Protein 3ROT (pdb70)

Nearest PDB structures (foldseek):
  3ksm-assembly3_B  TM=8.772E-01  e=1.677E-15  Hahella chejuensis KCTC 2396
  4wut-assembly1_A  TM=8.981E-01  e=6.082E-14  Allorhizobium ampelinum S4
  2vk2-assembly1_A  TM=8.485E-01  e=8.487E-15  Escherichia coli K-12
  4ry0-assembly1_A  TM=8.605E-01  e=7.668E-14  Rhizobium etli CFN 42
  5hsg-assembly1_A  TM=7.135E-01  e=2.408E-14  Klebsiella pneumoniae subsp. pneumoniae MGH 78578

Structure (mmCIF, N/CA/C/O backbone):
data_3ROT
#
_entry.id   3ROT
#
_cell.length_a   48.693
_cell.length_b   117.860
_cell.length_c   54.607
_cell.angle_alpha   90.00
_cell.angle_beta   107.39
_cell.angle_gamma   90.00
#
_symmetry.space_group_name_H-M   'P 1 21 1'
#
loop_
_entity.id
_entity.type
_entity.pdbx_description
1 polymer 'ABC sugar transporter, periplasmic sugar binding protein'
2 non-polymer GLYCEROL
3 water water
#
loop_
_atom_site.group_PDB
_atom_site.id
_atom_site.type_symbol
_atom_site.label_atom_id
_atom_site.label_alt_id
_atom_site.label_comp_id
_atom_site.label_asym_id
_atom_site.label_entity_id
_atom_site.label_seq_id
_atom_site.pdbx_PDB_ins_code
_atom_site.Cartn_x
_atom_site.Cartn_y
_atom_site.Cartn_z
_atom_site.occupancy
_atom_site.B_iso_or_equiv
_atom_site.auth_seq_id
_atom_site.auth_comp_id
_atom_site.auth_asym_id
_atom_site.auth_atom_id
_atom_site.pdbx_PDB_model_num
ATOM 1 N N . ARG A 1 3 ? -21.503 26.904 1.727 1.00 44.55 22 ARG A N 1
ATOM 2 C CA . ARG A 1 3 ? -20.016 26.835 1.739 1.00 45.13 22 ARG A CA 1
ATOM 3 C C . ARG A 1 3 ? -19.483 26.936 3.176 1.00 44.82 22 ARG A C 1
ATOM 4 O O . ARG A 1 3 ? -20.178 27.406 4.074 1.00 45.78 22 ARG A O 1
ATOM 6 N N . ASP A 1 4 ? -18.257 26.470 3.389 1.00 45.10 23 ASP A N 1
ATOM 7 C CA . ASP A 1 4 ? -17.633 26.541 4.698 1.00 43.90 23 ASP A CA 1
ATOM 8 C C . ASP A 1 4 ? -17.238 27.993 4.993 1.00 40.91 23 ASP A C 1
ATOM 9 O O . ASP A 1 4 ? -16.845 28.742 4.093 1.00 39.10 23 ASP A O 1
ATOM 14 N N . LYS A 1 5 ? -17.351 28.395 6.256 1.00 38.72 24 LYS A N 1
ATOM 15 C CA . LYS A 1 5 ? -17.015 29.761 6.661 1.00 38.43 24 LYS A CA 1
ATOM 16 C C . LYS A 1 5 ? -15.627 29.905 7.280 1.00 36.38 24 LYS A C 1
ATOM 17 O O . LYS A 1 5 ? -15.249 29.162 8.186 1.00 35.50 24 LYS A O 1
ATOM 23 N N . TYR A 1 6 ? -14.879 30.884 6.786 1.00 33.32 25 TYR A N 1
ATOM 24 C CA . TYR A 1 6 ? -13.537 31.149 7.287 1.00 32.23 25 TYR A CA 1
ATOM 25 C C . TYR A 1 6 ? -13.377 32.622 7.643 1.00 30.94 25 TYR A C 1
ATOM 26 O O . TYR A 1 6 ? -14.064 33.484 7.092 1.00 28.52 25 TYR A O 1
ATOM 35 N N . TYR A 1 7 ? -12.458 32.901 8.563 1.00 27.75 26 TYR A N 1
ATOM 36 C CA . TYR A 1 7 ? -12.195 34.269 9.005 1.00 28.38 26 TYR A CA 1
ATOM 37 C C . TYR A 1 7 ? -10.716 34.627 8.908 1.00 27.02 26 TYR A C 1
ATOM 38 O O . TYR A 1 7 ? -9.847 33.794 9.172 1.00 24.84 26 TYR A O 1
ATOM 47 N N . LEU A 1 8 ? -10.447 35.867 8.519 1.00 25.10 27 LEU A N 1
ATOM 48 C CA . LEU A 1 8 ? -9.086 36.385 8.456 1.00 25.59 27 LEU A CA 1
ATOM 49 C C . LEU A 1 8 ? -9.156 37.618 9.347 1.00 26.05 27 LEU A C 1
ATOM 50 O O . LEU A 1 8 ? -9.814 38.601 9.016 1.00 27.51 27 LEU A O 1
ATOM 55 N N . ILE A 1 9 ? -8.497 37.555 10.494 1.00 25.86 28 ILE A N 1
ATOM 56 C CA . ILE A 1 9 ? -8.538 38.656 11.436 1.00 25.33 28 ILE A CA 1
ATOM 57 C C . ILE A 1 9 ? -7.165 39.289 11.627 1.00 26.99 28 ILE A C 1
ATOM 58 O O . ILE A 1 9 ? -6.172 38.589 11.818 1.00 27.25 28 ILE A O 1
ATOM 63 N N . THR A 1 10 ? -7.106 40.619 11.553 1.00 25.89 29 THR A N 1
ATOM 64 C CA . THR A 1 10 ? -5.848 41.334 11.727 1.00 26.46 29 THR A CA 1
ATOM 65 C C . THR A 1 10 ? -6.004 42.512 12.678 1.00 25.37 29 THR A C 1
ATOM 66 O O . THR A 1 10 ? -7.104 42.828 13.118 1.00 27.28 29 THR A O 1
ATOM 70 N N . HIS A 1 11 ? -4.886 43.147 12.999 1.00 25.96 30 HIS A N 1
ATOM 71 C CA . HIS A 1 11 ? -4.886 44.284 13.910 1.00 27.94 30 HIS A CA 1
ATOM 72 C C . HIS A 1 11 ? -4.862 45.621 13.173 1.00 27.40 30 HIS A C 1
ATOM 73 O O . HIS A 1 11 ? -4.826 46.675 13.796 1.00 28.95 30 HIS A O 1
ATOM 80 N N . GLY A 1 12 ? -4.873 45.575 11.846 1.00 28.83 31 GLY A N 1
ATOM 81 C CA . GLY A 1 12 ? -4.853 46.799 11.065 1.00 29.36 31 GLY A CA 1
ATOM 82 C C . GLY A 1 12 ? -5.396 46.569 9.668 1.00 31.57 31 GLY A C 1
ATOM 83 O O . GLY A 1 12 ? -5.487 45.427 9.212 1.00 30.40 31 GLY A O 1
ATOM 84 N N . SER A 1 13 ? -5.736 47.651 8.974 1.00 31.76 32 SER A N 1
ATOM 85 C CA . SER A 1 13 ? -6.291 47.522 7.639 1.00 34.14 32 SER A CA 1
ATOM 86 C C . SER A 1 13 ? -5.995 48.693 6.709 1.00 35.04 32 SER A C 1
ATOM 87 O O . SER A 1 13 ? -6.411 48.679 5.555 1.00 34.96 32 SER A O 1
ATOM 90 N N . GLN A 1 14 ? -5.276 49.698 7.195 1.00 37.30 33 GLN A N 1
ATOM 91 C CA . GLN A 1 14 ? -4.975 50.862 6.361 1.00 40.95 33 GLN A CA 1
ATOM 92 C C . GLN A 1 14 ? -3.700 50.707 5.531 1.00 40.80 33 GLN A C 1
ATOM 93 O O . GLN A 1 14 ? -3.645 51.130 4.376 1.00 42.69 33 GLN A O 1
ATOM 99 N N . ASP A 1 15 ? -2.674 50.115 6.128 1.00 39.25 34 ASP A N 1
ATOM 100 C CA . ASP A 1 15 ? -1.407 49.894 5.440 1.00 37.06 34 ASP A CA 1
ATOM 101 C C . ASP A 1 15 ? -1.692 49.124 4.141 1.00 35.35 34 ASP A C 1
ATOM 102 O O . ASP A 1 15 ? -2.384 48.109 4.167 1.00 35.07 34 ASP A O 1
ATOM 107 N N . PRO A 1 16 ? -1.180 49.606 2.992 1.00 33.03 35 PRO A N 1
ATOM 108 C CA . PRO A 1 16 ? -1.385 48.939 1.697 1.00 32.70 35 PRO A CA 1
ATOM 109 C C . PRO A 1 16 ? -0.962 47.468 1.772 1.00 32.40 35 PRO A C 1
ATOM 110 O O . PRO A 1 16 ? -1.362 46.644 0.944 1.00 31.68 35 PRO A O 1
ATOM 114 N N . TYR A 1 17 ? -0.134 47.165 2.770 1.00 29.48 36 TYR A N 1
ATOM 115 C CA . TYR A 1 17 ? 0.361 45.820 3.031 1.00 26.83 36 TYR A CA 1
ATOM 116 C C . TYR A 1 17 ? -0.788 44.854 3.271 1.00 25.86 36 TYR A C 1
ATOM 117 O O . TYR A 1 17 ? -0.770 43.714 2.800 1.00 25.17 36 TYR A O 1
ATOM 126 N N . TRP A 1 18 ? -1.770 45.313 4.040 1.00 24.40 37 TRP A N 1
ATOM 127 C CA . TRP A 1 18 ? -2.930 44.504 4.370 1.00 25.14 37 TRP A CA 1
ATOM 128 C C . TRP A 1 18 ? -3.794 44.177 3.159 1.00 25.74 37 TRP A C 1
ATOM 129 O O . TRP A 1 18 ? -4.200 43.036 2.986 1.00 24.41 37 TRP A O 1
ATOM 140 N N . THR A 1 19 ? -4.076 45.169 2.321 1.00 25.56 38 THR A N 1
ATOM 141 C CA . THR A 1 19 ? -4.911 44.914 1.155 1.00 28.21 38 THR A CA 1
ATOM 142 C C . THR A 1 19 ? -4.287 43.836 0.267 1.00 27.17 38 THR A C 1
ATOM 143 O O . THR A 1 19 ? -4.989 43.106 -0.429 1.00 25.44 38 THR A O 1
ATOM 147 N N . SER A 1 20 ? -2.963 43.734 0.307 1.00 25.50 39 SER A N 1
ATOM 148 C CA . SER A 1 20 ? -2.266 42.736 -0.481 1.00 26.62 39 SER A CA 1
ATOM 149 C C . SER A 1 20 ? -2.494 41.367 0.175 1.00 25.97 39 SER A C 1
ATOM 150 O O . SER A 1 20 ? -2.738 40.367 -0.494 1.00 24.41 39 SER A O 1
ATOM 153 N N . LEU A 1 21 ? -2.426 41.336 1.500 1.00 25.13 40 LEU A N 1
ATOM 154 C CA . LEU A 1 21 ? -2.661 40.107 2.243 1.00 24.54 40 LEU A CA 1
ATOM 155 C C . LEU A 1 21 ? -4.121 39.676 2.045 1.00 22.83 40 LEU A C 1
ATOM 156 O O . LEU A 1 21 ? -4.415 38.504 1.804 1.00 25.32 40 LEU A O 1
ATOM 161 N N . PHE A 1 22 ? -5.031 40.632 2.161 1.00 23.55 41 PHE A N 1
ATOM 162 C CA . PHE A 1 22 ? -6.457 40.359 2.006 1.00 23.51 41 PHE A CA 1
ATOM 163 C C . PHE A 1 22 ? -6.810 39.797 0.628 1.00 23.91 41 PHE A C 1
ATOM 164 O O . PHE A 1 22 ? -7.619 38.871 0.517 1.00 27.12 41 PHE A O 1
ATOM 172 N N . GLN A 1 23 ? -6.224 40.368 -0.421 1.00 23.22 42 GLN A N 1
ATOM 173 C CA . GLN A 1 23 ? -6.500 39.914 -1.777 1.00 25.17 42 GLN A CA 1
ATOM 174 C C . GLN A 1 23 ? -6.034 38.474 -1.983 1.00 24.98 42 GLN A C 1
ATOM 175 O O . GLN A 1 23 ? -6.721 37.689 -2.631 1.00 22.87 42 GLN A O 1
ATOM 181 N N . GLY A 1 24 ? -4.874 38.126 -1.427 1.00 23.20 43 GLY A N 1
ATOM 182 C CA . GLY A 1 24 ? -4.384 36.764 -1.553 1.00 21.82 43 GLY A CA 1
ATOM 183 C C . GLY A 1 24 ? -5.337 35.784 -0.877 1.00 20.48 43 GLY A C 1
ATOM 184 O O . GLY A 1 24 ? -5.605 34.693 -1.387 1.00 21.26 43 GLY A O 1
ATOM 185 N N . ALA A 1 25 ? -5.855 36.177 0.279 1.00 18.68 44 ALA A N 1
ATOM 186 C CA . ALA A 1 25 ? -6.779 35.340 1.023 1.00 22.33 44 ALA A CA 1
ATOM 187 C C . ALA A 1 25 ? -8.099 35.190 0.252 1.00 25.10 44 ALA A C 1
ATOM 188 O O . ALA A 1 25 ? -8.636 34.086 0.130 1.00 24.00 44 ALA A O 1
ATOM 190 N N . LYS A 1 26 ? -8.608 36.308 -0.266 1.00 24.67 45 LYS A N 1
ATOM 191 C CA . LYS A 1 26 ? -9.852 36.325 -1.038 1.00 26.06 45 LYS A CA 1
ATOM 192 C C . LYS A 1 26 ? -9.742 35.511 -2.329 1.00 27.79 45 LYS A C 1
ATOM 193 O O . LYS A 1 26 ? -10.692 34.821 -2.721 1.00 28.80 45 LYS A O 1
ATOM 199 N N . LYS A 1 27 ? -8.589 35.606 -2.992 1.00 27.67 46 LYS A N 1
ATOM 200 C CA . LYS A 1 27 ? -8.354 34.875 -4.227 1.00 30.03 46 LYS A CA 1
ATOM 201 C C . LYS A 1 27 ? -8.376 33.371 -3.935 1.00 28.97 46 LYS A C 1
ATOM 202 O O . LYS A 1 27 ? -8.942 32.585 -4.695 1.00 28.97 46 LYS A O 1
ATOM 208 N N . ALA A 1 28 ? -7.753 32.979 -2.828 1.00 27.85 47 ALA A N 1
ATOM 209 C CA . ALA A 1 28 ? -7.721 31.579 -2.427 1.00 28.24 47 ALA A CA 1
ATOM 210 C C . ALA A 1 28 ? -9.143 31.133 -2.095 1.00 28.42 47 ALA A C 1
ATOM 211 O O . ALA A 1 28 ? -9.569 30.049 -2.491 1.00 27.44 47 ALA A O 1
ATOM 213 N N . ALA A 1 29 ? -9.876 31.977 -1.374 1.00 28.20 48 ALA A N 1
ATOM 214 C CA . ALA A 1 29 ? -11.255 31.662 -1.014 1.00 30.74 48 ALA A CA 1
ATOM 215 C C . ALA A 1 29 ? -12.076 31.417 -2.284 1.00 33.64 48 ALA A C 1
ATOM 216 O O . ALA A 1 29 ? -12.844 30.453 -2.367 1.00 34.53 48 ALA A O 1
ATOM 218 N N . GLU A 1 30 ? -11.900 32.293 -3.270 1.00 34.97 49 GLU A N 1
ATOM 219 C CA . GLU A 1 30 ? -12.615 32.191 -4.535 1.00 37.79 49 GLU A CA 1
ATOM 220 C C . GLU A 1 30 ? -12.332 30.912 -5.297 1.00 37.87 49 GLU A C 1
ATOM 221 O O . GLU A 1 30 ? -13.261 30.254 -5.749 1.00 36.90 49 GLU A O 1
ATOM 227 N N . GLU A 1 31 ? -11.055 30.557 -5.438 1.00 38.25 50 GLU A N 1
ATOM 228 C CA . GLU A 1 31 ? -10.682 29.350 -6.174 1.00 39.56 50 GLU A CA 1
ATOM 229 C C . GLU A 1 31 ? -11.076 28.067 -5.458 1.00 38.71 50 GLU A C 1
ATOM 230 O O . GLU A 1 31 ? -11.362 27.059 -6.097 1.00 38.23 50 GLU A O 1
ATOM 236 N N . LEU A 1 32 ? -11.085 28.104 -4.132 1.00 37.33 51 LEU A N 1
ATOM 237 C CA . LEU A 1 32 ? -11.446 26.932 -3.349 1.00 37.63 51 LEU A CA 1
ATOM 238 C C . LEU A 1 32 ? -12.938 26.895 -3.056 1.00 37.99 51 LEU A C 1
ATOM 239 O O . LEU A 1 32 ? -13.428 25.942 -2.467 1.00 39.48 51 LEU A O 1
ATOM 244 N N . LYS A 1 33 ? -13.650 27.945 -3.455 1.00 38.20 52 LYS A N 1
ATOM 245 C CA . LYS A 1 33 ? -15.098 28.023 -3.260 1.00 39.13 52 LYS A CA 1
ATOM 246 C C . LYS A 1 33 ? -15.583 27.987 -1.807 1.00 37.65 52 LYS A C 1
ATOM 247 O O . LYS A 1 33 ? -16.527 27.270 -1.476 1.00 37.91 52 LYS A O 1
ATOM 253 N N . VAL A 1 34 ? -14.936 28.754 -0.937 1.00 34.80 53 VAL A N 1
ATOM 254 C CA . VAL A 1 34 ? -15.355 28.817 0.457 1.00 32.68 53 VAL A CA 1
ATOM 255 C C . VAL A 1 34 ? -15.662 30.276 0.758 1.00 32.81 53 VAL A C 1
ATOM 256 O O . VAL A 1 34 ? -15.275 31.165 -0.003 1.00 31.17 53 VAL A O 1
ATOM 260 N N . ASP A 1 35 ? -16.376 30.524 1.849 1.00 34.27 54 ASP A N 1
ATOM 261 C CA . ASP A 1 35 ? -16.703 31.888 2.222 1.00 36.85 54 ASP A CA 1
ATOM 262 C C . ASP A 1 35 ? -15.637 32.422 3.168 1.00 36.09 54 ASP A C 1
ATOM 263 O O . ASP A 1 35 ? -15.120 31.695 4.015 1.00 34.16 54 ASP A O 1
ATOM 268 N N . LEU A 1 36 ? -15.310 33.700 3.010 1.00 34.90 55 LEU A N 1
ATOM 269 C CA . LEU A 1 36 ? -14.301 34.331 3.832 1.00 35.24 55 LEU A CA 1
ATOM 270 C C . LEU A 1 36 ? -14.696 35.726 4.265 1.00 34.01 55 LEU A C 1
ATOM 271 O O . LEU A 1 36 ? -14.998 36.585 3.436 1.00 33.61 55 LEU A O 1
ATOM 276 N N . GLN A 1 37 ? -14.695 35.943 5.573 1.00 31.84 56 GLN A N 1
ATOM 277 C CA . GLN A 1 37 ? -15.002 37.254 6.114 1.00 33.25 56 GLN A CA 1
ATOM 278 C C . GLN A 1 37 ? -13.694 37.809 6.687 1.00 32.93 56 GLN A C 1
ATOM 279 O O . GLN A 1 37 ? -12.939 37.087 7.338 1.00 30.44 56 GLN A O 1
ATOM 285 N N . ILE A 1 38 ? -13.424 39.084 6.428 1.00 31.69 57 ILE A N 1
ATOM 286 C CA . ILE A 1 38 ? -12.211 39.724 6.919 1.00 31.57 57 ILE A CA 1
ATOM 287 C C . ILE A 1 38 ? -12.585 40.747 7.983 1.00 31.52 57 ILE A C 1
ATOM 288 O O . ILE A 1 38 ? -13.412 41.629 7.747 1.00 31.57 57 ILE A O 1
ATOM 293 N N . LEU A 1 39 ? -11.976 40.613 9.158 1.00 31.85 58 LEU A N 1
ATOM 294 C CA . LEU A 1 39 ? -12.228 41.508 10.283 1.00 32.20 58 LEU A CA 1
ATOM 295 C C . LEU A 1 39 ? -10.944 42.225 10.680 1.00 33.08 58 LEU A C 1
ATOM 296 O O . LEU A 1 39 ? -9.931 41.587 10.977 1.00 31.79 58 LEU A O 1
ATOM 301 N N . ALA A 1 40 ? -10.992 43.552 10.683 1.00 34.07 59 ALA A N 1
ATOM 302 C CA . ALA A 1 40 ? -9.833 44.361 11.039 1.00 36.64 59 ALA A CA 1
ATOM 303 C C . ALA A 1 40 ? -10.288 45.747 11.499 1.00 38.42 59 ALA A C 1
ATOM 304 O O . ALA A 1 40 ? -11.152 46.362 10.868 1.00 39.66 59 ALA A O 1
ATOM 306 N N . PRO A 1 41 ? -9.712 46.254 12.606 1.00 40.01 60 PRO A N 1
ATOM 307 C CA . PRO A 1 41 ? -10.065 47.573 13.147 1.00 40.91 60 PRO A CA 1
ATOM 308 C C . PRO A 1 41 ? -9.908 48.665 12.094 1.00 42.79 60 PRO A C 1
ATOM 309 O O . PRO A 1 41 ? -8.997 48.615 11.273 1.00 41.60 60 PRO A O 1
ATOM 313 N N . PRO A 1 42 ? -10.793 49.671 12.117 1.00 45.48 61 PRO A N 1
ATOM 314 C CA . PRO A 1 42 ? -10.766 50.786 11.163 1.00 47.76 61 PRO A CA 1
ATOM 315 C C . PRO A 1 42 ? -9.454 51.570 11.153 1.00 50.39 61 PRO A C 1
ATOM 316 O O . PRO A 1 42 ? -9.122 52.217 10.158 1.00 50.56 61 PRO A O 1
ATOM 320 N N . GLY A 1 43 ? -8.717 51.516 12.258 1.00 52.28 62 GLY A N 1
ATOM 321 C CA . GLY A 1 43 ? -7.458 52.238 12.342 1.00 55.58 62 GLY A CA 1
ATOM 322 C C . GLY A 1 43 ? -6.264 51.470 11.806 1.00 57.50 62 GLY A C 1
ATOM 323 O O . GLY A 1 43 ? -6.361 50.752 10.803 1.00 58.24 62 GLY A O 1
ATOM 324 N N . ALA A 1 44 ? -5.124 51.619 12.474 1.00 58.51 63 ALA A N 1
ATOM 325 C CA . ALA A 1 44 ? -3.906 50.930 12.056 1.00 58.84 63 ALA A CA 1
ATOM 326 C C . ALA A 1 44 ? -3.423 50.021 13.181 1.00 58.91 63 ALA A C 1
ATOM 327 O O . ALA A 1 44 ? -2.441 49.285 13.029 1.00 58.22 63 ALA A O 1
ATOM 329 N N . ASN A 1 45 ? -4.132 50.077 14.306 1.00 59.04 64 ASN A N 1
ATOM 330 C CA . ASN A 1 45 ? -3.804 49.265 15.472 1.00 59.47 64 ASN A CA 1
ATOM 331 C C . ASN A 1 45 ? -4.824 49.404 16.600 1.00 58.75 64 ASN A C 1
ATOM 332 O O . ASN A 1 45 ? -4.975 50.479 17.183 1.00 59.12 64 ASN A O 1
ATOM 337 N N . ASP A 1 46 ? -5.514 48.304 16.900 1.00 57.52 65 ASP A N 1
ATOM 338 C CA . ASP A 1 46 ? -6.523 48.266 17.960 1.00 55.24 65 ASP A CA 1
ATOM 339 C C . ASP A 1 46 ? -6.663 46.821 18.445 1.00 53.68 65 ASP A C 1
ATOM 340 O O . ASP A 1 46 ? -7.466 46.058 17.908 1.00 53.86 65 ASP A O 1
ATOM 345 N N . VAL A 1 47 ? -5.886 46.456 19.463 1.00 51.97 66 VAL A N 1
ATOM 346 C CA . VAL A 1 47 ? -5.892 45.098 20.013 1.00 49.75 66 VAL A CA 1
ATOM 347 C C . VAL A 1 47 ? -7.214 44.644 20.634 1.00 48.23 66 VAL A C 1
ATOM 348 O O . VAL A 1 47 ? -7.785 43.634 20.223 1.00 46.63 66 VAL A O 1
ATOM 352 N N . PRO A 1 48 ? -7.712 45.372 21.645 1.00 45.86 67 PRO A N 1
ATOM 353 C CA . PRO A 1 48 ? -8.978 44.966 22.263 1.00 44.48 67 PRO A CA 1
ATOM 354 C C . PRO A 1 48 ? -10.092 44.748 21.226 1.00 42.13 67 PRO A C 1
ATOM 355 O O . PRO A 1 48 ? -10.895 43.822 21.347 1.00 41.02 67 PRO A O 1
ATOM 359 N N . LYS A 1 49 ? -10.127 45.598 20.206 1.00 40.71 68 LYS A N 1
ATOM 360 C CA . LYS A 1 49 ? -11.121 45.467 19.147 1.00 40.20 68 LYS A CA 1
ATOM 361 C C . LYS A 1 49 ? -10.905 44.138 18.418 1.00 38.49 68 LYS A C 1
ATOM 362 O O . LYS A 1 49 ? -11.859 43.400 18.146 1.00 38.82 68 LYS A O 1
ATOM 368 N N . GLN A 1 50 ? -9.647 43.837 18.106 1.00 35.52 69 GLN A N 1
ATOM 369 C CA . GLN A 1 50 ? -9.320 42.588 17.428 1.00 33.43 69 GLN A CA 1
ATOM 370 C C . GLN A 1 50 ? -9.705 41.397 18.299 1.00 33.51 69 GLN A C 1
ATOM 371 O O . GLN A 1 50 ? -10.194 40.389 17.795 1.00 32.59 69 GLN A O 1
ATOM 377 N N . VAL A 1 51 ? -9.479 41.512 19.606 1.00 33.88 70 VAL A N 1
ATOM 378 C CA . VAL A 1 51 ? -9.824 40.437 20.527 1.00 34.55 70 VAL A CA 1
ATOM 379 C C . VAL A 1 51 ? -11.331 40.189 20.459 1.00 35.42 70 VAL A C 1
ATOM 380 O O . VAL A 1 51 ? -11.781 39.044 20.444 1.00 35.46 70 VAL A O 1
ATOM 384 N N . GLN A 1 52 ? -12.108 41.263 20.406 1.00 37.75 71 GLN A N 1
ATOM 385 C CA . GLN A 1 52 ? -13.554 41.125 20.319 1.00 39.75 71 GLN A CA 1
ATOM 386 C C . GLN A 1 52 ? -13.928 40.461 18.990 1.00 38.14 71 GLN A C 1
ATOM 387 O O . GLN A 1 52 ? -14.817 39.611 18.941 1.00 36.38 71 GLN A O 1
ATOM 393 N N . PHE A 1 53 ? -13.246 40.848 17.913 1.00 38.03 72 PHE A N 1
ATOM 394 C CA . PHE A 1 53 ? -13.502 40.245 16.603 1.00 36.38 72 PHE A CA 1
ATOM 395 C C . PHE A 1 53 ? -13.328 38.722 16.666 1.00 36.61 72 PHE A C 1
ATOM 396 O O . PHE A 1 53 ? -14.186 37.962 16.208 1.00 37.20 72 PHE A O 1
ATOM 404 N N . ILE A 1 54 ? -12.203 38.283 17.226 1.00 35.57 73 ILE A N 1
ATOM 405 C CA . ILE A 1 54 ? -11.899 36.865 17.364 1.00 34.76 73 ILE A CA 1
ATOM 406 C C . ILE A 1 54 ? -12.963 36.171 18.202 1.00 36.23 73 ILE A C 1
ATOM 407 O O . ILE A 1 54 ? -13.392 35.062 17.895 1.00 33.97 73 ILE A O 1
ATOM 412 N N . GLU A 1 55 ? -13.371 36.842 19.272 1.00 39.11 74 GLU A N 1
ATOM 413 C CA . GLU A 1 55 ? -14.373 36.321 20.188 1.00 41.99 74 GLU A CA 1
ATOM 414 C C . GLU A 1 55 ? -15.721 36.135 19.481 1.00 42.24 74 GLU A C 1
ATOM 415 O O . GLU A 1 55 ? -16.343 35.079 19.582 1.00 41.29 74 GLU A O 1
ATOM 421 N N . SER A 1 56 ? -16.174 37.154 18.760 1.00 42.59 75 SER A N 1
ATOM 422 C CA . SER A 1 56 ? -17.445 37.038 18.060 1.00 44.81 75 SER A CA 1
ATOM 423 C C . SER A 1 56 ? -17.346 36.021 16.929 1.00 44.85 75 SER A C 1
ATOM 424 O O . SER A 1 56 ? -18.328 35.372 16.590 1.00 45.16 75 SER A O 1
ATOM 427 N N . ALA A 1 57 ? -16.160 35.873 16.349 1.00 44.00 76 ALA A N 1
ATOM 428 C CA . ALA A 1 57 ? -15.977 34.905 15.277 1.00 42.98 76 ALA A CA 1
ATOM 429 C C . ALA A 1 57 ? -16.156 33.497 15.840 1.00 43.27 76 ALA A C 1
ATOM 430 O O . ALA A 1 57 ? -16.828 32.661 15.234 1.00 42.68 76 ALA A O 1
ATOM 432 N N . LEU A 1 58 ? -15.558 33.245 17.005 1.00 42.09 77 LEU A N 1
ATOM 433 C CA . LEU A 1 58 ? -15.640 31.939 17.664 1.00 41.81 77 LEU A CA 1
ATOM 434 C C . LEU A 1 58 ? -17.075 31.497 17.916 1.00 42.42 77 LEU A C 1
ATOM 435 O O . LEU A 1 58 ? -17.398 30.324 17.766 1.00 41.60 77 LEU A O 1
ATOM 440 N N . ALA A 1 59 ? -17.927 32.441 18.304 1.00 43.15 78 ALA A N 1
ATOM 441 C CA . ALA A 1 59 ? -19.330 32.147 18.588 1.00 43.77 78 ALA A CA 1
ATOM 442 C C . ALA A 1 59 ? -20.058 31.526 17.401 1.00 44.26 78 ALA A C 1
ATOM 443 O O . ALA A 1 59 ? -21.011 30.766 17.576 1.00 44.90 78 ALA A O 1
ATOM 445 N N . THR A 1 60 ? -19.610 31.850 16.191 1.00 43.82 79 THR A N 1
ATOM 446 C CA . THR A 1 60 ? -20.243 31.329 14.983 1.00 42.87 79 THR A CA 1
ATOM 447 C C . THR A 1 60 ? -19.745 29.945 14.593 1.00 42.33 79 THR A C 1
ATOM 448 O O . THR A 1 60 ? -20.215 29.374 13.615 1.00 42.71 79 THR A O 1
ATOM 452 N N . TYR A 1 61 ? -18.795 29.410 15.356 1.00 42.80 80 TYR A N 1
ATOM 453 C CA . TYR A 1 61 ? -18.229 28.091 15.068 1.00 43.14 80 TYR A CA 1
ATOM 454 C C . TYR A 1 61 ? -17.813 27.958 13.599 1.00 40.79 80 TYR A C 1
ATOM 455 O O . TYR A 1 61 ? -18.346 27.123 12.865 1.00 40.28 80 TYR A O 1
ATOM 464 N N . PRO A 1 62 ? -16.852 28.786 13.153 1.00 38.87 81 PRO A N 1
ATOM 465 C CA . PRO A 1 62 ? -16.374 28.747 11.767 1.00 37.26 81 PRO A CA 1
ATOM 466 C C . PRO A 1 62 ? -15.493 27.529 11.480 1.00 35.08 81 PRO A C 1
ATOM 467 O O . PRO A 1 62 ? -15.061 26.832 12.396 1.00 36.03 81 PRO A O 1
ATOM 471 N N . SER A 1 63 ? -15.234 27.278 10.204 1.00 34.17 82 SER A N 1
ATOM 472 C CA . SER A 1 63 ? -14.397 26.157 9.795 1.00 33.88 82 SER A CA 1
ATOM 473 C C . SER A 1 63 ? -12.928 26.416 10.140 1.00 32.60 82 SER A C 1
ATOM 474 O O . SER A 1 63 ? -12.142 25.478 10.309 1.00 32.97 82 SER A O 1
ATOM 477 N N . GLY A 1 64 ? -12.562 27.689 10.247 1.00 30.54 83 GLY A N 1
ATOM 478 C CA . GLY A 1 64 ? -11.194 28.031 10.573 1.00 27.43 83 GLY A CA 1
ATOM 479 C C . GLY A 1 64 ? -10.995 29.528 10.667 1.00 28.10 83 GLY A C 1
ATOM 480 O O . GLY A 1 64 ? -11.811 30.307 10.172 1.00 26.88 83 GLY A O 1
ATOM 481 N N . ILE A 1 65 ? -9.902 29.928 11.310 1.00 26.42 84 ILE A N 1
ATOM 482 C CA . ILE A 1 65 ? -9.572 31.331 11.479 1.00 24.85 84 ILE A CA 1
ATOM 483 C C . ILE A 1 65 ? -8.085 31.549 11.289 1.00 25.08 84 ILE A C 1
ATOM 484 O O . ILE A 1 65 ? -7.263 30.760 11.763 1.00 24.61 84 ILE A O 1
ATOM 489 N N . ALA A 1 66 ? -7.745 32.607 10.562 1.00 23.23 85 ALA A N 1
ATOM 490 C CA . ALA A 1 66 ? -6.357 32.979 10.369 1.00 22.82 85 ALA A CA 1
ATOM 491 C C . ALA A 1 66 ? -6.322 34.321 11.091 1.00 23.34 85 ALA A C 1
ATOM 492 O O . ALA A 1 66 ? -7.233 35.138 10.930 1.00 23.67 85 ALA A O 1
ATOM 494 N N . THR A 1 67 ? -5.306 34.538 11.918 1.00 22.15 86 THR A N 1
ATOM 495 C CA . THR A 1 67 ? -5.233 35.791 12.650 1.00 19.92 86 THR A CA 1
ATOM 496 C C . THR A 1 67 ? -3.801 36.185 13.004 1.00 21.95 86 THR A C 1
ATOM 497 O O . THR A 1 67 ? -2.918 35.339 13.094 1.00 18.29 86 THR A O 1
ATOM 501 N N . THR A 1 68 ? -3.577 37.482 13.163 1.00 20.42 87 THR A N 1
ATOM 502 C CA . THR A 1 68 ? -2.275 37.977 13.563 1.00 20.21 87 THR A CA 1
ATOM 503 C C . THR A 1 68 ? -2.327 37.909 15.093 1.00 22.39 87 THR A C 1
ATOM 504 O O . THR A 1 68 ? -3.406 37.901 15.678 1.00 21.03 87 THR A O 1
ATOM 508 N N . ILE A 1 69 ? -1.171 37.831 15.741 1.00 23.60 88 ILE A N 1
ATOM 509 C CA . ILE A 1 69 ? -1.131 37.768 17.191 1.00 24.69 88 ILE A CA 1
ATOM 510 C C . ILE A 1 69 ? 0.027 38.669 17.615 1.00 26.59 88 ILE A C 1
ATOM 511 O O . ILE A 1 69 ? 1.109 38.186 17.959 1.00 28.25 88 ILE A O 1
ATOM 516 N N . PRO A 1 70 ? -0.190 40.002 17.576 1.00 26.10 89 PRO A N 1
ATOM 517 C CA . PRO A 1 70 ? 0.795 41.033 17.931 1.00 27.25 89 PRO A CA 1
ATOM 518 C C . PRO A 1 70 ? 1.024 41.274 19.420 1.00 28.91 89 PRO A C 1
ATOM 519 O O . PRO A 1 70 ? 1.681 42.243 19.787 1.00 30.75 89 PRO A O 1
ATOM 523 N N . SER A 1 71 ? 0.481 40.407 20.269 1.00 29.49 90 SER A N 1
ATOM 524 C CA . SER A 1 71 ? 0.641 40.544 21.715 1.00 30.07 90 SER A CA 1
ATOM 525 C C . SER A 1 71 ? 0.828 39.177 22.367 1.00 30.60 90 SER A C 1
ATOM 526 O O . SER A 1 71 ? 0.201 38.196 21.960 1.00 27.31 90 SER A O 1
ATOM 529 N N . ASP A 1 72 ? 1.689 39.116 23.379 1.00 31.41 91 ASP A N 1
ATOM 530 C CA . ASP A 1 72 ? 1.935 37.862 24.079 1.00 32.99 91 ASP A CA 1
ATOM 531 C C . ASP A 1 72 ? 0.871 37.577 25.140 1.00 32.54 91 ASP A C 1
ATOM 532 O O . ASP A 1 72 ? 0.789 36.458 25.645 1.00 33.94 91 ASP A O 1
ATOM 537 N N . THR A 1 73 ? 0.047 38.572 25.462 1.00 31.98 92 THR A N 1
ATOM 538 C CA . THR A 1 73 ? -0.980 38.403 26.493 1.00 32.78 92 THR A CA 1
ATOM 539 C C . THR A 1 73 ? -2.444 38.637 26.082 1.00 32.15 92 THR A C 1
ATOM 540 O O . THR A 1 73 ? -3.344 37.911 26.512 1.00 29.98 92 THR A O 1
ATOM 544 N N . ALA A 1 74 ? -2.674 39.655 25.262 1.00 30.59 93 ALA A N 1
ATOM 545 C CA . ALA A 1 74 ? -4.017 40.017 24.823 1.00 31.30 93 ALA A CA 1
ATOM 546 C C . ALA A 1 74 ? -4.883 38.906 24.234 1.00 31.45 93 ALA A C 1
ATOM 547 O O . ALA A 1 74 ? -6.093 38.874 24.469 1.00 32.88 93 ALA A O 1
ATOM 549 N N . PHE A 1 75 ? -4.277 37.994 23.485 1.00 29.94 94 PHE A N 1
ATOM 550 C CA . PHE A 1 75 ? -5.033 36.932 22.822 1.00 31.58 94 PHE A CA 1
ATOM 551 C C . PHE A 1 75 ? -5.105 35.550 23.480 1.00 32.91 94 PHE A C 1
ATOM 552 O O . PHE A 1 75 ? -5.880 34.694 23.041 1.00 31.51 94 PHE A O 1
ATOM 560 N N . SER A 1 76 ? -4.322 35.341 24.533 1.00 32.56 95 SER A N 1
ATOM 561 C CA . SER A 1 76 ? -4.279 34.051 25.225 1.00 32.95 95 SER A CA 1
ATOM 562 C C . SER A 1 76 ? -5.620 33.371 25.465 1.00 33.68 95 SER A C 1
ATOM 563 O O . SER A 1 76 ? -5.848 32.250 25.016 1.00 33.84 95 SER A O 1
ATOM 566 N N . LYS A 1 77 ? -6.503 34.050 26.183 1.00 36.60 96 LYS A N 1
ATOM 567 C CA . LYS A 1 77 ? -7.807 33.489 26.506 1.00 38.58 96 LYS A CA 1
ATOM 568 C C . LYS A 1 77 ? -8.608 33.121 25.265 1.00 37.50 96 LYS A C 1
ATOM 569 O O . LYS A 1 77 ? -9.212 32.054 25.205 1.00 38.10 96 LYS A O 1
ATOM 575 N N . SER A 1 78 ? -8.617 34.012 24.282 1.00 35.40 97 SER A N 1
ATOM 576 C CA . SER A 1 78 ? -9.348 33.777 23.042 1.00 35.63 97 SER A CA 1
ATOM 577 C C . SER A 1 78 ? -8.786 32.564 22.308 1.00 33.40 97 SER A C 1
ATOM 578 O O . SER A 1 78 ? -9.538 31.728 21.805 1.00 32.01 97 SER A O 1
ATOM 581 N N . LEU A 1 79 ? -7.458 32.479 22.253 1.00 30.96 98 LEU A N 1
ATOM 582 C CA . LEU A 1 79 ? -6.781 31.373 21.591 1.00 30.65 98 LEU A CA 1
ATOM 583 C C . LEU A 1 79 ? -7.096 30.061 22.291 1.00 30.82 98 LEU A C 1
ATOM 584 O O . LEU A 1 79 ? -7.382 29.055 21.645 1.00 28.55 98 LEU A O 1
ATOM 589 N N . GLN A 1 80 ? -7.030 30.080 23.616 1.00 30.58 99 GLN A N 1
ATOM 590 C CA . GLN A 1 80 ? -7.322 28.893 24.401 1.00 31.32 99 GLN A CA 1
ATOM 591 C C . GLN A 1 80 ? -8.778 28.487 24.204 1.00 31.31 99 GLN A C 1
ATOM 592 O O . GLN A 1 80 ? -9.094 27.301 24.071 1.00 32.19 99 GLN A O 1
ATOM 598 N N . ARG A 1 81 ? -9.663 29.475 24.175 1.00 33.28 100 ARG A N 1
ATOM 599 C CA . ARG A 1 81 ? -11.081 29.200 23.968 1.00 36.70 100 ARG A CA 1
ATOM 600 C C . ARG A 1 81 ? -11.238 28.499 22.623 1.00 37.60 100 ARG A C 1
ATOM 601 O O . ARG A 1 81 ? -11.852 27.434 22.533 1.00 38.87 100 ARG A O 1
ATOM 609 N N . ALA A 1 82 ? -10.673 29.102 21.578 1.00 37.48 101 ALA A N 1
ATOM 610 C CA . ALA A 1 82 ? -10.746 28.531 20.240 1.00 36.78 101 ALA A CA 1
ATOM 611 C C . ALA A 1 82 ? -10.246 27.096 20.256 1.00 37.84 101 ALA A C 1
ATOM 612 O O . ALA A 1 82 ? -10.831 26.207 19.630 1.00 35.93 101 ALA A O 1
ATOM 614 N N . ASN A 1 83 ? -9.158 26.872 20.982 1.00 39.50 102 ASN A N 1
ATOM 615 C CA . ASN A 1 83 ? -8.574 25.545 21.072 1.00 41.83 102 ASN A CA 1
ATOM 616 C C . ASN A 1 83 ? -9.554 24.539 21.681 1.00 43.44 102 ASN A C 1
ATOM 617 O O . ASN A 1 83 ? -9.654 23.398 21.221 1.00 42.88 102 ASN A O 1
ATOM 622 N N . LYS A 1 84 ? -10.279 24.964 22.711 1.00 44.35 103 LYS A N 1
ATOM 623 C CA . LYS A 1 84 ? -11.249 24.091 23.360 1.00 45.40 103 LYS A CA 1
ATOM 624 C C . LYS A 1 84 ? -12.436 23.762 22.449 1.00 44.97 103 LYS A C 1
ATOM 625 O O . LYS A 1 84 ? -12.941 22.641 22.462 1.00 44.82 103 LYS A O 1
ATOM 631 N N . LEU A 1 85 ? -12.873 24.734 21.654 1.00 44.46 104 LEU A N 1
ATOM 632 C CA . LEU A 1 85 ? -14.000 24.523 20.751 1.00 44.55 104 LEU A CA 1
ATOM 633 C C . LEU A 1 85 ? -13.585 23.724 19.520 1.00 44.56 104 LEU A C 1
ATOM 634 O O . LEU A 1 85 ? -14.418 23.370 18.685 1.00 44.63 104 LEU A O 1
ATOM 639 N N . ASN A 1 86 ? -12.290 23.446 19.417 1.00 43.87 105 ASN A N 1
ATOM 640 C CA . ASN A 1 86 ? -11.744 22.683 18.303 1.00 43.73 105 ASN A CA 1
ATOM 641 C C . ASN A 1 86 ? -11.803 23.432 16.967 1.00 42.20 105 ASN A C 1
ATOM 642 O O . ASN A 1 86 ? -11.854 22.819 15.899 1.00 41.47 105 ASN A O 1
ATOM 647 N N . ILE A 1 87 ? -11.808 24.762 17.038 1.00 39.65 106 ILE A N 1
ATOM 648 C CA . ILE A 1 87 ? -11.810 25.596 15.840 1.00 37.60 106 ILE A CA 1
ATOM 649 C C . ILE A 1 87 ? -10.340 25.822 15.489 1.00 36.15 106 ILE A C 1
ATOM 650 O O . ILE A 1 87 ? -9.585 26.375 16.291 1.00 35.51 106 ILE A O 1
ATOM 655 N N . PRO A 1 88 ? -9.912 25.387 14.293 1.00 34.25 107 PRO A N 1
ATOM 656 C CA . PRO A 1 88 ? -8.520 25.556 13.873 1.00 31.71 107 PRO A CA 1
ATOM 657 C C . PRO A 1 88 ? -8.131 27.025 13.776 1.00 29.87 107 PRO A C 1
ATOM 658 O O . PRO A 1 88 ? -8.877 27.833 13.229 1.00 27.94 107 PRO A O 1
ATOM 662 N N . VAL A 1 89 ? -6.966 27.366 14.310 1.00 28.29 108 VAL A N 1
ATOM 663 C CA . VAL A 1 89 ? -6.489 28.736 14.244 1.00 28.18 108 VAL A CA 1
ATOM 664 C C . VAL A 1 89 ? -5.066 28.756 13.710 1.00 27.87 108 VAL A C 1
ATOM 665 O O . VAL A 1 89 ? -4.198 28.042 14.202 1.00 28.87 108 VAL A O 1
ATOM 669 N N . ILE A 1 90 ? -4.849 29.560 12.676 1.00 26.34 109 ILE A N 1
ATOM 670 C CA . ILE A 1 90 ? -3.536 29.695 12.067 1.00 27.72 109 ILE A CA 1
ATOM 671 C C . ILE A 1 90 ? -3.039 31.111 12.310 1.00 25.03 109 ILE A C 1
ATOM 672 O O . ILE A 1 90 ? -3.797 32.069 12.184 1.00 27.10 109 ILE A O 1
ATOM 677 N N . ALA A 1 91 ? -1.775 31.245 12.693 1.00 25.10 110 ALA A N 1
ATOM 678 C CA . ALA A 1 91 ? -1.218 32.566 12.944 1.00 22.27 110 ALA A CA 1
ATOM 679 C C . ALA A 1 91 ? -0.551 33.071 11.667 1.00 21.90 110 ALA A C 1
ATOM 680 O O . ALA A 1 91 ? 0.170 32.332 11.001 1.00 21.92 110 ALA A O 1
ATOM 682 N N . VAL A 1 92 ? -0.812 34.328 11.327 1.00 21.35 111 VAL A N 1
ATOM 683 C CA . VAL A 1 92 ? -0.218 34.933 10.150 1.00 22.52 111 VAL A CA 1
ATOM 684 C C . VAL A 1 92 ? 0.384 36.293 10.486 1.00 22.06 111 VAL A C 1
ATOM 685 O O . VAL A 1 92 ? -0.094 36.993 11.391 1.00 23.09 111 VAL A O 1
ATOM 689 N N . ASP A 1 93 ? 1.447 36.639 9.766 1.00 22.95 112 ASP A N 1
ATOM 690 C CA . ASP A 1 93 ? 2.143 37.914 9.911 1.00 22.62 112 ASP A CA 1
ATOM 691 C C . ASP A 1 93 ? 2.931 38.065 11.203 1.00 22.78 112 ASP A C 1
ATOM 692 O O . ASP A 1 93 ? 4.122 38.324 11.171 1.00 23.87 112 ASP A O 1
ATOM 697 N N . THR A 1 94 ? 2.263 37.910 12.338 1.00 24.28 113 THR A N 1
ATOM 698 C CA . THR A 1 94 ? 2.925 38.044 13.630 1.00 24.83 113 THR A CA 1
ATOM 699 C C . THR A 1 94 ? 2.478 36.913 14.531 1.00 25.21 113 THR A C 1
ATOM 700 O O . THR A 1 94 ? 1.296 36.553 14.549 1.00 23.58 113 THR A O 1
ATOM 704 N N . ARG A 1 95 ? 3.422 36.362 15.284 1.00 23.26 114 ARG A N 1
ATOM 705 C CA . ARG A 1 95 ? 3.106 35.271 16.193 1.00 26.22 114 ARG A CA 1
ATOM 706 C C . ARG A 1 95 ? 3.659 35.528 17.588 1.00 27.15 114 ARG A C 1
ATOM 707 O O . ARG A 1 95 ? 4.622 36.275 17.754 1.00 27.90 114 ARG A O 1
ATOM 715 N N . PRO A 1 96 ? 3.054 34.902 18.610 1.00 27.66 115 PRO A N 1
ATOM 716 C CA . PRO A 1 96 ? 3.479 35.051 20.004 1.00 28.51 115 PRO A CA 1
ATOM 717 C C . PRO A 1 96 ? 4.743 34.238 20.281 1.00 29.81 115 PRO A C 1
ATOM 718 O O . PRO A 1 96 ? 5.098 33.348 19.513 1.00 30.08 115 PRO A O 1
ATOM 722 N N . LYS A 1 97 ? 5.416 34.529 21.385 1.00 32.40 116 LYS A N 1
ATOM 723 C CA . LYS A 1 97 ? 6.632 33.793 21.719 1.00 36.80 116 LYS A CA 1
ATOM 724 C C . LYS A 1 97 ? 6.338 32.400 22.298 1.00 36.46 116 LYS A C 1
ATOM 725 O O . LYS A 1 97 ? 7.076 31.448 22.051 1.00 36.79 116 LYS A O 1
ATOM 731 N N . ASP A 1 98 ? 5.251 32.275 23.049 1.00 36.38 117 ASP A N 1
ATOM 732 C CA . ASP A 1 98 ? 4.918 31.000 23.675 1.00 37.24 117 ASP A CA 1
ATOM 733 C C . ASP A 1 98 ? 3.544 30.468 23.296 1.00 36.92 117 ASP A C 1
ATOM 734 O O . ASP A 1 98 ? 2.524 30.951 23.787 1.00 37.69 117 ASP A O 1
ATOM 739 N N . LYS A 1 99 ? 3.518 29.453 22.439 1.00 37.10 118 LYS A N 1
ATOM 740 C CA . LYS A 1 99 ? 2.247 28.894 22.004 1.00 39.47 118 LYS A CA 1
ATOM 741 C C . LYS A 1 99 ? 1.555 27.973 23.001 1.00 39.63 118 LYS A C 1
ATOM 742 O O . LYS A 1 99 ? 0.451 27.485 22.728 1.00 39.51 118 LYS A O 1
ATOM 748 N N . THR A 1 100 ? 2.189 27.716 24.145 1.00 38.65 119 THR A N 1
ATOM 749 C CA . THR A 1 100 ? 1.542 26.883 25.155 1.00 39.95 119 THR A CA 1
ATOM 750 C C . THR A 1 100 ? 0.452 27.770 25.740 1.00 38.16 119 THR A C 1
ATOM 751 O O . THR A 1 100 ? -0.682 27.339 25.926 1.00 38.36 119 THR A O 1
ATOM 755 N N . LYS A 1 101 ? 0.808 29.029 25.994 1.00 38.39 120 LYS A N 1
ATOM 756 C CA . LYS A 1 101 ? -0.117 30.016 26.543 1.00 37.81 120 LYS A CA 1
ATOM 757 C C . LYS A 1 101 ? -0.995 30.602 25.442 1.00 36.16 120 LYS A C 1
ATOM 758 O O . LYS A 1 101 ? -2.141 30.981 25.688 1.00 34.39 120 LYS A O 1
ATOM 764 N N . ASN A 1 102 ? -0.446 30.671 24.230 1.00 35.42 121 ASN A N 1
ATOM 765 C CA . ASN A 1 102 ? -1.161 31.216 23.077 1.00 34.04 121 ASN A CA 1
ATOM 766 C C . ASN A 1 102 ? -1.208 30.177 21.963 1.00 33.90 121 ASN A C 1
ATOM 767 O O . ASN A 1 102 ? -0.514 30.299 20.953 1.00 33.29 121 ASN A O 1
ATOM 772 N N . PRO A 1 103 ? -2.054 29.150 22.126 1.00 32.95 122 PRO A N 1
ATOM 773 C CA . PRO A 1 103 ? -2.181 28.084 21.131 1.00 32.67 122 PRO A CA 1
ATOM 774 C C . PRO A 1 103 ? -2.680 28.500 19.753 1.00 31.07 122 PRO A C 1
ATOM 775 O O . PRO A 1 103 ? -3.597 29.312 19.618 1.00 32.63 122 PRO A O 1
ATOM 779 N N . TYR A 1 104 ? -2.041 27.933 18.736 1.00 29.72 123 TYR A N 1
ATOM 780 C CA . TYR A 1 104 ? -2.387 28.142 17.337 1.00 27.60 123 TYR A CA 1
ATOM 781 C C . TYR A 1 104 ? -1.686 26.978 16.647 1.00 27.21 123 TYR A C 1
ATOM 782 O O . TYR A 1 104 ? -0.717 26.439 17.181 1.00 26.01 123 TYR A O 1
ATOM 791 N N . LEU A 1 105 ? -2.182 26.567 15.485 1.00 25.88 124 LEU A N 1
ATOM 792 C CA . LEU A 1 105 ? -1.596 25.428 14.793 1.00 25.78 124 LEU A CA 1
ATOM 793 C C . LEU A 1 105 ? -0.235 25.708 14.171 1.00 25.60 124 LEU A C 1
ATOM 794 O O . LEU A 1 105 ? 0.781 25.142 14.594 1.00 24.47 124 LEU A O 1
ATOM 799 N N . VAL A 1 106 ? -0.215 26.588 13.177 1.00 23.25 125 VAL A N 1
ATOM 800 C CA . VAL A 1 106 ? 1.024 26.931 12.487 1.00 22.98 125 VAL A CA 1
ATOM 801 C C . VAL A 1 106 ? 1.099 28.425 12.212 1.00 22.76 125 VAL A C 1
ATOM 802 O O . VAL A 1 106 ? 0.118 29.149 12.387 1.00 25.95 125 VAL A O 1
ATOM 806 N N . PHE A 1 107 ? 2.270 28.869 11.775 1.00 23.95 126 PHE A N 1
ATOM 807 C CA . PHE A 1 107 ? 2.510 30.274 11.483 1.00 24.17 126 PHE A CA 1
ATOM 808 C C . PHE A 1 107 ? 3.009 30.484 10.058 1.00 22.17 126 PHE A C 1
ATOM 809 O O . PHE A 1 107 ? 3.972 29.846 9.626 1.00 23.64 126 PHE A O 1
ATOM 817 N N . LEU A 1 108 ? 2.341 31.381 9.343 1.00 20.92 127 LEU A N 1
ATOM 818 C CA . LEU A 1 108 ? 2.721 31.753 7.988 1.00 20.96 127 LEU A CA 1
ATOM 819 C C . LEU A 1 108 ? 3.128 33.219 8.050 1.00 19.93 127 LEU A C 1
ATOM 820 O O . LEU A 1 108 ? 2.328 34.076 8.405 1.00 23.21 127 LEU A O 1
ATOM 825 N N . GLY A 1 109 ? 4.374 33.495 7.707 1.00 19.19 128 GLY A N 1
ATOM 826 C CA . GLY A 1 109 ? 4.871 34.858 7.732 1.00 20.22 128 GLY A CA 1
ATOM 827 C C . GLY A 1 109 ? 6.373 34.765 7.703 1.00 21.54 128 GLY A C 1
ATOM 828 O O . GLY A 1 109 ? 6.926 33.706 7.395 1.00 22.29 128 GLY A O 1
ATOM 829 N N . SER A 1 110 ? 7.052 35.857 8.015 1.00 24.00 129 SER A N 1
ATOM 830 C CA . SER A 1 110 ? 8.501 35.801 8.022 1.00 24.92 129 SER A CA 1
ATOM 831 C C . SER A 1 110 ? 9.022 35.741 9.448 1.00 25.23 129 SER A C 1
ATOM 832 O O . SER A 1 110 ? 8.275 35.942 10.407 1.00 26.36 129 SER A O 1
ATOM 835 N N . ASP A 1 111 ? 10.303 35.419 9.575 1.00 27.07 130 ASP A N 1
ATOM 836 C CA . ASP A 1 111 ? 10.967 35.349 10.868 1.00 27.54 130 ASP A CA 1
ATOM 837 C C . ASP A 1 111 ? 11.434 36.788 11.098 1.00 26.29 130 ASP A C 1
ATOM 838 O O . ASP A 1 111 ? 12.467 37.201 10.585 1.00 26.59 130 ASP A O 1
ATOM 843 N N . ASN A 1 112 ? 10.653 37.548 11.853 1.00 25.69 131 ASN A N 1
ATOM 844 C CA . ASN A 1 112 ? 10.949 38.954 12.112 1.00 24.78 131 ASN A CA 1
ATOM 845 C C . ASN A 1 112 ? 12.364 39.271 12.581 1.00 26.15 131 ASN A C 1
ATOM 846 O O . ASN A 1 112 ? 12.976 40.214 12.095 1.00 23.18 131 ASN A O 1
ATOM 851 N N . LEU A 1 113 ? 12.874 38.490 13.526 1.00 26.20 132 LEU A N 1
ATOM 852 C CA . LEU A 1 113 ? 14.222 38.702 14.037 1.00 27.81 132 LEU A CA 1
ATOM 853 C C . LEU A 1 113 ? 15.223 38.587 12.906 1.00 27.02 132 LEU A C 1
ATOM 854 O O . LEU A 1 113 ? 16.023 39.491 12.683 1.00 25.87 132 LEU A O 1
ATOM 859 N N . LEU A 1 114 ? 15.171 37.474 12.186 1.00 26.75 133 LEU A N 1
ATOM 860 C CA . LEU A 1 114 ? 16.092 37.254 11.086 1.00 27.91 133 LEU A CA 1
ATOM 861 C C . LEU A 1 114 ? 15.947 38.317 9.999 1.00 26.72 133 LEU A C 1
ATOM 862 O O . LEU A 1 114 ? 16.949 38.778 9.444 1.00 24.04 133 LEU A O 1
ATOM 867 N N . ALA A 1 115 ? 14.711 38.716 9.699 1.00 24.71 134 ALA A N 1
ATOM 868 C CA . ALA A 1 115 ? 14.476 39.747 8.685 1.00 23.07 134 ALA A CA 1
ATOM 869 C C . ALA A 1 115 ? 15.161 41.050 9.097 1.00 23.68 134 ALA A C 1
ATOM 870 O O . ALA A 1 115 ? 15.751 41.740 8.270 1.00 23.86 134 ALA A O 1
ATOM 872 N N . GLY A 1 116 ? 15.071 41.386 10.383 1.00 23.03 135 GLY A N 1
ATOM 873 C CA . GLY A 1 116 ? 15.709 42.594 10.878 1.00 22.10 135 GLY A CA 1
ATOM 874 C C . GLY A 1 116 ? 17.216 42.515 10.703 1.00 24.07 135 GLY A C 1
ATOM 875 O O . GLY A 1 116 ? 17.850 43.449 10.207 1.00 24.84 135 GLY A O 1
ATOM 876 N N . LYS A 1 117 ? 17.800 41.391 11.103 1.00 23.85 136 LYS A N 1
ATOM 877 C CA . LYS A 1 117 ? 19.246 41.208 10.967 1.00 25.49 136 LYS A CA 1
ATOM 878 C C . LYS A 1 117 ? 19.646 41.366 9.515 1.00 24.44 136 LYS A C 1
ATOM 879 O O . LYS A 1 117 ? 20.620 42.043 9.204 1.00 24.56 136 LYS A O 1
ATOM 885 N N . LYS A 1 118 ? 18.883 40.732 8.632 1.00 23.36 137 LYS A N 1
ATOM 886 C CA . LYS A 1 118 ? 19.145 40.801 7.204 1.00 25.05 137 LYS A CA 1
ATOM 887 C C . LYS A 1 118 ? 19.051 42.228 6.663 1.00 24.44 137 LYS A C 1
ATOM 888 O O . LYS A 1 118 ? 19.844 42.631 5.807 1.00 24.70 137 LYS A O 1
ATOM 894 N N . LEU A 1 119 ? 18.088 43.000 7.153 1.00 23.92 138 LEU A N 1
ATOM 895 C CA . LEU A 1 119 ? 17.961 44.362 6.659 1.00 24.40 138 LEU A CA 1
ATOM 896 C C . LEU A 1 119 ? 19.171 45.144 7.133 1.00 22.71 138 LEU A C 1
ATOM 897 O O . LEU A 1 119 ? 19.748 45.914 6.379 1.00 19.30 138 LEU A O 1
ATOM 902 N N . GLY A 1 120 ? 19.545 44.922 8.388 1.00 24.49 139 GLY A N 1
ATOM 903 C CA . GLY A 1 120 ? 20.708 45.584 8.947 1.00 24.52 139 GLY A CA 1
ATOM 904 C C . GLY A 1 120 ? 21.958 45.297 8.130 1.00 24.63 139 GLY A C 1
ATOM 905 O O . GLY A 1 120 ? 22.699 46.212 7.810 1.00 25.70 139 GLY A O 1
ATOM 906 N N . GLU A 1 121 ? 22.186 44.033 7.776 1.00 25.88 140 GLU A N 1
ATOM 907 C CA . GLU A 1 121 ? 23.364 43.653 6.994 1.00 28.31 140 GLU A CA 1
ATOM 908 C C . GLU A 1 121 ? 23.375 44.254 5.586 1.00 28.29 140 GLU A C 1
ATOM 909 O O . GLU A 1 121 ? 24.434 44.591 5.054 1.00 26.60 140 GLU A O 1
ATOM 915 N N . LYS A 1 122 ? 22.199 44.382 4.979 1.00 26.49 141 LYS A N 1
ATOM 916 C CA . LYS A 1 122 ? 22.108 44.938 3.636 1.00 27.00 141 LYS A CA 1
ATOM 917 C C . LYS A 1 122 ? 22.403 46.441 3.642 1.00 25.02 141 LYS A C 1
ATOM 918 O O . LYS A 1 122 ? 23.085 46.953 2.754 1.00 25.41 141 LYS A O 1
ATOM 924 N N . ALA A 1 123 ? 21.889 47.141 4.647 1.00 24.63 142 ALA A N 1
ATOM 925 C CA . ALA A 1 123 ? 22.110 48.578 4.768 1.00 24.93 142 ALA A CA 1
ATOM 926 C C . ALA A 1 123 ? 23.600 48.885 4.958 1.00 26.77 142 ALA A C 1
ATOM 927 O O . ALA A 1 123 ? 24.102 49.887 4.461 1.00 26.56 142 ALA A O 1
ATOM 929 N N . LEU A 1 124 ? 24.306 48.020 5.680 1.00 26.82 143 LEU A N 1
ATOM 930 C CA . LEU A 1 124 ? 25.729 48.239 5.913 1.00 30.13 143 LEU A CA 1
ATOM 931 C C . LEU A 1 124 ? 26.529 47.964 4.650 1.00 30.21 143 LEU A C 1
ATOM 932 O O . LEU A 1 124 ? 27.609 48.517 4.460 1.00 30.86 143 LEU A O 1
ATOM 937 N N . GLU A 1 125 ? 25.989 47.115 3.785 1.00 29.88 144 GLU A N 1
ATOM 938 C CA . GLU A 1 125 ? 26.642 46.792 2.522 1.00 28.79 144 GLU A CA 1
ATOM 939 C C . GLU A 1 125 ? 26.425 47.946 1.544 1.00 27.31 144 GLU A C 1
ATOM 940 O O . GLU A 1 125 ? 27.366 48.450 0.930 1.00 24.31 144 GLU A O 1
ATOM 946 N N . LEU A 1 126 ? 25.170 48.361 1.408 1.00 26.31 145 LEU A N 1
ATOM 947 C CA . LEU A 1 126 ? 24.814 49.434 0.496 1.00 24.43 145 LEU A CA 1
ATOM 948 C C . LEU A 1 126 ? 25.190 50.825 0.993 1.00 25.66 145 LEU A C 1
ATOM 949 O O . LEU A 1 126 ? 25.346 51.743 0.193 1.00 25.30 145 LEU A O 1
ATOM 954 N N . THR A 1 127 ? 25.338 50.980 2.307 1.00 23.42 146 THR A N 1
ATOM 955 C CA . THR A 1 127 ? 25.699 52.269 2.891 1.00 25.53 146 THR A CA 1
ATOM 956 C C . THR A 1 127 ? 26.974 52.140 3.744 1.00 27.88 146 THR A C 1
ATOM 957 O O . THR A 1 127 ? 26.924 52.202 4.976 1.00 26.02 146 THR A O 1
ATOM 961 N N . PRO A 1 128 ? 28.131 51.945 3.087 1.00 29.62 147 PRO A N 1
ATOM 962 C CA . PRO A 1 128 ? 29.445 51.799 3.733 1.00 32.70 147 PRO A CA 1
ATOM 963 C C . PRO A 1 128 ? 29.821 53.002 4.591 1.00 33.75 147 PRO A C 1
ATOM 964 O O . PRO A 1 128 ? 30.535 52.871 5.583 1.00 35.36 147 PRO A O 1
ATOM 968 N N . SER A 1 129 ? 29.339 54.175 4.197 1.00 32.89 148 SER A N 1
ATOM 969 C CA . SER A 1 129 ? 29.624 55.411 4.917 1.00 32.14 148 SER A CA 1
ATOM 970 C C . SER A 1 129 ? 28.796 55.560 6.197 1.00 32.30 148 SER A C 1
ATOM 971 O O . SER A 1 129 ? 28.830 56.606 6.841 1.00 33.85 148 SER A O 1
ATOM 974 N N . ALA A 1 130 ? 28.054 54.516 6.562 1.00 33.45 149 ALA A N 1
ATOM 975 C CA . ALA A 1 130 ? 27.209 54.534 7.759 1.00 35.50 149 ALA A CA 1
ATOM 976 C C . ALA A 1 130 ? 27.884 55.139 9.000 1.00 37.84 149 ALA A C 1
ATOM 977 O O . ALA A 1 130 ? 28.957 54.695 9.416 1.00 37.80 149 ALA A O 1
ATOM 979 N N . LYS A 1 131 ? 27.231 56.141 9.589 1.00 38.08 150 LYS A N 1
ATOM 980 C CA . LYS A 1 131 ? 27.729 56.830 10.780 1.00 38.92 150 LYS A CA 1
ATOM 981 C C . LYS A 1 131 ? 26.772 56.658 11.957 1.00 37.03 150 LYS A C 1
ATOM 982 O O . LYS A 1 131 ? 27.181 56.295 13.059 1.00 37.21 150 LYS A O 1
ATOM 988 N N . ARG A 1 132 ? 25.494 56.933 11.707 1.00 33.07 151 ARG A N 1
ATOM 989 C CA . ARG A 1 132 ? 24.470 56.849 12.731 1.00 31.40 151 ARG A CA 1
ATOM 990 C C . ARG A 1 132 ? 23.120 56.482 12.101 1.00 30.47 151 ARG A C 1
ATOM 991 O O . ARG A 1 132 ? 22.706 57.086 11.106 1.00 28.15 151 ARG A O 1
ATOM 999 N N . ALA A 1 133 ? 22.445 55.497 12.687 1.00 28.53 152 ALA A N 1
ATOM 1000 C CA . ALA A 1 133 ? 21.153 55.038 12.183 1.00 28.33 152 ALA A CA 1
ATOM 1001 C C . ALA A 1 133 ? 20.011 55.355 13.124 1.00 28.83 152 ALA A C 1
ATOM 1002 O O . ALA A 1 133 ? 20.174 55.367 14.345 1.00 29.06 152 ALA A O 1
ATOM 1004 N N . LEU A 1 134 ? 18.844 55.593 12.539 1.00 28.80 153 LEU A N 1
ATOM 1005 C CA . LEU A 1 134 ? 17.645 55.889 13.302 1.00 29.09 153 LEU A CA 1
ATOM 1006 C C . LEU A 1 134 ? 16.598 54.841 12.932 1.00 29.49 153 LEU A C 1
ATOM 1007 O O . LEU A 1 134 ? 16.359 54.596 11.750 1.00 31.21 153 LEU A O 1
ATOM 1012 N N . VAL A 1 135 ? 16.005 54.205 13.940 1.00 27.49 154 VAL A N 1
ATOM 1013 C CA . VAL A 1 135 ? 14.985 53.184 13.722 1.00 26.39 154 VAL A CA 1
ATOM 1014 C C . VAL A 1 135 ? 13.626 53.743 14.107 1.00 26.94 154 VAL A C 1
ATOM 1015 O O . VAL A 1 135 ? 13.393 54.083 15.276 1.00 26.75 154 VAL A O 1
ATOM 1019 N N . LEU A 1 136 ? 12.727 53.821 13.128 1.00 24.27 155 LEU A N 1
ATOM 1020 C CA . LEU A 1 136 ? 11.400 54.377 13.356 1.00 22.75 155 LEU A CA 1
ATOM 1021 C C . LEU A 1 136 ? 10.349 53.301 13.641 1.00 24.27 155 LEU A C 1
ATOM 1022 O O . LEU A 1 136 ? 10.047 52.478 12.783 1.00 23.44 155 LEU A O 1
ATOM 1027 N N . ASN A 1 137 ? 9.805 53.317 14.857 1.00 25.20 156 ASN A N 1
ATOM 1028 C CA . ASN A 1 137 ? 8.797 52.346 15.265 1.00 26.89 156 ASN A CA 1
ATOM 1029 C C . ASN A 1 137 ? 7.433 53.017 15.284 1.00 27.43 156 ASN A C 1
ATOM 1030 O O . ASN A 1 137 ? 7.198 53.955 16.052 1.00 28.12 156 ASN A O 1
ATOM 1035 N N . PRO A 1 138 ? 6.515 52.561 14.422 1.00 28.93 157 PRO A N 1
ATOM 1036 C CA . PRO A 1 138 ? 5.199 53.196 14.430 1.00 29.20 157 PRO A CA 1
ATOM 1037 C C . PRO A 1 138 ? 4.229 52.529 15.391 1.00 30.62 157 PRO A C 1
ATOM 1038 O O . PRO A 1 138 ? 3.129 53.038 15.613 1.00 30.01 157 PRO A O 1
ATOM 1042 N N . GLN A 1 139 ? 4.633 51.394 15.959 1.00 30.43 158 GLN A N 1
ATOM 1043 C CA . GLN A 1 139 ? 3.761 50.679 16.877 1.00 32.85 158 GLN A CA 1
ATOM 1044 C C . GLN A 1 139 ? 4.427 50.002 18.061 1.00 32.74 158 GLN A C 1
ATOM 1045 O O . GLN A 1 139 ? 4.582 48.779 18.072 1.00 29.23 158 GLN A O 1
ATOM 1051 N N . PRO A 1 140 ? 4.844 50.780 19.070 1.00 34.65 159 PRO A N 1
ATOM 1052 C CA . PRO A 1 140 ? 5.467 50.112 20.215 1.00 34.79 159 PRO A CA 1
ATOM 1053 C C . PRO A 1 140 ? 4.398 49.152 20.759 1.00 33.48 159 PRO A C 1
ATOM 1054 O O . PRO A 1 140 ? 3.206 49.460 20.725 1.00 34.30 159 PRO A O 1
ATOM 1058 N N . GLY A 1 141 ? 4.804 47.987 21.237 1.00 32.30 160 GLY A N 1
ATOM 1059 C CA . GLY A 1 141 ? 3.817 47.045 21.733 1.00 31.58 160 GLY A CA 1
ATOM 1060 C C . GLY A 1 141 ? 3.643 45.910 20.740 1.00 30.90 160 GLY A C 1
ATOM 1061 O O . GLY A 1 141 ? 3.316 44.790 21.125 1.00 31.05 160 GLY A O 1
ATOM 1062 N N . HIS A 1 142 ? 3.859 46.201 19.458 1.00 28.33 161 HIS A N 1
ATOM 1063 C CA . HIS A 1 142 ? 3.755 45.187 18.407 1.00 26.98 161 HIS A CA 1
ATOM 1064 C C . HIS A 1 142 ? 4.978 44.277 18.543 1.00 26.55 161 HIS A C 1
ATOM 1065 O O . HIS A 1 142 ? 6.097 44.679 18.222 1.00 25.19 161 HIS A O 1
ATOM 1072 N N . ILE A 1 143 ? 4.763 43.046 19.003 1.00 25.89 162 ILE A N 1
ATOM 1073 C CA . ILE A 1 143 ? 5.868 42.113 19.226 1.00 27.55 162 ILE A CA 1
ATOM 1074 C C . ILE A 1 143 ? 6.659 41.725 17.980 1.00 27.65 162 ILE A C 1
ATOM 1075 O O . ILE A 1 143 ? 7.833 41.344 18.070 1.00 26.68 162 ILE A O 1
ATOM 1080 N N . GLY A 1 144 ? 6.024 41.833 16.820 1.00 25.95 163 GLY A N 1
ATOM 1081 C CA . GLY A 1 144 ? 6.716 41.510 15.584 1.00 26.19 163 GLY A CA 1
ATOM 1082 C C . GLY A 1 144 ? 7.721 42.606 15.278 1.00 26.31 163 GLY A C 1
ATOM 1083 O O . GLY A 1 144 ? 8.878 42.335 14.945 1.00 25.87 163 GLY A O 1
ATOM 1084 N N . LEU A 1 145 ? 7.288 43.857 15.401 1.00 24.59 164 LEU A N 1
ATOM 1085 C CA . LEU A 1 145 ? 8.183 44.965 15.131 1.00 22.56 164 LEU A CA 1
ATOM 1086 C C . LEU A 1 145 ? 9.322 45.039 16.154 1.00 23.82 164 LEU A C 1
ATOM 1087 O O . LEU A 1 145 ? 10.408 45.500 15.827 1.00 24.21 164 LEU A O 1
ATOM 1092 N N . GLU A 1 146 ? 9.087 44.581 17.385 1.00 26.79 165 GLU A N 1
ATOM 1093 C CA . GLU A 1 146 ? 10.153 44.599 18.395 1.00 29.50 165 GLU A CA 1
ATOM 1094 C C . GLU A 1 146 ? 11.269 43.660 17.931 1.00 28.30 165 GLU A C 1
ATOM 1095 O O . GLU A 1 146 ? 12.455 43.970 18.064 1.00 28.41 165 GLU A O 1
ATOM 1101 N N . LYS A 1 147 ? 10.888 42.513 17.378 1.00 29.03 166 LYS A N 1
ATOM 1102 C CA . LYS A 1 147 ? 11.871 41.551 16.886 1.00 30.76 166 LYS A CA 1
ATOM 1103 C C . LYS A 1 147 ? 12.669 42.144 15.725 1.00 27.86 166 LYS A C 1
ATOM 1104 O O . LYS A 1 147 ? 13.882 41.929 15.628 1.00 26.17 166 LYS A O 1
ATOM 1110 N N . ARG A 1 148 ? 11.993 42.885 14.848 1.00 25.68 167 ARG A N 1
ATOM 1111 C CA . ARG A 1 148 ? 12.672 43.523 13.714 1.00 27.51 167 ARG A CA 1
ATOM 1112 C C . ARG A 1 148 ? 13.723 44.510 14.194 1.00 25.67 167 ARG A C 1
ATOM 1113 O O . ARG A 1 148 ? 14.874 44.479 13.754 1.00 26.27 167 ARG A O 1
ATOM 1121 N N . ALA A 1 149 ? 13.300 45.399 15.087 1.00 26.98 168 ALA A N 1
ATOM 1122 C CA . ALA A 1 149 ? 14.185 46.408 15.648 1.00 28.85 168 ALA A CA 1
ATOM 1123 C C . ALA A 1 149 ? 15.386 45.737 16.310 1.00 29.42 168 ALA A C 1
ATOM 1124 O O . ALA A 1 149 ? 16.527 46.146 16.095 1.00 29.89 168 ALA A O 1
ATOM 1126 N N . TYR A 1 150 ? 15.123 44.708 17.112 1.00 30.67 169 TYR A N 1
ATOM 1127 C CA . TYR A 1 150 ? 16.193 43.997 17.799 1.00 33.20 169 TYR A CA 1
ATOM 1128 C C . TYR A 1 150 ? 17.179 43.417 16.798 1.00 31.25 169 TYR A C 1
ATOM 1129 O O . TYR A 1 150 ? 18.392 43.530 16.971 1.00 31.72 169 TYR A O 1
ATOM 1138 N N . GLY A 1 151 ? 16.654 42.782 15.757 1.00 28.81 170 GLY A N 1
ATOM 1139 C CA . GLY A 1 151 ? 17.522 42.211 14.747 1.00 25.98 170 GLY A CA 1
ATOM 1140 C C . GLY A 1 151 ? 18.394 43.264 14.087 1.00 25.59 170 GLY A C 1
ATOM 1141 O O . GLY A 1 151 ? 19.570 43.037 13.818 1.00 24.41 170 GLY A O 1
ATOM 1142 N N . ILE A 1 152 ? 17.822 44.430 13.821 1.00 25.22 171 ILE A N 1
ATOM 1143 C CA . ILE A 1 152 ? 18.590 45.489 13.185 1.00 26.54 171 ILE A CA 1
ATOM 1144 C C . ILE A 1 152 ? 19.699 45.993 14.116 1.00 27.16 171 ILE A C 1
ATOM 1145 O O . ILE A 1 152 ? 20.854 46.123 13.704 1.00 26.77 171 ILE A O 1
ATOM 1150 N N . LYS A 1 153 ? 19.342 46.240 15.371 1.00 28.96 172 LYS A N 1
ATOM 1151 C CA . LYS A 1 153 ? 20.290 46.732 16.365 1.00 31.71 172 LYS A CA 1
ATOM 1152 C C . LYS A 1 153 ? 21.490 45.808 16.601 1.00 31.68 172 LYS A C 1
ATOM 1153 O O . LYS A 1 153 ? 22.604 46.284 16.808 1.00 31.24 172 LYS A O 1
ATOM 1159 N N . THR A 1 154 ? 21.271 44.497 16.572 1.00 32.44 173 THR A N 1
ATOM 1160 C CA . THR A 1 154 ? 22.373 43.561 16.778 1.00 34.42 173 THR A CA 1
ATOM 1161 C C . THR A 1 154 ? 23.430 43.747 15.690 1.00 34.15 173 THR A C 1
ATOM 1162 O O . THR A 1 154 ? 24.629 43.762 15.977 1.00 35.41 173 THR A O 1
ATOM 1166 N N . ILE A 1 155 ? 22.994 43.904 14.443 1.00 32.21 174 ILE A N 1
ATOM 1167 C CA . ILE A 1 155 ? 23.943 44.098 13.357 1.00 31.79 174 ILE A CA 1
ATOM 1168 C C . ILE A 1 155 ? 24.658 45.436 13.531 1.00 32.07 174 ILE A C 1
ATOM 1169 O O . ILE A 1 155 ? 25.874 45.516 13.398 1.00 33.03 174 ILE A O 1
ATOM 1174 N N . LEU A 1 156 ? 23.901 46.479 13.853 1.00 32.73 175 LEU A N 1
ATOM 1175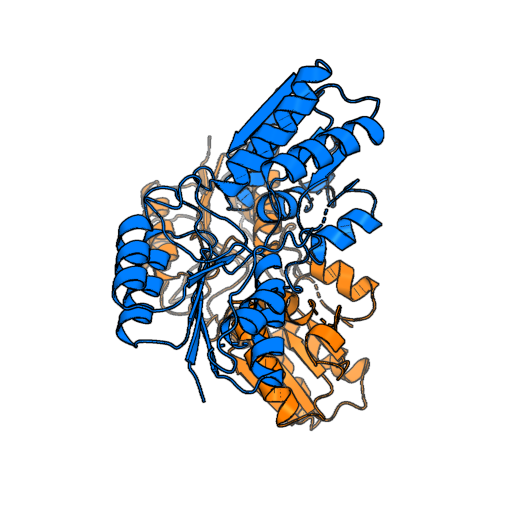 C CA . LEU A 1 156 ? 24.476 47.806 14.033 1.00 34.41 175 LEU A CA 1
ATOM 1176 C C . LEU A 1 156 ? 25.453 47.861 15.196 1.00 36.78 175 LEU A C 1
ATOM 1177 O O . LEU A 1 156 ? 26.472 48.547 15.124 1.00 35.12 175 LEU A O 1
ATOM 1182 N N . GLN A 1 157 ? 25.132 47.151 16.271 1.00 39.23 176 GLN A N 1
ATOM 1183 C CA . GLN A 1 157 ? 25.998 47.118 17.438 1.00 43.46 176 GLN A CA 1
ATOM 1184 C C . GLN A 1 157 ? 27.310 46.418 17.066 1.00 43.50 176 GLN A C 1
ATOM 1185 O O . GLN A 1 157 ? 28.392 46.881 17.418 1.00 41.81 176 GLN A O 1
ATOM 1191 N N . ASP A 1 158 ? 27.197 45.308 16.344 1.00 44.37 177 ASP A N 1
ATOM 1192 C CA . ASP A 1 158 ? 28.356 44.533 15.916 1.00 46.91 177 ASP A CA 1
ATOM 1193 C C . ASP A 1 158 ? 29.391 45.349 15.165 1.00 46.87 177 ASP A C 1
ATOM 1194 O O . ASP A 1 158 ? 30.590 45.108 15.288 1.00 46.21 177 ASP A O 1
ATOM 1199 N N . LYS A 1 159 ? 28.921 46.310 14.381 1.00 46.85 178 LYS A N 1
ATOM 1200 C CA . LYS A 1 159 ? 29.811 47.137 13.581 1.00 47.27 178 LYS A CA 1
ATOM 1201 C C . LYS A 1 159 ? 30.157 48.476 14.225 1.00 45.64 178 LYS A C 1
ATOM 1202 O O . LYS A 1 159 ? 30.885 49.281 13.645 1.00 46.32 178 LYS A O 1
ATOM 1208 N N . GLY A 1 160 ? 29.640 48.711 15.424 1.00 43.74 179 GLY A N 1
ATOM 1209 C CA . GLY A 1 160 ? 29.929 49.957 16.107 1.00 43.04 179 GLY A CA 1
ATOM 1210 C C . GLY A 1 160 ? 29.276 51.179 15.491 1.00 42.30 179 GLY A C 1
ATOM 1211 O O . GLY A 1 160 ? 29.854 52.269 15.488 1.00 41.85 179 GLY A O 1
ATOM 1212 N N . ILE A 1 161 ? 28.073 50.999 14.955 1.00 42.09 180 ILE A N 1
ATOM 1213 C CA . ILE A 1 161 ? 27.328 52.101 14.360 1.00 39.03 180 ILE A CA 1
ATOM 1214 C C . ILE A 1 161 ? 26.390 52.613 15.446 1.00 38.28 180 ILE A C 1
ATOM 1215 O O . ILE A 1 161 ? 25.656 51.834 16.053 1.00 37.08 180 ILE A O 1
ATOM 1220 N N . PHE A 1 162 ? 26.434 53.913 15.711 1.00 38.25 181 PHE A N 1
ATOM 1221 C CA . PHE A 1 162 ? 25.570 54.510 16.722 1.00 39.45 181 PHE A CA 1
ATOM 1222 C C . PHE A 1 162 ? 24.132 54.414 16.219 1.00 38.75 181 PHE A C 1
ATOM 1223 O O . PHE A 1 162 ? 23.879 54.567 15.026 1.00 37.54 181 PHE A O 1
ATOM 1231 N N . PHE A 1 163 ? 23.189 54.177 17.122 1.00 38.67 182 PHE A N 1
ATOM 1232 C CA . PHE A 1 163 ? 21.795 54.054 16.710 1.00 39.95 182 PHE A CA 1
ATOM 1233 C C . PH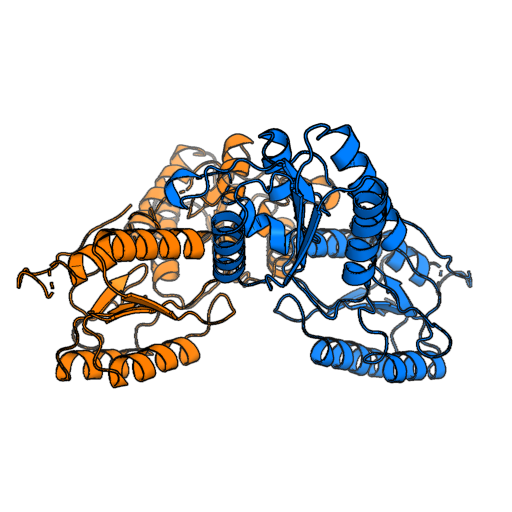E A 1 163 ? 20.829 54.368 17.836 1.00 38.90 182 PHE A C 1
ATOM 1234 O O . PHE A 1 163 ? 21.194 54.337 19.009 1.00 37.17 182 PHE A O 1
ATOM 1242 N N . GLU A 1 164 ? 19.586 54.656 17.465 1.00 39.46 183 GLU A N 1
ATOM 1243 C CA . GLU A 1 164 ? 18.548 54.956 18.438 1.00 40.15 183 GLU A CA 1
ATOM 1244 C C . GLU A 1 164 ? 17.200 54.583 17.833 1.00 38.78 183 GLU A C 1
ATOM 1245 O O . GLU A 1 164 ? 16.995 54.746 16.632 1.00 36.99 183 GLU A O 1
ATOM 1251 N N . GLU A 1 165 ? 16.299 54.050 18.654 1.00 37.18 184 GLU A N 1
ATOM 1252 C CA . GLU A 1 165 ? 14.967 53.698 18.180 1.00 37.29 184 GLU A CA 1
ATOM 1253 C C . GLU A 1 165 ? 14.016 54.806 18.594 1.00 37.09 184 GLU A C 1
ATOM 1254 O O . GLU A 1 165 ? 13.991 55.228 19.749 1.00 37.59 184 GLU A O 1
ATOM 1260 N N . LEU A 1 166 ? 13.235 55.282 17.639 1.00 36.10 185 LEU A N 1
ATOM 1261 C CA . LEU A 1 166 ? 12.295 56.354 17.896 1.00 35.61 185 LEU A CA 1
ATOM 1262 C C . LEU A 1 166 ? 10.850 55.912 17.677 1.00 35.59 185 LEU A C 1
ATOM 1263 O O . LEU A 1 166 ? 10.518 55.349 16.631 1.00 33.51 185 LEU A O 1
ATOM 1268 N N . ASP A 1 167 ? 10.008 56.155 18.679 1.00 34.09 186 ASP A N 1
ATOM 1269 C CA . ASP A 1 167 ? 8.586 55.826 18.605 1.00 35.83 186 ASP A CA 1
ATOM 1270 C C . ASP A 1 167 ? 7.913 56.982 17.873 1.00 34.84 186 ASP A C 1
ATOM 1271 O O . ASP A 1 167 ? 7.698 58.047 18.449 1.00 35.99 186 ASP A O 1
ATOM 1276 N N . VAL A 1 168 ? 7.580 56.772 16.605 1.00 33.16 187 VAL A N 1
ATOM 1277 C CA . VAL A 1 168 ? 6.959 57.832 15.812 1.00 32.01 187 VAL A CA 1
ATOM 1278 C C . VAL A 1 168 ? 5.443 57.742 15.695 1.00 30.28 187 VAL A C 1
ATOM 1279 O O . VAL A 1 168 ? 4.809 58.673 15.213 1.00 30.95 187 VAL A O 1
ATOM 1283 N N . GLY A 1 169 ? 4.858 56.637 16.144 1.00 30.81 188 GLY A N 1
ATOM 1284 C CA . GLY A 1 169 ? 3.417 56.487 16.037 1.00 31.06 188 GLY A CA 1
ATOM 1285 C C . GLY A 1 169 ? 3.010 56.336 14.577 1.00 34.08 188 GLY A C 1
ATOM 1286 O O . GLY A 1 169 ? 3.849 56.017 13.734 1.00 31.34 188 GLY A O 1
ATOM 1287 N N . THR A 1 170 ? 1.736 56.566 14.263 1.00 35.77 189 THR A N 1
ATOM 1288 C CA . THR A 1 170 ? 1.280 56.436 12.880 1.00 38.27 189 THR A CA 1
ATOM 1289 C C . THR A 1 170 ? 0.747 57.728 12.258 1.00 38.34 189 THR A C 1
ATOM 1290 O O . THR A 1 170 ? 0.589 57.802 11.039 1.00 40.16 189 THR A O 1
ATOM 1294 N N . ASP A 1 171 ? 0.467 58.738 13.080 1.00 36.80 190 ASP A N 1
ATOM 1295 C CA . ASP A 1 171 ? -0.016 60.021 12.560 1.00 37.17 190 ASP A CA 1
ATOM 1296 C C . ASP A 1 171 ? 1.082 60.642 11.683 1.00 35.46 190 ASP A C 1
ATOM 1297 O O . ASP A 1 171 ? 2.160 60.992 12.174 1.00 34.46 190 ASP A O 1
ATOM 1302 N N . PRO A 1 172 ? 0.818 60.792 10.375 1.00 34.28 191 PRO A N 1
ATOM 1303 C CA . PRO A 1 172 ? 1.798 61.366 9.443 1.00 33.56 191 PRO A CA 1
ATOM 1304 C C . PRO A 1 172 ? 2.494 62.639 9.939 1.00 32.42 191 PRO A C 1
ATOM 1305 O O . PRO A 1 172 ? 3.713 62.776 9.827 1.00 29.16 191 PRO A O 1
ATOM 1309 N N . ASN A 1 173 ? 1.715 63.566 10.482 1.00 34.36 192 ASN A N 1
ATOM 1310 C CA . ASN A 1 173 ? 2.261 64.822 10.983 1.00 35.05 192 ASN A CA 1
ATOM 1311 C C . ASN A 1 173 ? 3.237 64.597 12.136 1.00 34.66 192 ASN A C 1
ATOM 1312 O O . ASN A 1 173 ? 4.284 65.228 12.200 1.00 35.12 192 ASN A O 1
ATOM 1317 N N . GLN A 1 174 ? 2.895 63.696 13.049 1.00 35.68 193 GLN A N 1
ATOM 1318 C CA . GLN A 1 174 ? 3.775 63.431 14.173 1.00 35.86 193 GLN A CA 1
ATOM 1319 C C . GLN A 1 174 ? 5.059 62.730 13.754 1.00 33.56 193 GLN A C 1
ATOM 1320 O O . GLN A 1 174 ? 6.132 63.050 14.263 1.00 32.32 193 GLN A O 1
ATOM 1326 N N . VAL A 1 175 ? 4.956 61.779 12.829 1.00 31.30 194 VAL A N 1
ATOM 1327 C CA . VAL A 1 175 ? 6.143 61.066 12.357 1.00 29.32 194 VAL A CA 1
ATOM 1328 C C . VAL A 1 175 ? 7.146 62.073 11.788 1.00 29.43 194 VAL A C 1
ATOM 1329 O O . VAL A 1 175 ? 8.340 62.030 12.097 1.00 27.34 194 VAL A O 1
ATOM 1333 N N . GLN A 1 176 ? 6.658 62.983 10.955 1.00 27.16 195 GLN A N 1
ATOM 1334 C CA . GLN A 1 176 ? 7.528 63.993 10.362 1.00 28.87 195 GLN A CA 1
ATOM 1335 C C . GLN A 1 176 ? 8.145 64.896 11.433 1.00 28.20 195 GLN A C 1
ATOM 1336 O O . GLN A 1 176 ? 9.349 65.158 11.428 1.00 27.54 195 GLN A O 1
ATOM 1342 N N . SER A 1 177 ? 7.312 65.352 12.361 1.00 30.59 196 SER A N 1
ATOM 1343 C CA . SER A 1 177 ? 7.764 66.222 13.438 1.00 32.63 196 SER A CA 1
ATOM 1344 C C . SER A 1 177 ? 8.905 65.613 14.230 1.00 32.62 196 SER A C 1
ATOM 1345 O O . SER A 1 177 ? 9.982 66.205 14.347 1.00 32.27 196 SER A O 1
ATOM 1348 N N . ARG A 1 178 ? 8.661 64.418 14.751 1.00 33.65 197 ARG A N 1
ATOM 1349 C CA . ARG A 1 178 ? 9.633 63.701 15.554 1.00 34.66 197 ARG A CA 1
ATOM 1350 C C . ARG A 1 178 ? 10.919 63.367 14.807 1.00 35.25 197 ARG A C 1
ATOM 1351 O O . ARG A 1 178 ? 11.997 63.360 15.401 1.00 36.92 197 ARG A O 1
ATOM 1359 N N . VAL A 1 179 ? 10.815 63.102 13.509 1.00 35.09 198 VAL A N 1
ATOM 1360 C CA . VAL A 1 179 ? 11.994 62.796 12.705 1.00 33.02 198 VAL A CA 1
ATOM 1361 C C . VAL A 1 179 ? 12.833 64.051 12.512 1.00 32.13 198 VAL A C 1
ATOM 1362 O O . VAL A 1 179 ? 14.051 64.025 12.668 1.00 31.25 198 VAL A O 1
ATOM 1366 N N . LYS A 1 180 ? 12.175 65.151 12.173 1.00 32.50 199 LYS A N 1
ATOM 1367 C CA . LYS A 1 180 ? 12.874 66.414 11.967 1.00 33.62 199 LYS A CA 1
ATOM 1368 C C . LYS A 1 180 ? 13.575 66.856 13.245 1.00 32.77 199 LYS A C 1
ATOM 1369 O O . LYS A 1 180 ? 14.709 67.318 13.200 1.00 32.06 199 LYS A O 1
ATOM 1375 N N . SER A 1 181 ? 12.907 66.700 14.385 1.00 34.46 200 SER A N 1
ATOM 1376 C CA . SER A 1 181 ? 13.501 67.087 15.663 1.00 35.82 200 SER A CA 1
ATOM 1377 C C . SER A 1 181 ? 14.787 66.315 15.914 1.00 36.15 200 SER A C 1
ATOM 1378 O O . SER A 1 181 ? 15.779 66.880 16.373 1.00 36.80 200 SER A O 1
ATOM 1381 N N . TYR A 1 182 ? 14.768 65.020 15.608 1.00 35.08 201 TYR A N 1
ATOM 1382 C CA . TYR A 1 182 ? 15.937 64.178 15.817 1.00 35.39 201 TYR A CA 1
ATOM 1383 C C . TYR A 1 182 ? 17.112 64.603 14.942 1.00 35.33 201 TYR A C 1
ATOM 1384 O O . TYR A 1 182 ? 18.250 64.668 15.409 1.00 33.53 201 TYR A O 1
ATOM 1393 N N . PHE A 1 183 ? 16.850 64.881 13.668 1.00 35.21 202 PHE A N 1
ATOM 1394 C CA . PHE A 1 183 ? 17.927 65.298 12.782 1.00 37.14 202 PHE A CA 1
ATOM 1395 C C . PHE A 1 183 ? 18.516 66.657 13.171 1.00 39.73 202 PHE A C 1
ATOM 1396 O O . PHE A 1 183 ? 19.698 66.921 12.925 1.00 39.12 202 PHE A O 1
ATOM 1404 N N . LYS A 1 184 ? 17.696 67.510 13.780 1.00 41.81 203 LYS A N 1
ATOM 1405 C CA . LYS A 1 184 ? 18.158 68.825 14.213 1.00 45.24 203 LYS A CA 1
ATOM 1406 C C . LYS A 1 184 ? 19.185 68.616 15.317 1.00 46.71 203 LYS A C 1
ATOM 1407 O O . LYS A 1 184 ? 20.103 69.414 15.484 1.00 48.09 203 LYS A O 1
ATOM 1413 N N . ILE A 1 185 ? 19.025 67.526 16.062 1.00 47.52 204 ILE A N 1
ATOM 1414 C CA . ILE A 1 185 ? 19.934 67.206 17.150 1.00 47.92 204 ILE A CA 1
ATOM 1415 C C . ILE A 1 185 ? 21.084 66.315 16.687 1.00 48.27 204 ILE A C 1
ATOM 1416 O O . ILE A 1 185 ? 22.207 66.436 17.186 1.00 48.76 204 ILE A O 1
ATOM 1421 N N . HIS A 1 186 ? 20.808 65.422 15.740 1.00 46.61 205 HIS A N 1
ATOM 1422 C CA . HIS A 1 186 ? 21.840 64.530 15.215 1.00 45.27 205 HIS A CA 1
ATOM 1423 C C . HIS A 1 186 ? 21.882 64.584 13.695 1.00 43.76 205 HIS A C 1
ATOM 1424 O O . HIS A 1 186 ? 21.487 63.634 13.017 1.00 41.09 205 HIS A O 1
ATOM 1431 N N . PRO A 1 187 ? 22.374 65.701 13.138 1.00 43.04 206 PRO A N 1
ATOM 1432 C CA . PRO A 1 187 ? 22.464 65.875 11.686 1.00 42.21 206 PRO A CA 1
ATOM 1433 C C . PRO A 1 187 ? 23.313 64.834 10.970 1.00 40.94 206 PRO A C 1
ATOM 1434 O O . PRO A 1 187 ? 23.103 64.581 9.787 1.00 40.33 206 PRO A O 1
ATOM 1438 N N . GLU A 1 188 ? 24.261 64.230 11.682 1.00 38.68 207 GLU A N 1
ATOM 1439 C CA . GLU A 1 188 ? 25.128 63.217 11.081 1.00 38.16 207 GLU A CA 1
ATOM 1440 C C . GLU A 1 188 ? 24.372 61.916 10.769 1.00 35.50 207 GLU A C 1
ATOM 1441 O O . GLU A 1 188 ? 24.881 61.060 10.045 1.00 35.27 207 GLU A O 1
ATOM 1447 N N . THR A 1 189 ? 23.169 61.769 11.321 1.00 33.72 208 THR A N 1
ATOM 1448 C CA . THR A 1 189 ? 22.359 60.576 11.079 1.00 32.03 208 THR A CA 1
ATOM 1449 C C . THR A 1 189 ? 22.234 60.426 9.567 1.00 30.50 208 THR A C 1
ATOM 1450 O O . THR A 1 189 ? 21.700 61.313 8.907 1.00 31.72 208 THR A O 1
ATOM 1454 N N . ASN A 1 190 ? 22.727 59.319 9.019 1.00 28.86 209 ASN A N 1
ATOM 1455 C CA . ASN A 1 190 ? 22.665 59.108 7.573 1.00 27.94 209 ASN A CA 1
ATOM 1456 C C . ASN A 1 190 ? 21.970 57.825 7.137 1.00 27.02 209 ASN A C 1
ATOM 1457 O O . ASN A 1 190 ? 21.952 57.484 5.950 1.00 28.84 209 ASN A O 1
ATOM 1462 N N . ILE A 1 191 ? 21.401 57.110 8.098 1.00 27.00 210 ILE A N 1
ATOM 1463 C CA . ILE A 1 191 ? 20.676 55.894 7.788 1.00 27.04 210 ILE A CA 1
ATOM 1464 C C . ILE A 1 191 ? 19.371 55.840 8.560 1.00 25.81 210 ILE A C 1
ATOM 1465 O O . ILE A 1 191 ? 19.339 56.078 9.771 1.00 25.08 210 ILE A O 1
ATOM 1470 N N . ILE A 1 192 ? 18.291 55.538 7.848 1.00 23.33 211 ILE A N 1
ATOM 1471 C CA . ILE A 1 192 ? 16.990 55.414 8.482 1.00 20.91 211 ILE A CA 1
ATOM 1472 C C . ILE A 1 192 ? 16.363 54.069 8.146 1.00 21.56 211 ILE A C 1
ATOM 1473 O O . ILE A 1 192 ? 16.330 53.647 6.984 1.00 20.85 211 ILE A O 1
ATOM 1478 N N . PHE A 1 193 ? 15.895 53.391 9.186 1.00 20.06 212 PHE A N 1
ATOM 1479 C CA . PHE A 1 193 ? 15.237 52.101 9.052 1.00 22.51 212 PHE A CA 1
ATOM 1480 C C . PHE A 1 193 ? 13.772 52.290 9.435 1.00 22.25 212 PHE A C 1
ATOM 1481 O O . PHE A 1 193 ? 13.481 52.672 10.566 1.00 26.42 212 PHE A O 1
ATOM 1489 N N . CYS A 1 194 ? 12.857 52.021 8.509 1.00 22.77 213 CYS A N 1
ATOM 1490 C CA . CYS A 1 194 ? 11.423 52.127 8.804 1.00 20.72 213 CYS A CA 1
ATOM 1491 C C . CYS A 1 194 ? 10.918 50.707 9.038 1.00 22.75 213 CYS A C 1
ATOM 1492 O O . CYS A 1 194 ? 11.046 49.852 8.156 1.00 22.78 213 CYS A O 1
ATOM 1495 N N . LEU A 1 195 ? 10.346 50.463 10.215 1.00 19.22 214 LEU A N 1
ATOM 1496 C CA . LEU A 1 195 ? 9.855 49.135 10.556 1.00 20.26 214 LEU A CA 1
ATOM 1497 C C . LEU A 1 195 ? 8.642 48.695 9.738 1.00 20.78 214 LEU A C 1
ATOM 1498 O O . LEU A 1 195 ? 8.388 47.504 9.612 1.00 21.38 214 LEU A O 1
ATOM 1503 N N . THR A 1 196 ? 7.892 49.653 9.195 1.00 22.25 215 THR A N 1
ATOM 1504 C CA . THR A 1 196 ? 6.750 49.340 8.319 1.00 23.26 215 THR A CA 1
ATOM 1505 C C . THR A 1 196 ? 6.543 50.531 7.387 1.00 24.25 215 THR A C 1
ATOM 1506 O O . THR A 1 196 ? 7.159 51.587 7.573 1.00 23.28 215 THR A O 1
ATOM 1510 N N . SER A 1 197 ? 5.671 50.373 6.397 1.00 23.35 216 SER A N 1
ATOM 1511 C CA . SER A 1 197 ? 5.409 51.455 5.459 1.00 23.83 216 SER A CA 1
ATOM 1512 C C . SER A 1 197 ? 4.706 52.636 6.138 1.00 23.39 216 SER A C 1
ATOM 1513 O O . SER A 1 197 ? 4.713 53.753 5.615 1.00 24.89 216 SER A O 1
ATOM 1516 N N . GLN A 1 198 ? 4.110 52.407 7.305 1.00 22.52 217 GLN A N 1
ATOM 1517 C CA . GLN A 1 198 ? 3.434 53.500 8.015 1.00 25.31 217 GLN A CA 1
ATOM 1518 C C . GLN A 1 198 ? 4.424 54.583 8.446 1.00 24.29 217 GLN A C 1
ATOM 1519 O O . GLN A 1 198 ? 4.058 55.754 8.594 1.00 23.89 217 GLN A O 1
ATOM 1525 N N . ALA A 1 199 ? 5.670 54.181 8.686 1.00 22.75 218 ALA A N 1
ATOM 1526 C CA . ALA A 1 199 ? 6.703 55.134 9.063 1.00 24.95 218 ALA A CA 1
ATOM 1527 C C . ALA A 1 199 ? 7.262 55.743 7.779 1.00 25.96 218 ALA A C 1
ATOM 1528 O O . ALA A 1 199 ? 7.527 56.944 7.708 1.00 27.57 218 ALA A O 1
ATOM 1530 N N . LEU A 1 200 ? 7.430 54.909 6.758 1.00 26.10 219 LEU A N 1
ATOM 1531 C CA . LEU A 1 200 ? 7.979 55.372 5.489 1.00 26.79 219 LEU A CA 1
ATOM 1532 C C . LEU A 1 200 ? 7.155 56.410 4.715 1.00 26.05 219 LEU A C 1
ATOM 1533 O O . LEU A 1 200 ? 7.722 57.381 4.227 1.00 27.34 219 LEU A O 1
ATOM 1538 N N . ASP A 1 201 ? 5.839 56.233 4.593 1.00 26.93 220 ASP A N 1
ATOM 1539 C CA . ASP A 1 201 ? 5.036 57.203 3.829 1.00 29.98 220 ASP A CA 1
ATOM 1540 C C . ASP A 1 201 ? 5.264 58.666 4.211 1.00 27.89 220 ASP A C 1
ATOM 1541 O O . ASP A 1 201 ? 5.647 59.485 3.362 1.00 29.24 220 ASP A O 1
ATOM 1546 N N . PRO A 1 202 ? 5.002 59.029 5.482 1.00 27.18 221 PRO A N 1
ATOM 1547 C CA . PRO A 1 202 ? 5.222 60.429 5.857 1.00 24.10 221 PRO A CA 1
ATOM 1548 C C . PRO A 1 202 ? 6.680 60.858 5.677 1.00 22.70 221 PRO A C 1
ATOM 1549 O O . PRO A 1 202 ? 6.956 62.012 5.356 1.00 20.59 221 PRO A O 1
ATOM 1553 N N . LEU A 1 203 ? 7.611 59.926 5.869 1.00 21.60 222 LEU A N 1
ATOM 1554 C CA . LEU A 1 203 ? 9.021 60.242 5.668 1.00 22.66 222 LEU A CA 1
ATOM 1555 C C . LEU A 1 203 ? 9.267 60.469 4.166 1.00 23.26 222 LEU A C 1
ATOM 1556 O O . LEU A 1 203 ? 9.944 61.424 3.769 1.00 22.13 222 LEU A O 1
ATOM 1561 N N . GLY A 1 204 ? 8.696 59.600 3.335 1.00 23.77 223 GLY A N 1
ATOM 1562 C CA . GLY A 1 204 ? 8.869 59.732 1.894 1.00 24.85 223 GLY A CA 1
ATOM 1563 C C . GLY A 1 204 ? 8.369 61.049 1.307 1.00 24.60 223 GLY A C 1
ATOM 1564 O O . GLY A 1 204 ? 8.863 61.518 0.276 1.00 24.01 223 GLY A O 1
ATOM 1565 N N . GLN A 1 205 ? 7.375 61.649 1.946 1.00 26.09 224 GLN A N 1
ATOM 1566 C CA . GLN A 1 205 ? 6.847 62.907 1.446 1.00 27.36 224 GLN A CA 1
ATOM 1567 C C . GLN A 1 205 ? 7.903 63.998 1.599 1.00 26.08 224 GLN A C 1
ATOM 1568 O O . GLN A 1 205 ? 8.036 64.862 0.736 1.00 25.52 224 GLN A O 1
ATOM 1582 N N . LEU A 1 207 ? 11.197 63.427 1.689 1.00 25.71 226 LEU A N 1
ATOM 1583 C CA . LEU A 1 207 ? 12.287 63.074 0.781 1.00 24.86 226 LEU A CA 1
ATOM 1584 C C . LEU A 1 207 ? 11.977 63.546 -0.639 1.00 25.52 226 LEU A C 1
ATOM 1585 O O . LEU A 1 207 ? 12.885 63.803 -1.429 1.00 23.62 226 LEU A O 1
ATOM 1590 N N . LEU A 1 208 ? 10.689 63.648 -0.955 1.00 25.38 227 LEU A N 1
ATOM 1591 C CA . LEU A 1 208 ? 10.247 64.085 -2.281 1.00 26.81 227 LEU A CA 1
ATOM 1592 C C . LEU A 1 208 ? 10.189 65.617 -2.400 1.00 27.02 227 LEU A C 1
ATOM 1593 O O . LEU A 1 208 ? 10.293 66.165 -3.499 1.00 28.42 227 LEU A O 1
ATOM 1598 N N . HIS A 1 209 ? 10.013 66.299 -1.271 1.00 27.16 228 HIS A N 1
ATOM 1599 C CA . HIS A 1 209 ? 9.960 67.763 -1.252 1.00 28.97 228 HIS A CA 1
ATOM 1600 C C . HIS A 1 209 ? 10.770 68.251 -0.062 1.00 26.86 228 HIS A C 1
ATOM 1601 O O . HIS A 1 209 ? 10.237 68.821 0.883 1.00 26.82 228 HIS A O 1
ATOM 1608 N N . PRO A 1 210 ? 12.091 68.025 -0.104 1.00 26.69 229 PRO A N 1
ATOM 1609 C CA . PRO A 1 210 ? 12.958 68.444 1.000 1.00 26.82 229 PRO A CA 1
ATOM 1610 C C . PRO A 1 210 ? 12.913 69.925 1.365 1.00 26.90 229 PRO A C 1
ATOM 1611 O O . PRO A 1 210 ? 12.969 70.265 2.540 1.00 25.14 229 PRO A O 1
ATOM 1615 N N . ASP A 1 211 ? 12.792 70.808 0.378 1.00 29.35 230 ASP A N 1
ATOM 1616 C CA . ASP A 1 211 ? 12.731 72.236 0.684 1.00 31.43 230 ASP A CA 1
ATOM 1617 C C . ASP A 1 211 ? 11.443 72.581 1.437 1.00 30.68 230 ASP A C 1
ATOM 1618 O O . ASP A 1 211 ? 11.474 73.333 2.411 1.00 30.72 230 ASP A O 1
ATOM 1623 N N . ARG A 1 212 ? 10.318 72.020 0.997 1.00 28.12 231 ARG A N 1
ATOM 1624 C CA . ARG A 1 212 ? 9.032 72.273 1.649 1.00 28.56 231 ARG A CA 1
ATOM 1625 C C . ARG A 1 212 ? 8.995 71.836 3.110 1.00 30.11 231 ARG A C 1
ATOM 1626 O O . ARG A 1 212 ? 8.334 72.464 3.936 1.00 29.18 231 ARG A O 1
ATOM 1634 N N . TYR A 1 213 ? 9.694 70.748 3.421 1.00 30.52 232 TYR A N 1
ATOM 1635 C CA . TYR A 1 213 ? 9.721 70.220 4.777 1.00 29.62 232 TYR A CA 1
ATOM 1636 C C . TYR A 1 213 ? 10.990 70.539 5.547 1.00 31.22 232 TYR A C 1
ATOM 1637 O O . TYR A 1 213 ? 11.129 70.120 6.684 1.00 33.03 232 TYR A O 1
ATOM 1646 N N . ASP A 1 214 ? 11.904 71.292 4.947 1.00 32.99 233 ASP A N 1
ATOM 1647 C CA . ASP A 1 214 ? 13.168 71.617 5.616 1.00 36.44 233 ASP A CA 1
ATOM 1648 C C . ASP A 1 214 ? 13.828 70.321 6.069 1.00 34.23 233 ASP A C 1
ATOM 1649 O O . ASP A 1 214 ? 14.143 70.138 7.245 1.00 35.00 233 ASP A O 1
ATOM 1654 N N . PHE A 1 215 ? 14.011 69.416 5.119 1.00 32.69 234 PHE A N 1
ATOM 1655 C CA . PHE A 1 215 ? 14.625 68.131 5.391 1.00 32.24 234 PHE A CA 1
ATOM 1656 C C . PHE A 1 215 ? 15.528 67.803 4.208 1.00 32.10 234 PHE A C 1
ATOM 1657 O O . PHE A 1 215 ? 15.193 66.964 3.375 1.00 31.50 234 PHE A O 1
ATOM 1665 N N . ASN A 1 216 ? 16.671 68.476 4.139 1.00 32.74 235 ASN A N 1
ATOM 1666 C CA . ASN A 1 216 ? 17.620 68.274 3.048 1.00 34.45 235 ASN A CA 1
ATOM 1667 C C . ASN A 1 216 ? 18.770 67.332 3.411 1.00 33.36 235 ASN A C 1
ATOM 1668 O O . ASN A 1 216 ? 19.772 67.245 2.697 1.00 33.00 235 ASN A O 1
ATOM 1673 N N . TYR A 1 217 ? 18.608 66.611 4.515 1.00 32.67 236 TYR A N 1
ATOM 1674 C CA . TYR A 1 217 ? 19.629 65.681 4.993 1.00 30.92 236 TYR A CA 1
ATOM 1675 C C . TYR A 1 217 ? 19.966 64.550 4.021 1.00 30.80 236 TYR A C 1
ATOM 1676 O O . TYR A 1 217 ? 21.101 64.072 3.979 1.00 28.30 236 TYR A O 1
ATOM 1685 N N . GLN A 1 218 ? 18.980 64.116 3.246 1.00 29.54 237 GLN A N 1
ATOM 1686 C CA . GLN A 1 218 ? 19.193 63.040 2.287 1.00 30.77 237 GLN A CA 1
ATOM 1687 C C . GLN A 1 218 ? 19.783 61.760 2.899 1.00 29.10 237 GLN A C 1
ATOM 1688 O O . GLN A 1 218 ? 20.816 61.267 2.454 1.00 27.42 237 GLN A O 1
ATOM 1694 N N . PRO A 1 219 ? 19.120 61.192 3.918 1.00 28.63 238 PRO A N 1
ATOM 1695 C CA . PRO A 1 219 ? 19.639 59.966 4.533 1.00 28.58 238 PRO A CA 1
ATOM 1696 C C . PRO A 1 219 ? 19.348 58.744 3.659 1.00 27.85 238 PRO A C 1
ATOM 1697 O O . PRO A 1 219 ? 18.503 58.797 2.762 1.00 27.28 238 PRO A O 1
ATOM 1701 N N . GLN A 1 220 ? 20.060 57.654 3.921 1.00 27.14 239 GLN A N 1
ATOM 1702 C CA . GLN A 1 220 ? 19.858 56.414 3.188 1.00 24.56 239 GLN A CA 1
ATOM 1703 C C . GLN A 1 220 ? 18.749 55.713 3.935 1.00 25.09 239 GLN A C 1
ATOM 1704 O O . GLN A 1 220 ? 18.831 55.555 5.152 1.00 24.18 239 GLN A O 1
ATOM 1710 N N . VAL A 1 221 ? 17.719 55.293 3.203 1.00 20.81 240 VAL A N 1
ATOM 1711 C CA . VAL A 1 221 ? 16.546 54.692 3.809 1.00 20.42 240 VAL A CA 1
ATOM 1712 C C . VAL A 1 221 ? 16.279 53.212 3.518 1.00 20.39 240 VAL A C 1
ATOM 1713 O O . VAL A 1 221 ? 16.391 52.739 2.383 1.00 19.78 240 VAL A O 1
ATOM 1717 N N . TYR A 1 222 ? 15.899 52.499 4.569 1.00 19.21 241 TYR A N 1
ATOM 1718 C CA . TYR A 1 222 ? 15.610 51.073 4.486 1.00 22.33 241 TYR A CA 1
ATOM 1719 C C . TYR A 1 222 ? 14.238 50.808 5.087 1.00 21.17 241 TYR A C 1
ATOM 1720 O O . TYR A 1 222 ? 13.836 51.464 6.050 1.00 22.45 241 TYR A O 1
ATOM 1729 N N . SER A 1 223 ? 13.513 49.848 4.532 1.00 19.71 242 SER A N 1
ATOM 1730 C CA . SER A 1 223 ? 12.180 49.589 5.050 1.00 21.90 242 SER A CA 1
ATOM 1731 C C . SER A 1 223 ? 11.686 48.150 4.872 1.00 21.49 242 SER A C 1
ATOM 1732 O O . SER A 1 223 ? 12.420 47.264 4.419 1.00 21.48 242 SER A O 1
ATOM 1735 N N . PHE A 1 224 ? 10.426 47.947 5.241 1.00 21.66 243 PHE A N 1
ATOM 1736 C CA . PHE A 1 224 ? 9.759 46.658 5.122 1.00 21.14 243 PHE A CA 1
ATOM 1737 C C . PHE A 1 224 ? 8.487 46.849 4.308 1.00 20.67 243 PHE A C 1
ATOM 1738 O O . PHE A 1 224 ? 7.782 47.842 4.475 1.00 20.24 243 PHE A O 1
ATOM 1746 N N . ASP A 1 225 ? 8.215 45.892 3.429 1.00 22.26 244 ASP A N 1
ATOM 1747 C CA . ASP A 1 225 ? 7.010 45.872 2.604 1.00 22.66 244 ASP A CA 1
ATOM 1748 C C . ASP A 1 225 ? 7.056 46.770 1.390 1.00 22.47 244 ASP A C 1
ATOM 1749 O O . ASP A 1 225 ? 7.124 47.995 1.510 1.00 21.14 244 ASP A O 1
ATOM 1754 N N . LYS A 1 226 ? 6.993 46.144 0.218 1.00 21.62 245 LYS A N 1
ATOM 1755 C CA . LYS A 1 226 ? 7.037 46.871 -1.039 1.00 24.47 245 LYS A CA 1
ATOM 1756 C C . LYS A 1 226 ? 5.655 47.354 -1.477 1.00 25.86 245 LYS A C 1
ATOM 1757 O O . LYS A 1 226 ? 5.060 46.807 -2.401 1.00 26.44 245 LYS A O 1
ATOM 1763 N N . THR A 1 227 ? 5.148 48.373 -0.792 1.00 25.43 246 THR A N 1
ATOM 1764 C CA . THR A 1 227 ? 3.851 48.963 -1.116 1.00 23.47 246 THR A CA 1
ATOM 1765 C C . THR A 1 227 ? 4.076 49.852 -2.345 1.00 23.28 246 THR A C 1
ATOM 1766 O O . THR A 1 227 ? 5.218 50.172 -2.678 1.00 22.75 246 THR A O 1
ATOM 1770 N N . PRO A 1 228 ? 2.994 50.254 -3.034 1.00 21.98 247 PRO A N 1
ATOM 1771 C CA . PRO A 1 228 ? 3.105 51.106 -4.222 1.00 22.76 247 PRO A CA 1
ATOM 1772 C C . PRO A 1 228 ? 3.996 52.327 -4.019 1.00 24.71 247 PRO A C 1
ATOM 1773 O O . PRO A 1 228 ? 4.873 52.608 -4.833 1.00 26.05 247 PRO A O 1
ATOM 1777 N N . ASN A 1 229 ? 3.776 53.058 -2.934 1.00 24.76 248 ASN A N 1
ATOM 1778 C CA . ASN A 1 229 ? 4.589 54.233 -2.673 1.00 27.51 248 ASN A CA 1
ATOM 1779 C C . ASN A 1 229 ? 6.039 53.849 -2.375 1.00 26.03 248 ASN A C 1
ATOM 1780 O O . ASN A 1 229 ? 6.963 54.562 -2.758 1.00 26.82 248 ASN A O 1
ATOM 1785 N N . THR A 1 230 ? 6.231 52.727 -1.687 1.00 25.01 249 THR A N 1
ATOM 1786 C CA . THR A 1 230 ? 7.572 52.250 -1.353 1.00 23.44 249 THR A CA 1
ATOM 1787 C C . THR A 1 230 ? 8.318 51.911 -2.650 1.00 23.38 249 THR A C 1
ATOM 1788 O O . THR A 1 230 ? 9.491 52.254 -2.817 1.00 22.50 249 THR A O 1
ATOM 1792 N N . VAL A 1 231 ? 7.625 51.251 -3.570 1.00 21.93 250 VAL A N 1
ATOM 1793 C CA . VAL A 1 231 ? 8.212 50.877 -4.855 1.00 22.70 250 VAL A CA 1
ATOM 1794 C C . VAL A 1 231 ? 8.588 52.132 -5.643 1.00 21.88 250 VAL A C 1
ATOM 1795 O O . VAL A 1 231 ? 9.630 52.188 -6.294 1.00 23.44 250 VAL A O 1
ATOM 1799 N N . SER A 1 232 ? 7.739 53.146 -5.574 1.00 22.26 251 SER A N 1
ATOM 1800 C CA . SER A 1 232 ? 8.016 54.383 -6.285 1.00 23.91 251 SER A CA 1
ATOM 1801 C C . SER A 1 232 ? 9.263 55.049 -5.723 1.00 25.72 251 SER A C 1
ATOM 1802 O O . SER A 1 232 ? 10.108 55.529 -6.476 1.00 24.78 251 SER A O 1
ATOM 1805 N N . LEU A 1 233 ? 9.375 55.080 -4.398 1.00 26.38 252 LEU A N 1
ATOM 1806 C CA . LEU A 1 233 ? 10.527 55.698 -3.756 1.00 25.91 252 LEU A CA 1
ATOM 1807 C C . LEU A 1 233 ? 11.799 54.927 -4.082 1.00 27.18 252 LEU A C 1
ATOM 1808 O O . LEU A 1 233 ? 12.881 55.511 -4.162 1.00 29.61 252 LEU A O 1
ATOM 1813 N N . ILE A 1 234 ? 11.677 53.617 -4.275 1.00 27.70 253 ILE A N 1
ATOM 1814 C CA . ILE A 1 234 ? 12.841 52.814 -4.627 1.00 27.59 253 ILE A CA 1
ATOM 1815 C C . ILE A 1 234 ? 13.332 53.222 -6.026 1.00 28.39 253 ILE A C 1
ATOM 1816 O O . ILE A 1 234 ? 14.531 53.426 -6.239 1.00 26.08 253 ILE A O 1
ATOM 1821 N N . HIS A 1 235 ? 12.399 53.342 -6.967 1.00 28.18 254 HIS A N 1
ATOM 1822 C CA . HIS A 1 235 ? 12.724 53.727 -8.337 1.00 32.52 254 HIS A CA 1
ATOM 1823 C C . HIS A 1 235 ? 13.368 55.109 -8.407 1.00 31.65 254 HIS A C 1
ATOM 1824 O O . HIS A 1 235 ? 14.174 55.374 -9.295 1.00 31.87 254 HIS A O 1
ATOM 1831 N N . LYS A 1 236 ? 13.015 55.986 -7.471 1.00 30.87 255 LYS A N 1
ATOM 1832 C CA . LYS A 1 236 ? 13.577 57.337 -7.433 1.00 32.76 255 LYS A CA 1
ATOM 1833 C C . LYS A 1 236 ? 14.876 57.394 -6.628 1.00 32.83 255 LYS A C 1
ATOM 1834 O O . LYS A 1 236 ? 15.448 58.468 -6.432 1.00 32.15 255 LYS A O 1
ATOM 1840 N N . LYS A 1 237 ? 15.330 56.234 -6.163 1.00 33.55 256 LYS A N 1
ATOM 1841 C CA . LYS A 1 237 ? 16.549 56.126 -5.361 1.00 35.18 256 LYS A CA 1
ATOM 1842 C C . LYS A 1 237 ? 16.500 56.910 -4.050 1.00 33.29 256 LYS A C 1
ATOM 1843 O O . LYS A 1 237 ? 17.521 57.404 -3.562 1.00 31.88 256 LYS A O 1
ATOM 1849 N N . LEU A 1 238 ? 15.310 57.013 -3.473 1.00 30.02 257 LEU A N 1
ATOM 1850 C CA . LEU A 1 238 ? 15.154 57.710 -2.206 1.00 28.15 257 LEU A CA 1
ATOM 1851 C C . LEU A 1 238 ? 15.135 56.682 -1.073 1.00 27.04 257 LEU A C 1
ATOM 1852 O O . LEU A 1 238 ? 15.229 57.033 0.097 1.00 26.99 257 LEU A O 1
ATOM 1857 N N . VAL A 1 239 ? 15.001 55.413 -1.454 1.00 27.13 258 VAL A N 1
ATOM 1858 C CA . VAL A 1 239 ? 14.980 54.265 -0.538 1.00 26.61 258 VAL A CA 1
ATOM 1859 C C . VAL A 1 239 ? 15.895 53.228 -1.195 1.00 26.70 258 VAL A C 1
ATOM 1860 O O . VAL A 1 239 ? 15.739 52.925 -2.377 1.00 25.70 258 VAL A O 1
ATOM 1864 N N . ASN A 1 240 ? 16.846 52.700 -0.428 1.00 25.60 259 ASN A N 1
ATOM 1865 C CA . ASN A 1 240 ? 17.835 51.743 -0.934 1.00 26.05 259 ASN A CA 1
ATOM 1866 C C . ASN A 1 240 ? 17.455 50.270 -1.048 1.00 26.43 259 ASN A C 1
ATOM 1867 O O . ASN A 1 240 ? 17.806 49.609 -2.032 1.00 26.32 259 ASN A O 1
ATOM 1872 N N . TYR A 1 241 ? 16.772 49.752 -0.032 1.00 24.88 260 TYR A N 1
ATOM 1873 C CA . TYR A 1 241 ? 16.409 48.347 -0.007 1.00 24.97 260 TYR A CA 1
ATOM 1874 C C . TYR A 1 241 ? 15.211 48.123 0.898 1.00 24.47 260 TYR A C 1
ATOM 1875 O O . TYR A 1 241 ? 15.113 48.707 1.978 1.00 24.69 260 TYR A O 1
ATOM 1884 N N . VAL A 1 242 ? 14.307 47.256 0.464 1.00 23.35 261 VAL A N 1
ATOM 1885 C CA . VAL A 1 242 ? 13.107 46.969 1.238 1.00 21.27 261 VAL A CA 1
ATOM 1886 C C . VAL A 1 242 ? 12.859 45.474 1.348 1.00 23.56 261 VAL A C 1
ATOM 1887 O O . VAL A 1 242 ? 12.898 44.757 0.349 1.00 23.93 261 VAL A O 1
ATOM 1899 N N . ASP A 1 244 ? 10.803 42.164 1.643 1.00 23.24 263 ASP A N 1
ATOM 1900 C CA . ASP A 1 244 ? 9.490 41.746 1.177 1.00 24.87 263 ASP A CA 1
ATOM 1901 C C . ASP A 1 244 ? 9.067 40.450 1.868 1.00 24.22 263 ASP A C 1
ATOM 1902 O O . ASP A 1 244 ? 9.759 39.442 1.765 1.00 25.82 263 ASP A O 1
ATOM 1907 N N . GLN A 1 245 ? 7.936 40.492 2.573 1.00 23.26 264 GLN A N 1
ATOM 1908 C CA . GLN A 1 245 ? 7.403 39.314 3.268 1.00 24.50 264 GLN A CA 1
ATOM 1909 C C . GLN A 1 245 ? 6.398 38.557 2.378 1.00 24.09 264 GLN A C 1
ATOM 1910 O O . GLN A 1 245 ? 5.899 37.509 2.767 1.00 22.12 264 GLN A O 1
ATOM 1916 N N . GLN A 1 246 ? 6.104 39.103 1.201 1.00 23.18 265 GLN A N 1
ATOM 1917 C CA . GLN A 1 246 ? 5.144 38.504 0.264 1.00 22.84 265 GLN A CA 1
ATOM 1918 C C . GLN A 1 246 ? 3.768 38.288 0.903 1.00 21.06 265 GLN A C 1
ATOM 1919 O O . GLN A 1 246 ? 3.315 37.154 1.039 1.00 22.91 265 GLN A O 1
ATOM 1925 N N . PRO A 1 247 ? 3.090 39.374 1.302 1.00 19.78 266 PRO A N 1
ATOM 1926 C CA . PRO A 1 247 ? 1.762 39.267 1.927 1.00 20.23 266 PRO A CA 1
ATOM 1927 C C . PRO A 1 247 ? 0.687 38.530 1.116 1.00 20.34 266 PRO A C 1
ATOM 1928 O O . PRO A 1 247 ? -0.145 37.828 1.687 1.00 19.96 266 PRO A O 1
ATOM 1932 N N . PHE A 1 248 ? 0.705 38.691 -0.203 1.00 20.79 267 PHE A N 1
ATOM 1933 C CA . PHE A 1 248 ? -0.272 38.020 -1.058 1.00 22.93 267 PHE A CA 1
ATOM 1934 C C . PHE A 1 248 ? -0.156 36.505 -0.869 1.00 23.75 267 PHE A C 1
ATOM 1935 O O . PHE A 1 248 ? -1.157 35.805 -0.705 1.00 22.61 267 PHE A O 1
ATOM 1943 N N . LEU A 1 249 ? 1.081 36.011 -0.895 1.00 24.99 268 LEU A N 1
ATOM 1944 C CA . LEU A 1 249 ? 1.370 34.590 -0.723 1.00 24.12 268 LEU A CA 1
ATOM 1945 C C . LEU A 1 249 ? 0.922 34.128 0.663 1.00 23.42 268 LEU A C 1
ATOM 1946 O O . LEU A 1 249 ? 0.340 33.047 0.825 1.00 23.37 268 LEU A O 1
ATOM 1959 N N . GLY A 1 251 ? -1.400 35.448 2.523 1.00 23.52 270 GLY A N 1
ATOM 1960 C CA . GLY A 1 251 ? -2.848 35.356 2.503 1.00 24.06 270 GLY A CA 1
ATOM 1961 C C . GLY A 1 251 ? -3.347 34.111 1.795 1.00 22.98 270 GLY A C 1
ATOM 1962 O O . GLY A 1 251 ? -4.087 33.320 2.377 1.00 23.90 270 GLY A O 1
ATOM 1963 N N . TYR A 1 252 ? -2.928 33.935 0.545 1.00 23.91 271 TYR A N 1
ATOM 1964 C CA . TYR A 1 252 ? -3.339 32.793 -0.273 1.00 23.17 271 TYR A CA 1
ATOM 1965 C C . TYR A 1 252 ? -3.074 31.459 0.419 1.00 22.85 271 TYR A C 1
ATOM 1966 O O . TYR A 1 252 ? -3.971 30.624 0.571 1.00 21.65 271 TYR A O 1
ATOM 1975 N N . LEU A 1 253 ? -1.835 31.260 0.844 1.00 21.27 272 LEU A N 1
ATOM 1976 C CA . LEU A 1 253 ? -1.462 30.023 1.493 1.00 21.19 272 LEU A CA 1
ATOM 1977 C C . LEU A 1 253 ? -2.122 29.744 2.835 1.00 21.77 272 LEU A C 1
ATOM 1978 O O . LEU A 1 253 ? -2.369 28.582 3.158 1.00 24.13 272 LEU A O 1
ATOM 1983 N N . SER A 1 254 ? -2.415 30.776 3.624 1.00 21.46 273 SER A N 1
ATOM 1984 C CA . SER A 1 254 ? -3.053 30.519 4.915 1.00 22.69 273 SER A CA 1
ATOM 1985 C C . SER A 1 254 ? -4.494 30.011 4.735 1.00 22.56 273 SER A C 1
ATOM 1986 O O . SER A 1 254 ? -4.900 29.056 5.388 1.00 21.52 273 SER A O 1
ATOM 1989 N N . ILE A 1 255 ? -5.264 30.622 3.844 1.00 21.60 274 ILE A N 1
ATOM 1990 C CA . ILE A 1 255 ? -6.638 30.152 3.630 1.00 23.41 274 ILE A CA 1
ATOM 1991 C C . ILE A 1 255 ? -6.606 28.757 3.000 1.00 25.25 274 ILE A C 1
ATOM 1992 O O . ILE A 1 255 ? -7.416 27.883 3.345 1.00 25.88 274 ILE A O 1
ATOM 1997 N N . THR A 1 256 ? -5.659 28.551 2.086 1.00 24.41 275 THR A N 1
ATOM 1998 C CA . THR A 1 256 ? -5.514 27.265 1.410 1.00 24.28 275 THR A CA 1
ATOM 1999 C C . THR A 1 256 ? -5.280 26.134 2.405 1.00 24.56 275 THR A C 1
ATOM 2000 O O . THR A 1 256 ? -5.888 25.071 2.297 1.00 22.61 275 THR A O 1
ATOM 2004 N N . GLN A 1 257 ? -4.410 26.353 3.383 1.00 24.64 276 GLN A N 1
ATOM 2005 C CA . GLN A 1 257 ? -4.142 25.305 4.364 1.00 25.32 276 GLN A CA 1
ATOM 2006 C C . GLN A 1 257 ? -5.340 25.035 5.264 1.00 25.78 276 GLN A C 1
ATOM 2007 O O . GLN A 1 257 ? -5.617 23.880 5.605 1.00 25.00 276 GLN A O 1
ATOM 2013 N N . LEU A 1 258 ? -6.044 26.092 5.660 1.00 25.40 277 LEU A N 1
ATOM 2014 C CA . LEU A 1 258 ? -7.200 25.917 6.520 1.00 26.38 277 LEU A CA 1
ATOM 2015 C C . LEU A 1 258 ? -8.219 25.039 5.816 1.00 27.14 277 LEU A C 1
ATOM 2016 O O . LEU A 1 258 ? -8.824 24.173 6.440 1.00 28.31 277 LEU A O 1
ATOM 2021 N N . VAL A 1 259 ? -8.387 25.253 4.513 1.00 27.20 278 VAL A N 1
ATOM 2022 C CA . VAL A 1 259 ? -9.341 24.483 3.723 1.00 27.52 278 VAL A CA 1
ATOM 2023 C C . VAL A 1 259 ? -8.890 23.039 3.506 1.00 27.77 278 VAL A C 1
ATOM 2024 O O . VAL A 1 259 ? -9.670 22.113 3.726 1.00 27.10 278 VAL A O 1
ATOM 2028 N N . LEU A 1 260 ? -7.639 22.850 3.082 1.00 28.36 279 LEU A N 1
ATOM 2029 C CA . LEU A 1 260 ? -7.098 21.511 2.851 1.00 29.21 279 LEU A CA 1
ATOM 2030 C C . LEU A 1 260 ? -7.222 20.690 4.127 1.00 30.25 279 LEU A C 1
ATOM 2031 O O . LEU A 1 260 ? -7.394 19.474 4.097 1.00 28.20 279 LEU A O 1
ATOM 2044 N N . ASN A 1 262 ? -9.648 20.982 6.460 1.00 33.97 281 ASN A N 1
ATOM 2045 C CA . ASN A 1 262 ? -11.028 20.552 6.647 1.00 35.83 281 ASN A CA 1
ATOM 2046 C C . ASN A 1 262 ? -11.506 19.539 5.608 1.00 35.85 281 ASN A C 1
ATOM 2047 O O . ASN A 1 262 ? -12.195 18.584 5.948 1.00 35.54 281 ASN A O 1
ATOM 2052 N N . ARG A 1 263 ? -11.137 19.743 4.350 1.00 34.92 282 ARG A N 1
ATOM 2053 C CA . ARG A 1 263 ? -11.557 18.847 3.274 1.00 37.79 282 ARG A CA 1
ATOM 2054 C C . ARG A 1 263 ? -10.804 17.530 3.158 1.00 38.56 282 ARG A C 1
ATOM 2055 O O . ARG A 1 263 ? -11.369 16.532 2.706 1.00 37.91 282 ARG A O 1
ATOM 2063 N N . TYR A 1 264 ? -9.535 17.522 3.557 1.00 38.79 283 TYR A N 1
ATOM 2064 C CA . TYR A 1 264 ? -8.730 16.325 3.398 1.00 37.82 283 TYR A CA 1
ATOM 2065 C C . TYR A 1 264 ? -8.065 15.731 4.634 1.00 38.62 283 TYR A C 1
ATOM 2066 O O . TYR A 1 264 ? -7.289 14.783 4.525 1.00 40.41 283 TYR A O 1
ATOM 2075 N N . GLN A 1 265 ? -8.377 16.274 5.803 1.00 37.79 284 GLN A N 1
ATOM 2076 C CA . GLN A 1 265 ? -7.824 15.770 7.052 1.00 40.18 284 GLN A CA 1
ATOM 2077 C C . GLN A 1 265 ? -6.296 15.815 7.066 1.00 39.74 284 GLN A C 1
ATOM 2078 O O . GLN A 1 265 ? -5.630 14.887 7.530 1.00 40.09 284 GLN A O 1
ATOM 2084 N N . LEU A 1 266 ? -5.753 16.908 6.542 1.00 38.49 285 LEU A N 1
ATOM 2085 C CA . LEU A 1 266 ? -4.311 17.117 6.496 1.00 36.88 285 LEU A CA 1
ATOM 2086 C C . LEU A 1 266 ? -3.923 18.042 7.635 1.00 34.03 285 LEU A C 1
ATOM 2087 O O . LEU A 1 266 ? -4.750 18.801 8.137 1.00 33.82 285 LEU A O 1
ATOM 2092 N N . ASN A 1 267 ? -2.663 17.967 8.037 1.00 31.99 286 ASN A N 1
ATOM 2093 C CA . ASN A 1 267 ? -2.135 18.807 9.101 1.00 30.96 286 ASN A CA 1
ATOM 2094 C C . ASN A 1 267 ? -1.414 19.978 8.437 1.00 29.38 286 ASN A C 1
ATOM 2095 O O . ASN A 1 267 ? -0.513 19.772 7.620 1.00 25.72 286 ASN A O 1
ATOM 2100 N N . PRO A 1 268 ? -1.826 21.221 8.748 1.00 26.23 287 PRO A N 1
ATOM 2101 C CA . PRO A 1 268 ? -1.160 22.372 8.139 1.00 25.31 287 PRO A CA 1
ATOM 2102 C C . PRO A 1 268 ? 0.262 22.492 8.670 1.00 23.76 287 PRO A C 1
ATOM 2103 O O . PRO A 1 268 ? 0.582 21.949 9.728 1.00 21.67 287 PRO A O 1
ATOM 2107 N N . VAL A 1 269 ? 1.109 23.195 7.930 1.00 22.02 288 VAL A N 1
ATOM 2108 C CA . VAL A 1 269 ? 2.489 23.364 8.346 1.00 21.73 288 VAL A CA 1
ATOM 2109 C C . VAL A 1 269 ? 2.922 24.833 8.376 1.00 21.40 288 VAL A C 1
ATOM 2110 O O . VAL A 1 269 ? 2.294 25.699 7.741 1.00 21.09 288 VAL A O 1
ATOM 2114 N N . ASN A 1 270 ? 3.980 25.101 9.144 1.00 21.04 289 ASN A N 1
ATOM 2115 C CA . ASN A 1 270 ? 4.536 26.442 9.270 1.00 20.54 289 ASN A CA 1
ATOM 2116 C C . ASN A 1 270 ? 5.162 26.782 7.924 1.00 20.78 289 ASN A C 1
ATOM 2117 O O . ASN A 1 270 ? 5.721 25.914 7.266 1.00 21.27 289 ASN A O 1
ATOM 2122 N N . ILE A 1 271 ? 5.070 28.041 7.516 1.00 18.89 290 ILE A N 1
ATOM 2123 C CA . ILE A 1 271 ? 5.650 28.463 6.251 1.00 21.13 290 ILE A CA 1
ATOM 2124 C C . ILE A 1 271 ? 6.264 29.852 6.339 1.00 21.12 290 ILE A C 1
ATOM 2125 O O . ILE A 1 271 ? 5.556 30.822 6.604 1.00 21.19 290 ILE A O 1
ATOM 2130 N N . ASN A 1 272 ? 7.576 29.937 6.122 1.00 21.19 291 ASN A N 1
ATOM 2131 C CA . ASN A 1 272 ? 8.269 31.225 6.122 1.00 22.65 291 ASN A CA 1
ATOM 2132 C C . ASN A 1 272 ? 8.026 31.790 4.715 1.00 22.43 291 ASN A C 1
ATOM 2133 O O . ASN A 1 272 ? 8.535 31.249 3.734 1.00 21.85 291 ASN A O 1
ATOM 2138 N N . THR A 1 273 ? 7.249 32.867 4.613 1.00 24.58 292 THR A N 1
ATOM 2139 C CA . THR A 1 273 ? 6.924 33.436 3.308 1.00 26.13 292 THR A CA 1
ATOM 2140 C C . THR A 1 273 ? 7.957 34.370 2.697 1.00 28.07 292 THR A C 1
ATOM 2141 O O . THR A 1 273 ? 7.775 34.828 1.569 1.00 26.61 292 THR A O 1
ATOM 2145 N N . ALA A 1 274 ? 9.040 34.645 3.423 1.00 30.12 293 ALA A N 1
ATOM 2146 C CA . ALA A 1 274 ? 10.071 35.544 2.914 1.00 34.17 293 ALA A CA 1
ATOM 2147 C C . ALA A 1 274 ? 10.855 34.945 1.755 1.00 37.32 293 ALA A C 1
ATOM 2148 O O . ALA A 1 274 ? 11.020 33.734 1.643 1.00 38.34 293 ALA A O 1
ATOM 2158 N N . ARG B 1 3 ? 3.583 86.663 21.933 1.00 50.17 22 ARG B N 1
ATOM 2159 C CA . ARG B 1 3 ? 3.631 85.630 20.852 1.00 50.58 22 ARG B CA 1
ATOM 2160 C C . ARG B 1 3 ? 2.194 85.238 20.486 1.00 48.87 22 ARG B C 1
ATOM 2161 O O . ARG B 1 3 ? 1.542 84.504 21.227 1.00 49.05 22 ARG B O 1
ATOM 2169 N N . ASP B 1 4 ? 1.700 85.727 19.352 1.00 47.02 23 ASP B N 1
ATOM 2170 C CA . ASP B 1 4 ? 0.331 85.419 18.937 1.00 44.36 23 ASP B CA 1
ATOM 2171 C C . ASP B 1 4 ? 0.104 83.939 18.639 1.00 41.99 23 ASP B C 1
ATOM 2172 O O . ASP B 1 4 ? 0.968 83.256 18.082 1.00 39.92 23 ASP B O 1
ATOM 2177 N N . LYS B 1 5 ? -1.075 83.459 19.020 1.00 39.46 24 LYS B N 1
ATOM 2178 C CA . LYS B 1 5 ? -1.451 82.063 18.847 1.00 37.52 24 LYS B CA 1
ATOM 2179 C C . LYS B 1 5 ? -2.495 81.874 17.758 1.00 35.15 24 LYS B C 1
ATOM 2180 O O . LYS B 1 5 ? -3.517 82.558 17.736 1.00 33.20 24 LYS B O 1
ATOM 2186 N N . TYR B 1 6 ? -2.231 80.922 16.868 1.00 32.26 25 TYR B N 1
ATOM 2187 C CA . TYR B 1 6 ? -3.119 80.618 15.755 1.00 31.17 25 TYR B CA 1
ATOM 2188 C C . TYR B 1 6 ? -3.459 79.128 15.715 1.00 30.83 25 TYR B C 1
ATOM 2189 O O . TYR B 1 6 ? -2.678 78.299 16.180 1.00 31.24 25 TYR B O 1
ATOM 2198 N N . TYR B 1 7 ? -4.624 78.801 15.157 1.00 30.30 26 TYR B N 1
ATOM 2199 C CA . TYR B 1 7 ? -5.074 77.418 15.034 1.00 29.60 26 TYR B CA 1
ATOM 2200 C C . TYR B 1 7 ? -5.436 77.036 13.601 1.00 29.28 26 TYR B C 1
ATOM 2201 O O . TYR B 1 7 ? -5.974 77.841 12.837 1.00 28.93 26 TYR B O 1
ATOM 2210 N N . LEU B 1 8 ? -5.133 75.795 13.247 1.00 27.16 27 LEU B N 1
ATOM 2211 C CA . LEU B 1 8 ? -5.485 75.250 11.946 1.00 26.58 27 LEU B CA 1
ATOM 2212 C C . LEU B 1 8 ? -6.233 73.990 12.341 1.00 26.46 27 LEU B C 1
ATOM 2213 O O . LEU B 1 8 ? -5.650 73.065 12.897 1.00 25.57 27 LEU B O 1
ATOM 2218 N N . ILE B 1 9 ? -7.533 73.971 12.081 1.00 24.99 28 ILE B N 1
ATOM 2219 C CA . ILE B 1 9 ? -8.367 72.835 12.442 1.00 26.18 28 ILE B CA 1
ATOM 2220 C C . ILE B 1 9 ? -8.984 72.204 11.192 1.00 27.00 28 ILE B C 1
ATOM 2221 O O . ILE B 1 9 ? -9.522 72.904 10.339 1.00 25.42 28 ILE B O 1
ATOM 2226 N N . THR B 1 10 ? -8.895 70.881 11.090 1.00 26.38 29 THR B N 1
ATOM 2227 C CA . THR B 1 10 ? -9.437 70.173 9.934 1.00 27.17 29 THR B CA 1
ATOM 2228 C C . THR B 1 10 ? -10.274 68.958 10.355 1.00 27.37 29 THR B C 1
ATOM 2229 O O . THR B 1 10 ? -10.334 68.608 11.542 1.00 26.87 29 THR B O 1
ATOM 2233 N N . HIS B 1 11 ? -10.920 68.325 9.378 1.00 27.72 30 HIS B N 1
ATOM 2234 C CA . HIS B 1 11 ? -11.753 67.158 9.640 1.00 28.18 30 HIS B CA 1
ATOM 2235 C C . HIS B 1 11 ? -11.020 65.843 9.385 1.00 29.60 30 HIS B C 1
ATOM 2236 O O . HIS B 1 11 ? -11.574 64.774 9.627 1.00 31.93 30 HIS B O 1
ATOM 2243 N N . GLY B 1 12 ? -9.783 65.925 8.896 1.00 31.08 31 GLY B N 1
ATOM 2244 C CA . GLY B 1 12 ? -8.987 64.735 8.626 1.00 31.84 31 GLY B CA 1
ATOM 2245 C C . GLY B 1 12 ? -7.493 65.021 8.727 1.00 33.83 31 GLY B C 1
ATOM 2246 O O . GLY B 1 12 ? -7.085 66.184 8.696 1.00 32.94 31 GLY B O 1
ATOM 2247 N N . SER B 1 13 ? -6.664 63.980 8.816 1.00 34.64 32 SER B N 1
ATOM 2248 C CA . SER B 1 13 ? -5.221 64.197 8.946 1.00 35.79 32 SER B CA 1
ATOM 2249 C C . SER B 1 13 ? -4.311 63.056 8.491 1.00 38.46 32 SER B C 1
ATOM 2250 O O . SER B 1 13 ? -3.082 63.190 8.543 1.00 39.59 32 SER B O 1
ATOM 2253 N N . GLN B 1 14 ? -4.885 61.938 8.061 1.00 40.20 33 GLN B N 1
ATOM 2254 C CA . GLN B 1 14 ? -4.062 60.807 7.627 1.00 43.46 33 GLN B CA 1
ATOM 2255 C C . GLN B 1 14 ? -3.595 60.873 6.167 1.00 44.01 33 GLN B C 1
ATOM 2256 O O . GLN B 1 14 ? -2.546 60.334 5.824 1.00 46.26 33 GLN B O 1
ATOM 2262 N N . ASP B 1 15 ? -4.368 61.537 5.314 1.00 44.57 34 ASP B N 1
ATOM 2263 C CA . ASP B 1 15 ? -4.036 61.662 3.896 1.00 42.85 34 ASP B CA 1
ATOM 2264 C C . ASP B 1 15 ? -2.777 62.512 3.665 1.00 41.50 34 ASP B C 1
ATOM 2265 O O . ASP B 1 15 ? -2.433 63.380 4.480 1.00 39.85 34 ASP B O 1
ATOM 2270 N N . PRO B 1 16 ? -2.042 62.235 2.571 1.00 37.86 35 PRO B N 1
ATOM 2271 C CA . PRO B 1 16 ? -0.835 63.008 2.264 1.00 33.86 35 PRO B CA 1
ATOM 2272 C C . PRO B 1 16 ? -1.242 64.456 1.957 1.00 30.37 35 PRO B C 1
ATOM 2273 O O . PRO B 1 16 ? -0.431 65.379 2.043 1.00 30.65 35 PRO B O 1
ATOM 2277 N N . TYR B 1 17 ? -2.510 64.632 1.591 1.00 24.43 36 TYR B N 1
ATOM 2278 C CA . TYR B 1 17 ? -3.071 65.944 1.296 1.00 23.30 36 TYR B CA 1
ATOM 2279 C C . TYR B 1 17 ? -3.006 66.839 2.530 1.00 23.47 36 TYR B C 1
ATOM 2280 O O . TYR B 1 17 ? -2.629 68.008 2.447 1.00 24.26 36 TYR B O 1
ATOM 2289 N N . TRP B 1 18 ? -3.401 66.279 3.668 1.00 18.98 37 TRP B N 1
ATOM 2290 C CA . TRP B 1 18 ? -3.395 67.004 4.928 1.00 20.86 37 TRP B CA 1
ATOM 2291 C C . TRP B 1 18 ? -1.989 67.399 5.357 1.00 21.90 37 TRP B C 1
ATOM 2292 O O . TRP B 1 18 ? -1.771 68.536 5.757 1.00 23.82 37 TRP B O 1
ATOM 2303 N N . THR B 1 19 ? -1.035 66.476 5.262 1.00 23.52 38 THR B N 1
ATOM 2304 C CA . THR B 1 19 ? 0.330 66.796 5.660 1.00 25.83 38 THR B CA 1
ATOM 2305 C C . THR B 1 19 ? 0.927 67.920 4.803 1.00 25.56 38 THR B C 1
ATOM 2306 O O . THR B 1 19 ? 1.729 68.706 5.296 1.00 25.01 38 THR B O 1
ATOM 2310 N N . SER B 1 20 ? 0.544 68.008 3.529 1.00 23.35 39 SER B N 1
ATOM 2311 C CA . SER B 1 20 ? 1.057 69.091 2.694 1.00 25.68 39 SER B CA 1
ATOM 2312 C C . SER B 1 20 ? 0.480 70.404 3.223 1.00 23.29 39 SER B C 1
ATOM 2313 O O . SER B 1 20 ? 1.193 71.376 3.419 1.00 24.02 39 SER B O 1
ATOM 2316 N N . LEU B 1 21 ? -0.827 70.412 3.457 1.00 23.60 40 LEU B N 1
ATOM 2317 C CA . LEU B 1 21 ? -1.514 71.584 3.962 1.00 22.98 40 LEU B CA 1
ATOM 2318 C C . LEU B 1 21 ? -0.966 71.999 5.328 1.00 22.86 40 LEU B C 1
ATOM 2319 O O . LEU B 1 21 ? -0.806 73.193 5.595 1.00 20.26 40 LEU B O 1
ATOM 2324 N N . PHE B 1 22 ? -0.690 71.012 6.182 1.00 22.95 41 PHE B N 1
ATOM 2325 C CA . PHE B 1 22 ? -0.160 71.250 7.530 1.00 24.59 41 PHE B CA 1
ATOM 2326 C C . PHE B 1 22 ? 1.227 71.879 7.471 1.00 23.64 41 PHE B C 1
ATOM 2327 O O . PHE B 1 22 ? 1.555 72.761 8.263 1.00 26.71 41 PHE B O 1
ATOM 2335 N N . GLN B 1 23 ? 2.037 71.409 6.531 1.00 24.10 42 GLN B N 1
ATOM 2336 C CA . GLN B 1 23 ? 3.405 71.895 6.366 1.00 25.20 42 GLN B CA 1
ATOM 2337 C C . GLN B 1 23 ? 3.445 73.325 5.820 1.00 23.49 42 GLN B C 1
ATOM 2338 O O . GLN B 1 23 ? 4.335 74.099 6.162 1.00 22.05 42 GLN B O 1
ATOM 2344 N N . GLY B 1 24 ? 2.482 73.667 4.968 1.00 23.06 43 GLY B N 1
ATOM 2345 C CA . GLY B 1 24 ? 2.428 75.010 4.415 1.00 22.25 43 GLY B CA 1
ATOM 2346 C C . GLY B 1 24 ? 2.164 75.985 5.547 1.00 22.47 43 GLY B C 1
ATOM 2347 O O . GLY B 1 24 ? 2.817 77.025 5.660 1.00 22.26 43 GLY B O 1
ATOM 2348 N N . ALA B 1 25 ? 1.197 75.631 6.389 1.00 21.75 44 ALA B N 1
ATOM 2349 C CA . ALA B 1 25 ? 0.818 76.440 7.544 1.00 22.30 44 ALA B CA 1
ATOM 2350 C C . ALA B 1 25 ? 1.974 76.533 8.543 1.00 24.49 44 ALA B C 1
ATOM 2351 O O . ALA B 1 25 ? 2.261 77.605 9.083 1.00 21.84 44 ALA B O 1
ATOM 2353 N N . LYS B 1 26 ? 2.630 75.410 8.800 1.00 24.15 45 LYS B N 1
ATOM 2354 C CA . LYS B 1 26 ? 3.751 75.413 9.733 1.00 27.18 45 LYS B CA 1
ATOM 2355 C C . LYS B 1 26 ? 4.898 76.265 9.195 1.00 28.45 45 LYS B C 1
ATOM 2356 O O . LYS B 1 26 ? 5.581 76.948 9.960 1.00 27.24 45 LYS B O 1
ATOM 2362 N N . LYS B 1 27 ? 5.083 76.240 7.873 1.00 29.17 46 LYS B N 1
ATOM 2363 C CA . LYS B 1 27 ? 6.138 77.011 7.214 1.00 30.12 46 LYS B CA 1
ATOM 2364 C C . LYS B 1 27 ? 5.860 78.511 7.373 1.00 29.37 46 LYS B C 1
ATOM 2365 O O . LYS B 1 27 ? 6.754 79.283 7.708 1.00 28.94 46 LYS B O 1
ATOM 2371 N N . ALA B 1 28 ? 4.618 78.918 7.124 1.00 27.37 47 ALA B N 1
ATOM 2372 C CA . ALA B 1 28 ? 4.240 80.321 7.266 1.00 27.48 47 ALA B CA 1
ATOM 2373 C C . ALA B 1 28 ? 4.410 80.754 8.732 1.00 28.54 47 ALA B C 1
ATOM 2374 O O . ALA B 1 28 ? 5.010 81.789 9.019 1.00 27.41 47 ALA B O 1
ATOM 2376 N N . ALA B 1 29 ? 3.885 79.949 9.651 1.00 28.01 48 ALA B N 1
ATOM 2377 C CA . ALA B 1 29 ? 3.986 80.252 11.072 1.00 31.84 48 ALA B CA 1
ATOM 2378 C C . ALA B 1 29 ? 5.436 80.527 11.457 1.00 33.42 48 ALA B C 1
ATOM 2379 O O . ALA B 1 29 ? 5.739 81.521 12.123 1.00 32.72 48 ALA B O 1
ATOM 2381 N N . GLU B 1 30 ? 6.328 79.647 11.018 1.00 35.76 49 GLU B N 1
ATOM 2382 C CA . GLU B 1 30 ? 7.744 79.780 11.326 1.00 38.37 49 GLU B CA 1
ATOM 2383 C C . GLU B 1 30 ? 8.384 81.044 10.762 1.00 38.28 49 GLU B C 1
ATOM 2384 O O . GLU B 1 30 ? 9.138 81.713 11.460 1.00 37.30 49 GLU B O 1
ATOM 2390 N N . GLU B 1 31 ? 8.083 81.382 9.511 1.00 38.92 50 GLU B N 1
ATOM 2391 C CA . GLU B 1 31 ? 8.676 82.572 8.904 1.00 39.77 50 GLU B CA 1
ATOM 2392 C C . GLU B 1 31 ? 8.103 83.885 9.437 1.00 38.66 50 GLU B C 1
ATOM 2393 O O . GLU B 1 31 ? 8.790 84.903 9.446 1.00 39.07 50 GLU B O 1
ATOM 2399 N N . LEU B 1 32 ? 6.856 83.857 9.896 1.00 37.03 51 LEU B N 1
ATOM 2400 C CA . LEU B 1 32 ? 6.209 85.047 10.440 1.00 36.27 51 LEU B CA 1
ATOM 2401 C C . LEU B 1 32 ? 6.407 85.133 11.949 1.00 36.06 51 LEU B C 1
ATOM 2402 O O . LEU B 1 32 ? 6.026 86.118 12.586 1.00 36.54 51 LEU B O 1
ATOM 2407 N N . LYS B 1 33 ? 6.991 84.085 12.516 1.00 36.09 52 LYS B N 1
ATOM 2408 C CA . LYS B 1 33 ? 7.264 84.023 13.942 1.00 38.08 52 LYS B CA 1
ATOM 2409 C C . LYS B 1 33 ? 6.023 84.068 14.835 1.00 36.84 52 LYS B C 1
ATOM 2410 O O . LYS B 1 33 ? 5.924 84.891 15.741 1.00 37.80 52 LYS B O 1
ATOM 2416 N N . VAL B 1 34 ? 5.077 83.174 14.574 1.00 33.90 53 VAL B N 1
ATOM 2417 C CA . VAL B 1 34 ? 3.865 83.087 15.371 1.00 30.80 53 VAL B CA 1
ATOM 2418 C C . VAL B 1 34 ? 3.669 81.626 15.715 1.00 30.77 53 VAL B C 1
ATOM 2419 O O . VAL B 1 34 ? 4.160 80.757 14.997 1.00 29.85 53 VAL B O 1
ATOM 2423 N N . ASP B 1 35 ? 2.969 81.360 16.814 1.00 30.79 54 ASP B N 1
ATOM 2424 C CA . ASP B 1 35 ? 2.707 79.991 17.234 1.00 32.73 54 ASP B CA 1
ATOM 2425 C C . ASP B 1 35 ? 1.496 79.430 16.503 1.00 31.70 54 ASP B C 1
ATOM 2426 O O . ASP B 1 35 ? 0.475 80.102 16.348 1.00 30.32 54 ASP B O 1
ATOM 2431 N N . LEU B 1 36 ? 1.613 78.185 16.068 1.00 30.41 55 LEU B N 1
ATOM 2432 C CA . LEU B 1 36 ? 0.521 77.532 15.377 1.00 30.42 55 LEU B CA 1
ATOM 2433 C C . LEU B 1 36 ? 0.221 76.182 16.017 1.00 30.09 55 LEU B C 1
ATOM 2434 O O . LEU B 1 36 ? 1.123 75.405 16.303 1.00 29.68 55 LEU B O 1
ATOM 2439 N N . GLN B 1 37 ? -1.052 75.921 16.273 1.00 29.84 56 GLN B N 1
ATOM 2440 C CA . GLN B 1 37 ? -1.449 74.635 16.811 1.00 31.77 56 GLN B CA 1
ATOM 2441 C C . GLN B 1 37 ? -2.400 73.997 15.804 1.00 31.07 56 GLN B C 1
ATOM 2442 O O . GLN B 1 37 ? -3.363 74.620 15.357 1.00 30.71 56 GLN B O 1
ATOM 2448 N N . ILE B 1 38 ? -2.114 72.760 15.429 1.00 29.75 57 ILE B N 1
ATOM 2449 C CA . ILE B 1 38 ? -2.953 72.064 14.471 1.00 29.42 57 ILE B CA 1
ATOM 2450 C C . ILE B 1 38 ? -3.833 71.062 15.202 1.00 30.31 57 ILE B C 1
ATOM 2451 O O . ILE B 1 38 ? -3.354 70.293 16.025 1.00 29.50 57 ILE B O 1
ATOM 2456 N N . LEU B 1 39 ? -5.130 71.102 14.912 1.00 29.69 58 LEU B N 1
ATOM 2457 C CA . LEU B 1 39 ? -6.093 70.196 15.529 1.00 28.93 58 LEU B CA 1
ATOM 2458 C C . LEU B 1 39 ? -6.823 69.429 14.435 1.00 30.81 58 LEU B C 1
ATOM 2459 O O . LEU B 1 39 ? -7.457 70.022 13.557 1.00 28.47 58 LEU B O 1
ATOM 2464 N N . ALA B 1 40 ? -6.723 68.107 14.485 1.00 29.89 59 ALA B N 1
ATOM 2465 C CA . ALA B 1 40 ? -7.368 67.269 13.491 1.00 33.34 59 ALA B CA 1
ATOM 2466 C C . ALA B 1 40 ? -7.649 65.900 14.087 1.00 35.32 59 ALA B C 1
ATOM 2467 O O . ALA B 1 40 ? -6.803 65.327 14.773 1.00 35.81 59 ALA B O 1
ATOM 2469 N N . PRO B 1 41 ? -8.851 65.363 13.843 1.00 36.85 60 PRO B N 1
ATOM 2470 C CA . PRO B 1 41 ? -9.217 64.044 14.371 1.00 38.98 60 PRO B CA 1
ATOM 2471 C C . PRO B 1 41 ? -8.293 62.966 13.818 1.00 40.87 60 PRO B C 1
ATOM 2472 O O . PRO B 1 41 ? -7.731 63.121 12.736 1.00 41.40 60 PRO B O 1
ATOM 2476 N N . PRO B 1 42 ? -8.129 61.857 14.553 1.00 44.26 61 PRO B N 1
ATOM 2477 C CA . PRO B 1 42 ? -7.270 60.736 14.147 1.00 47.57 61 PRO B CA 1
ATOM 2478 C C . PRO B 1 42 ? -7.646 60.020 12.843 1.00 49.92 61 PRO B C 1
ATOM 2479 O O . PRO B 1 42 ? -6.872 59.197 12.344 1.00 51.84 61 PRO B O 1
ATOM 2483 N N . GLY B 1 43 ? -8.816 60.322 12.288 1.00 51.01 62 GLY B N 1
ATOM 2484 C CA . GLY B 1 43 ? -9.225 59.653 11.061 1.00 53.10 62 GLY B CA 1
ATOM 2485 C C . GLY B 1 43 ? -9.270 60.495 9.796 1.00 54.74 62 GLY B C 1
ATOM 2486 O O . GLY B 1 43 ? -8.451 61.395 9.596 1.00 54.58 62 GLY B O 1
ATOM 2487 N N . ALA B 1 44 ? -10.233 60.181 8.931 1.00 55.26 63 ALA B N 1
ATOM 2488 C CA . ALA B 1 44 ? -10.423 60.894 7.668 1.00 55.65 63 ALA B CA 1
ATOM 2489 C C . ALA B 1 44 ? -11.606 61.846 7.811 1.00 55.99 63 ALA B C 1
ATOM 2490 O O . ALA B 1 44 ? -11.713 62.842 7.091 1.00 55.80 63 ALA B O 1
ATOM 2492 N N . ASN B 1 45 ? -12.500 61.518 8.739 1.00 56.24 64 ASN B N 1
ATOM 2493 C CA . ASN B 1 45 ? -13.664 62.346 9.007 1.00 55.78 64 ASN B CA 1
ATOM 2494 C C . ASN B 1 45 ? -14.289 62.019 10.350 1.00 53.98 64 ASN B C 1
ATOM 2495 O O . ASN B 1 45 ? -14.522 60.856 10.687 1.00 54.29 64 ASN B O 1
ATOM 2500 N N . ASP B 1 46 ? -14.546 63.075 11.109 1.00 50.77 65 ASP B N 1
ATOM 2501 C CA . ASP B 1 46 ? -15.150 62.990 12.425 1.00 47.71 65 ASP B CA 1
ATOM 2502 C C . ASP B 1 46 ? -15.564 64.420 12.757 1.00 46.05 65 ASP B C 1
ATOM 2503 O O . ASP B 1 46 ? -14.924 65.101 13.561 1.00 44.94 65 ASP B O 1
ATOM 2508 N N . VAL B 1 47 ? -16.637 64.870 12.118 1.00 42.41 66 VAL B N 1
ATOM 2509 C CA . VAL B 1 47 ? -17.128 66.222 12.318 1.00 40.15 66 VAL B CA 1
ATOM 2510 C C . VAL B 1 47 ? -17.449 66.582 13.767 1.00 38.15 66 VAL B C 1
ATOM 2511 O O . VAL B 1 47 ? -17.092 67.660 14.223 1.00 36.55 66 VAL B O 1
ATOM 2515 N N . PRO B 1 48 ? -18.132 65.700 14.512 1.00 37.95 67 PRO B N 1
ATOM 2516 C CA . PRO B 1 48 ? -18.407 66.102 15.897 1.00 36.25 67 PRO B CA 1
ATOM 2517 C C . PRO B 1 48 ? -17.135 66.392 16.704 1.00 35.36 67 PRO B C 1
ATOM 2518 O O . PRO B 1 48 ? -17.133 67.244 17.593 1.00 33.35 67 PRO B O 1
ATOM 2522 N N . LYS B 1 49 ? -16.050 65.697 16.380 1.00 33.57 68 LYS B N 1
ATOM 2523 C CA . LYS B 1 49 ? -14.797 65.912 17.084 1.00 35.18 68 LYS B CA 1
ATOM 2524 C C . LYS B 1 49 ? -14.173 67.238 16.637 1.00 33.79 68 LYS B C 1
ATOM 2525 O O . LYS B 1 49 ? -13.533 67.932 17.429 1.00 33.69 68 LYS B O 1
ATOM 2531 N N . GLN B 1 50 ? -14.355 67.586 15.366 1.00 31.92 69 GLN B N 1
ATOM 2532 C CA . GLN B 1 50 ? -13.806 68.836 14.854 1.00 30.22 69 GLN B CA 1
ATOM 2533 C C . GLN B 1 50 ? -14.510 70.011 15.512 1.00 30.81 69 GLN B C 1
ATOM 2534 O O . GLN B 1 50 ? -13.870 70.998 15.858 1.00 27.79 69 GLN B O 1
ATOM 2540 N N . VAL B 1 51 ? -15.825 69.899 15.684 1.00 31.70 70 VAL B N 1
ATOM 2541 C CA . VAL B 1 51 ? -16.594 70.955 16.325 1.00 34.05 70 VAL B CA 1
ATOM 2542 C C . VAL B 1 51 ? -16.055 71.140 17.735 1.00 34.88 70 VAL B C 1
ATOM 2543 O O . VAL B 1 51 ? -16.017 72.250 18.256 1.00 35.20 70 VAL B O 1
ATOM 2547 N N . GLN B 1 52 ? -15.634 70.038 18.343 1.00 37.20 71 GLN B N 1
ATOM 2548 C CA . GLN B 1 52 ? -15.076 70.065 19.688 1.00 39.52 71 GLN B CA 1
ATOM 2549 C C . GLN B 1 52 ? -13.788 70.876 19.717 1.00 36.88 71 GLN B C 1
ATOM 2550 O O . GLN B 1 52 ? -13.576 71.695 20.614 1.00 34.83 71 GLN B O 1
ATOM 2556 N N . PHE B 1 53 ? -12.925 70.636 18.737 1.00 35.40 72 PHE B N 1
ATOM 2557 C CA . PHE B 1 53 ? -11.661 71.358 18.654 1.00 35.33 72 PHE B CA 1
ATOM 2558 C C . PHE B 1 53 ? -11.899 72.854 18.509 1.00 34.03 72 PHE B C 1
ATOM 2559 O O . PHE B 1 53 ? -11.250 73.665 19.167 1.00 31.89 72 PHE B O 1
ATOM 2567 N N . ILE B 1 54 ? -12.828 73.210 17.630 1.00 32.76 73 ILE B N 1
ATOM 2568 C CA . ILE B 1 54 ? -13.135 74.604 17.387 1.00 34.31 73 ILE B CA 1
ATOM 2569 C C . ILE B 1 54 ? -13.640 75.275 18.657 1.00 35.50 73 ILE B C 1
ATOM 2570 O O . ILE B 1 54 ? -13.218 76.388 18.979 1.00 34.26 73 ILE B O 1
ATOM 2575 N N . GLU B 1 55 ? -14.522 74.604 19.393 1.00 36.12 74 GLU B N 1
ATOM 2576 C CA . GLU B 1 55 ? -15.029 75.182 20.634 1.00 38.00 74 GLU B CA 1
ATOM 2577 C C . GLU B 1 55 ? -13.906 75.339 21.662 1.00 37.21 74 GLU B C 1
ATOM 2578 O O . GLU B 1 55 ? -13.847 76.338 22.376 1.00 36.74 74 GLU B O 1
ATOM 2584 N N . SER B 1 56 ? -13.014 74.356 21.735 1.00 37.10 75 SER B N 1
ATOM 2585 C CA . SER B 1 56 ? -11.899 74.422 22.676 1.00 37.15 75 SER B CA 1
ATOM 2586 C C . SER B 1 56 ? -10.946 75.550 22.315 1.00 37.29 75 SER B C 1
ATOM 2587 O O . SER B 1 56 ? -10.516 76.311 23.181 1.00 39.77 75 SER B O 1
ATOM 2590 N N . ALA B 1 57 ? -10.610 75.658 21.036 1.00 35.81 76 ALA B N 1
ATOM 2591 C CA . ALA B 1 57 ? -9.708 76.711 20.587 1.00 33.70 76 ALA B CA 1
ATOM 2592 C C . ALA B 1 57 ? -10.292 78.100 20.879 1.00 33.29 76 ALA B C 1
ATOM 2593 O O . ALA B 1 57 ? -9.603 78.967 21.409 1.00 30.73 76 ALA B O 1
ATOM 2595 N N . LEU B 1 58 ? -11.562 78.302 20.534 1.00 33.05 77 LEU B N 1
ATOM 2596 C CA . LEU B 1 58 ? -12.221 79.584 20.764 1.00 34.22 77 LEU B CA 1
ATOM 2597 C C . LEU B 1 58 ? -12.061 80.054 22.204 1.00 35.95 77 LEU B C 1
ATOM 2598 O O . LEU B 1 58 ? -11.832 81.240 22.462 1.00 35.50 77 LEU B O 1
ATOM 2603 N N . ALA B 1 59 ? -12.178 79.117 23.138 1.00 35.87 78 ALA B N 1
ATOM 2604 C CA . ALA B 1 59 ? -12.069 79.427 24.556 1.00 38.21 78 ALA B CA 1
ATOM 2605 C C . ALA B 1 59 ? -10.703 79.985 24.974 1.00 38.10 78 ALA B C 1
ATOM 2606 O O . ALA B 1 59 ? -10.555 80.489 26.090 1.00 38.89 78 ALA B O 1
ATOM 2608 N N . THR B 1 60 ? -9.710 79.895 24.091 1.00 36.89 79 THR B N 1
ATOM 2609 C CA . THR B 1 60 ? -8.370 80.393 24.398 1.00 34.74 79 THR B CA 1
ATOM 2610 C C . THR B 1 60 ? -8.133 81.770 23.805 1.00 34.64 79 THR B C 1
ATOM 2611 O O . THR B 1 60 ? -7.019 82.295 23.859 1.00 34.06 79 THR B O 1
ATOM 2615 N N . TYR B 1 61 ? -9.183 82.352 23.234 1.00 34.67 80 TYR B N 1
ATOM 2616 C CA . TYR B 1 61 ? -9.089 83.676 22.623 1.00 35.78 80 TYR B CA 1
ATOM 2617 C C . TYR B 1 61 ? -7.881 83.773 21.698 1.00 35.37 80 TYR B C 1
ATOM 2618 O O . TYR B 1 61 ? -7.007 84.617 21.890 1.00 35.84 80 TYR B O 1
ATOM 2627 N N . PRO B 1 62 ? -7.820 82.901 20.677 1.00 33.39 81 PRO B N 1
ATOM 2628 C CA . PRO B 1 62 ? -6.700 82.909 19.730 1.00 33.36 81 PRO B CA 1
ATOM 2629 C C . PRO B 1 62 ? -6.755 84.124 18.812 1.00 32.05 81 PRO B C 1
ATOM 2630 O O . PRO B 1 62 ? -7.807 84.751 18.674 1.00 29.70 81 PRO B O 1
ATOM 2634 N N . SER B 1 63 ? -5.624 84.451 18.192 1.00 30.74 82 SER B N 1
ATOM 2635 C CA . SER B 1 63 ? -5.549 85.587 17.273 1.00 31.58 82 SER B CA 1
ATOM 2636 C C . SER B 1 63 ? -6.207 85.271 15.925 1.00 29.70 82 SER B C 1
ATOM 2637 O O . SER B 1 63 ? -6.513 86.175 15.144 1.00 27.26 82 SER B O 1
ATOM 2640 N N . GLY B 1 64 ? -6.421 83.987 15.659 1.00 28.57 83 GLY B N 1
ATOM 2641 C CA . GLY B 1 64 ? -7.028 83.590 14.406 1.00 27.62 83 GLY B CA 1
ATOM 2642 C C . GLY B 1 64 ? -7.156 82.085 14.287 1.00 27.49 83 GLY B C 1
ATOM 2643 O O . GLY B 1 64 ? -6.380 81.328 14.868 1.00 26.83 83 GLY B O 1
ATOM 2644 N N . ILE B 1 65 ? -8.154 81.659 13.525 1.00 26.95 84 ILE B N 1
ATOM 2645 C CA . ILE B 1 65 ? -8.415 80.249 13.303 1.00 26.48 84 ILE B CA 1
ATOM 2646 C C . ILE B 1 65 ? -8.670 79.985 11.824 1.00 24.31 84 ILE B C 1
ATOM 2647 O O . ILE B 1 65 ? -9.434 80.691 11.179 1.00 26.48 84 ILE B O 1
ATOM 2652 N N . ALA B 1 66 ? -8.001 78.981 11.289 1.00 22.93 85 ALA B N 1
ATOM 2653 C CA . ALA B 1 66 ? -8.200 78.587 9.909 1.00 23.03 85 ALA B CA 1
ATOM 2654 C C . ALA B 1 66 ? -8.797 77.200 10.075 1.00 23.29 85 ALA B C 1
ATOM 2655 O O . ALA B 1 66 ? -8.192 76.340 10.706 1.00 22.09 85 ALA B O 1
ATOM 2657 N N . THR B 1 67 ? -9.994 76.986 9.546 1.00 23.20 86 THR B N 1
ATOM 2658 C CA . THR B 1 67 ? -10.631 75.687 9.692 1.00 23.58 86 THR B CA 1
ATOM 2659 C C . THR B 1 67 ? -11.379 75.277 8.438 1.00 24.21 86 THR B C 1
ATOM 2660 O O . THR B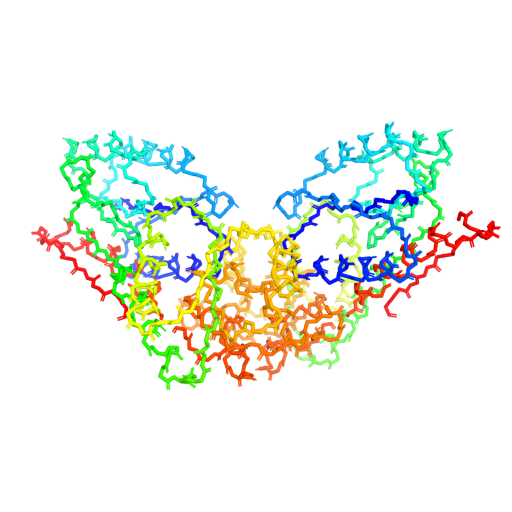 1 67 ? -11.776 76.126 7.641 1.00 22.84 86 THR B O 1
ATOM 2664 N N . THR B 1 68 ? -11.543 73.967 8.259 1.00 23.58 87 THR B N 1
ATOM 2665 C CA . THR B 1 68 ? -12.300 73.443 7.127 1.00 24.15 87 THR B CA 1
ATOM 2666 C C . THR B 1 68 ? -13.750 73.474 7.619 1.00 24.75 87 THR B C 1
ATOM 2667 O O . THR B 1 68 ? -13.993 73.402 8.828 1.00 26.65 87 THR B O 1
ATOM 2671 N N . ILE B 1 69 ? -14.708 73.585 6.704 1.00 25.46 88 ILE B N 1
ATOM 2672 C CA . ILE B 1 69 ? -16.116 73.609 7.093 1.00 26.27 88 ILE B CA 1
ATOM 2673 C C . ILE B 1 69 ? -16.857 72.691 6.117 1.00 29.06 88 ILE B C 1
ATOM 2674 O O . ILE B 1 69 ? -17.567 73.156 5.220 1.00 27.60 88 ILE B O 1
ATOM 2679 N N . PRO B 1 70 ? -16.695 71.363 6.291 1.00 30.32 89 PRO B N 1
ATOM 2680 C CA . PRO B 1 70 ? -17.310 70.335 5.447 1.00 30.91 89 PRO B CA 1
ATOM 2681 C C . PRO B 1 70 ? -18.796 70.033 5.650 1.00 31.71 89 PRO B C 1
ATOM 2682 O O . PRO B 1 70 ? -19.328 69.114 5.032 1.00 31.19 89 PRO B O 1
ATOM 2686 N N . SER B 1 71 ? -19.460 70.806 6.502 1.00 32.32 90 SER B N 1
ATOM 2687 C CA . SER B 1 71 ? -20.881 70.612 6.764 1.00 33.32 90 SER B CA 1
ATOM 2688 C C . SER B 1 71 ? -21.587 71.959 6.715 1.00 33.35 90 SER B C 1
ATOM 2689 O O . SER B 1 71 ? -20.992 72.982 7.040 1.00 34.27 90 SER B O 1
ATOM 2692 N N . ASP B 1 72 ? -22.849 71.954 6.300 1.00 35.32 91 ASP B N 1
ATOM 2693 C CA . ASP B 1 72 ? -23.637 73.182 6.209 1.00 37.70 91 ASP B CA 1
ATOM 2694 C C . ASP B 1 72 ? -24.396 73.498 7.500 1.00 37.35 91 ASP B C 1
ATOM 2695 O O . ASP B 1 72 ? -25.009 74.563 7.609 1.00 38.35 91 ASP B O 1
ATOM 2700 N N . THR B 1 73 ? -24.376 72.586 8.471 1.00 37.26 92 THR B N 1
ATOM 2701 C CA . THR B 1 73 ? -25.103 72.820 9.726 1.00 37.50 92 THR B CA 1
ATOM 2702 C C . THR B 1 73 ? -24.341 72.498 11.007 1.00 36.99 92 THR B C 1
ATOM 2703 O O . THR B 1 73 ? -24.577 73.113 12.047 1.00 36.95 92 THR B O 1
ATOM 2707 N N . ALA B 1 74 ? -23.445 71.524 10.939 1.00 35.86 93 ALA B N 1
ATOM 2708 C CA . ALA B 1 74 ? -22.691 71.109 12.114 1.00 36.66 93 ALA B CA 1
ATOM 2709 C C . ALA B 1 74 ? -21.847 72.202 12.767 1.00 34.82 93 ALA B C 1
ATOM 2710 O O . ALA B 1 74 ? -21.607 72.167 13.971 1.00 35.45 93 ALA B O 1
ATOM 2712 N N . PHE B 1 75 ? -21.415 73.184 11.987 1.00 34.56 94 PHE B N 1
ATOM 2713 C CA . PHE B 1 75 ? -20.558 74.235 12.522 1.00 34.96 94 PHE B CA 1
ATOM 2714 C C . PHE B 1 75 ? -21.234 75.573 12.818 1.00 34.81 94 PHE B C 1
ATOM 2715 O O . PHE B 1 75 ? -20.656 76.424 13.492 1.00 34.11 94 PHE B O 1
ATOM 2723 N N . SER B 1 76 ? -22.453 75.753 12.322 1.00 34.51 95 SER B N 1
ATOM 2724 C CA . SER B 1 76 ? -23.185 77.006 12.508 1.00 34.59 95 SER B CA 1
ATOM 2725 C C . SER B 1 76 ? -23.045 77.647 13.887 1.00 35.19 95 SER B C 1
ATOM 2726 O O . SER B 1 76 ? -22.688 78.817 13.993 1.00 33.40 95 SER B O 1
ATOM 2729 N N . LYS B 1 77 ? -23.327 76.892 14.942 1.00 36.06 96 LYS B N 1
ATOM 2730 C CA . LYS B 1 77 ? -23.224 77.439 16.286 1.00 37.87 96 LYS B CA 1
ATOM 2731 C C . LYS B 1 77 ? -21.808 77.875 16.640 1.00 36.39 96 LYS B C 1
ATOM 2732 O O . LYS B 1 77 ? -21.618 78.960 17.171 1.00 36.88 96 LYS B O 1
ATOM 2738 N N . SER B 1 78 ? -20.817 77.031 16.360 1.00 35.08 97 SER B N 1
ATOM 2739 C CA . SER B 1 78 ? -19.421 77.373 16.667 1.00 35.44 97 SER B CA 1
ATOM 2740 C C . SER B 1 78 ? -18.972 78.614 15.895 1.00 33.87 97 SER B C 1
ATOM 2741 O O . SER B 1 78 ? -18.343 79.509 16.449 1.00 32.04 97 SER B O 1
ATOM 2744 N N . LEU B 1 79 ? -19.296 78.651 14.608 1.00 32.58 98 LEU B N 1
ATOM 2745 C CA . LEU B 1 79 ? -18.923 79.774 13.760 1.00 32.92 98 LEU B CA 1
ATOM 2746 C C . LEU B 1 79 ? -19.585 81.069 14.209 1.00 33.50 98 LEU B C 1
ATOM 2747 O O . LEU B 1 79 ? -18.949 82.124 14.231 1.00 31.14 98 LEU B O 1
ATOM 2752 N N . GLN B 1 80 ? -20.864 80.987 14.560 1.00 34.20 99 GLN B N 1
ATOM 2753 C CA . GLN B 1 80 ? -21.581 82.161 15.033 1.00 37.68 99 GLN B CA 1
ATOM 2754 C C . GLN B 1 80 ? -20.929 82.660 16.322 1.00 37.54 99 GLN B C 1
ATOM 2755 O O . GLN B 1 80 ? -20.727 83.860 16.502 1.00 37.28 99 GLN B O 1
ATOM 2761 N N . ARG B 1 81 ? -20.590 81.732 17.210 1.00 37.76 100 ARG B N 1
ATOM 2762 C CA . ARG B 1 81 ? -19.939 82.088 18.465 1.00 40.25 100 ARG B CA 1
ATOM 2763 C C . ARG B 1 81 ? -18.642 82.845 18.186 1.00 39.29 100 ARG B C 1
ATOM 2764 O O . ARG B 1 81 ? -18.422 83.933 18.719 1.00 40.13 100 ARG B O 1
ATOM 2772 N N . ALA B 1 82 ? -17.793 82.272 17.337 1.00 38.80 101 ALA B N 1
ATOM 2773 C CA . ALA B 1 82 ? -16.512 82.890 16.988 1.00 40.06 101 ALA B CA 1
ATOM 2774 C C . ALA B 1 82 ? -16.689 84.289 16.409 1.00 40.23 101 ALA B C 1
ATOM 2775 O O . ALA B 1 82 ? -15.893 85.193 16.678 1.00 38.81 101 ALA B O 1
ATOM 2777 N N . ASN B 1 83 ? -17.732 84.465 15.606 1.00 41.77 102 ASN B N 1
ATOM 2778 C CA . ASN B 1 83 ? -17.990 85.766 15.010 1.00 44.37 102 ASN B CA 1
ATOM 2779 C C . ASN B 1 83 ? -18.350 86.802 16.075 1.00 44.91 102 ASN B C 1
ATOM 2780 O O . ASN B 1 83 ? -17.900 87.945 16.012 1.00 44.74 102 ASN B O 1
ATOM 2785 N N . LYS B 1 84 ? -19.146 86.400 17.060 1.00 46.25 103 LYS B N 1
ATOM 2786 C CA . LYS B 1 84 ? -19.554 87.324 18.112 1.00 47.25 103 LYS B CA 1
ATOM 2787 C C . LYS B 1 84 ? -18.413 87.718 19.041 1.00 47.26 103 LYS B C 1
ATOM 2788 O O . LYS B 1 84 ? -18.394 88.830 19.564 1.00 48.82 103 LYS B O 1
ATOM 2794 N N . LEU B 1 85 ? -17.460 86.815 19.241 1.00 46.88 104 LEU B N 1
ATOM 2795 C CA . LEU B 1 85 ? -16.319 87.098 20.104 1.00 46.63 104 LEU B CA 1
ATOM 2796 C C . LEU B 1 85 ? -15.221 87.801 19.327 1.00 45.86 104 LEU B C 1
ATOM 2797 O O . LEU B 1 85 ? -14.145 88.075 19.859 1.00 46.70 104 LEU B O 1
ATOM 2802 N N . ASN B 1 86 ? -15.494 88.072 18.057 1.00 45.41 105 ASN B N 1
ATOM 2803 C CA . ASN B 1 86 ? -14.544 88.757 17.188 1.00 43.94 105 ASN B CA 1
ATOM 2804 C C . ASN B 1 86 ? -13.251 88.006 16.891 1.00 41.51 105 ASN B C 1
ATOM 2805 O O . ASN B 1 86 ? -12.212 88.633 16.680 1.00 40.62 105 ASN B O 1
ATOM 2810 N N . ILE B 1 87 ? -13.304 86.677 16.882 1.00 38.26 106 ILE B N 1
ATOM 2811 C CA . ILE B 1 87 ? -12.119 85.878 16.582 1.00 35.89 106 ILE B CA 1
ATOM 2812 C C . ILE B 1 87 ? -12.137 85.643 15.070 1.00 34.21 106 ILE B C 1
ATOM 2813 O O . ILE B 1 87 ? -13.049 85.003 14.549 1.00 35.24 106 ILE B O 1
ATOM 2818 N N . PRO B 1 88 ? -11.148 86.178 14.344 1.00 31.86 107 PRO B N 1
ATOM 2819 C CA . PRO B 1 88 ? -11.129 85.979 12.892 1.00 30.78 107 PRO B CA 1
ATOM 2820 C C . PRO B 1 88 ? -11.040 84.517 12.467 1.00 29.56 107 PRO B C 1
ATOM 2821 O O . PRO B 1 88 ? -10.150 83.777 12.898 1.00 28.59 107 PRO B O 1
ATOM 2825 N N . VAL B 1 89 ? -11.979 84.109 11.621 1.00 27.63 108 VAL B N 1
ATOM 2826 C CA . VAL B 1 89 ? -12.018 82.747 11.120 1.00 27.89 108 VAL B CA 1
ATOM 2827 C C . VAL B 1 89 ? -11.899 82.740 9.604 1.00 27.40 108 VAL B C 1
ATOM 2828 O O . VAL B 1 89 ? -12.648 83.421 8.902 1.00 27.72 108 VAL B O 1
ATOM 2832 N N . ILE B 1 90 ? -10.940 81.970 9.113 1.00 24.94 109 ILE B N 1
ATOM 2833 C CA . ILE B 1 90 ? -10.706 81.834 7.686 1.00 26.58 109 ILE B CA 1
ATOM 2834 C C . ILE B 1 90 ? -11.030 80.378 7.337 1.00 27.06 109 ILE B C 1
ATOM 2835 O O . ILE B 1 90 ? -10.564 79.450 7.999 1.00 27.71 109 ILE B O 1
ATOM 2840 N N . ALA B 1 91 ? -11.867 80.189 6.324 1.00 24.99 110 ALA B N 1
ATOM 2841 C CA . ALA B 1 91 ? -12.248 78.850 5.893 1.00 23.72 110 ALA B CA 1
ATOM 2842 C C . ALA B 1 91 ? -11.241 78.350 4.877 1.00 22.66 110 ALA B C 1
ATOM 2843 O O . ALA B 1 91 ? -10.844 79.087 3.969 1.00 25.16 110 ALA B O 1
ATOM 2845 N N . VAL B 1 92 ? -10.814 77.102 5.038 1.00 22.62 111 VAL B N 1
ATOM 2846 C CA . VAL B 1 92 ? -9.867 76.499 4.119 1.00 22.80 111 VAL B CA 1
ATOM 2847 C C . VAL B 1 92 ? -10.363 75.134 3.640 1.00 22.30 111 VAL B C 1
ATOM 2848 O O . VAL B 1 92 ? -11.008 74.398 4.394 1.00 21.08 111 VAL B O 1
ATOM 2852 N N . ASP B 1 93 ? -10.062 74.812 2.384 1.00 23.19 112 ASP B N 1
ATOM 2853 C CA . ASP B 1 93 ? -10.424 73.530 1.773 1.00 23.31 112 ASP B CA 1
ATOM 2854 C C . ASP B 1 93 ? -11.907 73.379 1.411 1.00 24.01 112 ASP B C 1
ATOM 2855 O O . ASP B 1 93 ? -12.249 73.211 0.245 1.00 23.27 112 ASP B O 1
ATOM 2860 N N . THR B 1 94 ? -12.776 73.418 2.415 1.00 24.02 113 THR B N 1
ATOM 2861 C CA . THR B 1 94 ? -14.218 73.280 2.197 1.00 25.61 113 THR B CA 1
ATOM 2862 C C . THR B 1 94 ? -14.966 74.415 2.894 1.00 26.71 113 THR B C 1
ATOM 2863 O O . THR B 1 94 ? -14.637 74.781 4.028 1.00 25.29 113 THR B O 1
ATOM 2867 N N . ARG B 1 95 ? -15.984 74.945 2.223 1.00 28.11 114 ARG B N 1
ATOM 2868 C CA . ARG B 1 95 ? -16.776 76.036 2.775 1.00 30.55 114 ARG B CA 1
ATOM 2869 C C . ARG B 1 95 ? -18.283 75.804 2.664 1.00 31.01 114 ARG B C 1
ATOM 2870 O O . ARG B 1 95 ? -18.754 75.101 1.770 1.00 30.62 114 ARG B O 1
ATOM 2878 N N . PRO B 1 96 ? -19.056 76.400 3.586 1.00 32.32 115 PRO B N 1
ATOM 2879 C CA . PRO B 1 96 ? -20.515 76.300 3.635 1.00 34.53 115 PRO B CA 1
ATOM 2880 C C . PRO B 1 96 ? -21.134 77.191 2.567 1.00 36.99 115 PRO B C 1
ATOM 2881 O O . PRO B 1 96 ? -20.509 78.147 2.104 1.00 38.80 115 PRO B O 1
ATOM 2885 N N . LYS B 1 97 ? -22.367 76.892 2.185 1.00 40.17 116 LYS B N 1
ATOM 2886 C CA . LYS B 1 97 ? -23.037 77.679 1.159 1.00 42.02 116 LYS B CA 1
ATOM 2887 C C . LYS B 1 97 ? -23.683 78.947 1.708 1.00 42.52 116 LYS B C 1
ATOM 2888 O O . LYS B 1 97 ? -23.945 79.884 0.959 1.00 43.62 116 LYS B O 1
ATOM 2894 N N . ASP B 1 98 ? -23.918 78.986 3.014 1.00 42.59 117 ASP B N 1
ATOM 2895 C CA . ASP B 1 98 ? -24.558 80.142 3.629 1.00 43.07 117 ASP B CA 1
ATOM 2896 C C . ASP B 1 98 ? -23.675 80.809 4.680 1.00 42.81 117 ASP B C 1
ATOM 2897 O O . ASP B 1 98 ? -23.521 80.290 5.784 1.00 41.48 117 ASP B O 1
ATOM 2902 N N . LYS B 1 99 ? -23.121 81.972 4.346 1.00 43.53 118 LYS B N 1
ATOM 2903 C CA . LYS B 1 99 ? -22.256 82.698 5.274 1.00 43.37 118 LYS B CA 1
ATOM 2904 C C . LYS B 1 99 ? -22.978 83.372 6.439 1.00 44.40 118 LYS B C 1
ATOM 2905 O O . LYS B 1 99 ? -22.341 83.724 7.436 1.00 45.29 118 LYS B O 1
ATOM 2911 N N . THR B 1 100 ? -24.292 83.566 6.332 1.00 43.40 119 THR B N 1
ATOM 2912 C CA . THR B 1 100 ? -25.012 84.194 7.436 1.00 43.16 119 THR B CA 1
ATOM 2913 C C . THR B 1 100 ? -25.228 83.162 8.540 1.00 41.08 119 THR B C 1
ATOM 2914 O O . THR B 1 100 ? -25.166 83.492 9.723 1.00 40.71 119 THR B O 1
ATOM 2918 N N . LYS B 1 101 ? -25.467 81.910 8.152 1.00 39.58 120 LYS B N 1
ATOM 2919 C CA . LYS B 1 101 ? -25.654 80.832 9.123 1.00 38.45 120 LYS B CA 1
ATOM 2920 C C . LYS B 1 101 ? -24.291 80.341 9.608 1.00 36.48 120 LYS B C 1
ATOM 2921 O O . LYS B 1 101 ? -24.115 80.043 10.790 1.00 34.24 120 LYS B O 1
ATOM 2927 N N . ASN B 1 102 ? -23.335 80.271 8.682 1.00 33.63 121 ASN B N 1
ATOM 2928 C CA . ASN B 1 102 ? -21.970 79.820 8.977 1.00 32.71 121 ASN B CA 1
ATOM 2929 C C . ASN B 1 102 ? -20.968 80.935 8.658 1.00 31.72 121 ASN B C 1
ATOM 2930 O O . ASN B 1 102 ? -20.246 80.874 7.659 1.00 29.73 121 ASN B O 1
ATOM 2935 N N . PRO B 1 103 ? -20.896 81.963 9.514 1.00 30.42 122 PRO B N 1
ATOM 2936 C CA . PRO B 1 103 ? -19.962 83.061 9.252 1.00 29.75 122 PRO B CA 1
ATOM 2937 C C . PRO B 1 103 ? -18.473 82.721 9.339 1.00 29.70 122 PRO B C 1
ATOM 2938 O O . PRO B 1 103 ? -18.048 81.939 10.189 1.00 29.56 122 PRO B O 1
ATOM 2942 N N . TYR B 1 104 ? -17.704 83.315 8.427 1.00 27.67 123 TYR B N 1
ATOM 2943 C CA . TYR B 1 104 ? -16.246 83.184 8.358 1.00 25.71 123 TYR B CA 1
ATOM 2944 C C . TYR B 1 104 ? -15.846 84.366 7.492 1.00 24.63 123 TYR B C 1
ATOM 2945 O O . TYR B 1 104 ? -16.688 84.898 6.765 1.00 24.45 123 TYR B O 1
ATOM 2954 N N . LEU B 1 105 ? -14.593 84.805 7.582 1.00 24.72 124 LEU B N 1
ATOM 2955 C CA . LEU B 1 105 ? -14.126 85.966 6.806 1.00 24.55 124 LEU B CA 1
ATOM 2956 C C . LEU B 1 105 ? -13.970 85.697 5.314 1.00 23.48 124 LEU B C 1
ATOM 2957 O O . LEU B 1 105 ? -14.718 86.238 4.500 1.00 25.90 124 LEU B O 1
ATOM 2962 N N . VAL B 1 106 ? -12.989 84.874 4.960 1.00 21.08 125 VAL B N 1
ATOM 2963 C CA . VAL B 1 106 ? -12.750 84.523 3.567 1.00 20.41 125 VAL B CA 1
ATOM 2964 C C . VAL B 1 106 ? -12.427 83.034 3.450 1.00 22.89 125 VAL B C 1
ATOM 2965 O O . VAL B 1 106 ? -12.222 82.335 4.454 1.00 21.77 125 VAL B O 1
ATOM 2969 N N . PHE B 1 107 ? -12.372 82.573 2.207 1.00 21.70 126 PHE B N 1
ATOM 2970 C CA . PHE B 1 107 ? -12.113 81.185 1.894 1.00 24.36 126 PHE B CA 1
ATOM 2971 C C . PHE B 1 107 ? -10.870 81.032 1.027 1.00 25.57 126 PHE B C 1
ATOM 2972 O O . PHE B 1 107 ? -10.660 81.799 0.084 1.00 26.74 126 PHE B O 1
ATOM 2980 N N . LEU B 1 108 ? -10.035 80.060 1.372 1.00 25.51 127 LEU B N 1
ATOM 2981 C CA . LEU B 1 108 ? -8.857 79.740 0.579 1.00 24.72 127 LEU B CA 1
ATOM 2982 C C . LEU B 1 108 ? -9.040 78.284 0.179 1.00 24.18 127 LEU B C 1
ATOM 2983 O O . LEU B 1 108 ? -9.094 77.396 1.028 1.00 22.62 127 LEU B O 1
ATOM 2988 N N . GLY B 1 109 ? -9.157 78.043 -1.116 1.00 23.44 128 GLY B N 1
ATOM 2989 C CA . GLY B 1 109 ? -9.328 76.684 -1.571 1.00 23.75 128 GLY B CA 1
ATOM 2990 C C . GLY B 1 109 ? -9.748 76.664 -3.015 1.00 26.21 128 GLY B C 1
ATOM 2991 O O . GLY B 1 109 ? -9.650 77.662 -3.717 1.00 26.63 128 GLY B O 1
ATOM 2992 N N . SER B 1 110 ? -10.221 75.517 -3.462 1.00 26.77 129 SER B N 1
ATOM 2993 C CA . SER B 1 110 ? -10.648 75.391 -4.831 1.00 30.92 129 SER B CA 1
ATOM 2994 C C . SER B 1 110 ? -12.145 75.668 -4.922 1.00 29.01 129 SER B C 1
ATOM 2995 O O . SER B 1 110 ? -12.852 75.668 -3.922 1.00 28.83 129 SER B O 1
ATOM 2998 N N . ASP B 1 111 ? -12.611 75.936 -6.130 1.00 31.32 130 ASP B N 1
ATOM 2999 C CA . ASP B 1 111 ? -14.037 76.137 -6.387 1.00 32.11 130 ASP B CA 1
ATOM 3000 C C . ASP B 1 111 ? -14.446 74.705 -6.731 1.00 31.86 130 ASP B C 1
ATOM 3001 O O . ASP B 1 111 ? -14.360 74.292 -7.887 1.00 31.92 130 ASP B O 1
ATOM 3006 N N . ASN B 1 112 ? -14.868 73.944 -5.728 1.00 30.84 131 ASN B N 1
ATOM 3007 C CA . ASN B 1 112 ? -15.212 72.543 -5.951 1.00 31.95 131 ASN B CA 1
ATOM 3008 C C . ASN B 1 112 ? -16.177 72.214 -7.080 1.00 34.11 131 ASN B C 1
ATOM 3009 O O . ASN B 1 112 ? -15.998 71.207 -7.772 1.00 35.15 131 ASN B O 1
ATOM 3014 N N . LEU B 1 113 ? -17.181 73.055 -7.286 1.00 34.83 132 LEU B N 1
ATOM 3015 C CA . LEU B 1 113 ? -18.147 72.813 -8.350 1.00 35.93 132 LEU B CA 1
ATOM 3016 C C . LEU B 1 113 ? -17.438 72.938 -9.696 1.00 36.95 132 LEU B C 1
ATOM 3017 O O . LEU B 1 113 ? -17.605 72.102 -10.583 1.00 33.84 132 LEU B O 1
ATOM 3022 N N . LEU B 1 114 ? -16.635 73.987 -9.840 1.00 37.33 133 LEU B N 1
ATOM 3023 C CA . LEU B 1 114 ? -15.900 74.211 -11.076 1.00 39.25 133 LEU B CA 1
ATOM 3024 C C . LEU B 1 114 ? -14.838 73.144 -11.339 1.00 39.60 133 LEU B C 1
ATOM 3025 O O . LEU B 1 114 ? -14.725 72.639 -12.458 1.00 39.85 133 LEU B O 1
ATOM 3030 N N . ALA B 1 115 ? -14.054 72.808 -10.314 1.00 38.67 134 ALA B N 1
ATOM 3031 C CA . ALA B 1 115 ? -13.008 71.795 -10.469 1.00 37.05 134 ALA B CA 1
ATOM 3032 C C . ALA B 1 115 ? -13.602 70.519 -11.055 1.00 35.98 134 ALA B C 1
ATOM 3033 O O . ALA B 1 115 ? -13.012 69.896 -11.937 1.00 35.20 134 ALA B O 1
ATOM 3035 N N . GLY B 1 116 ? -14.774 70.139 -10.559 1.00 34.44 135 GLY B N 1
ATOM 3036 C CA . GLY B 1 116 ? -15.434 68.948 -11.055 1.00 34.91 135 GLY B CA 1
ATOM 3037 C C . GLY B 1 116 ? -15.756 69.069 -12.531 1.00 35.71 135 GLY B C 1
ATOM 3038 O O . GLY B 1 116 ? -15.514 68.140 -13.300 1.00 33.68 135 GLY B O 1
ATOM 3039 N N . LYS B 1 117 ? -16.301 70.215 -12.934 1.00 36.10 136 LYS B N 1
ATOM 3040 C CA . LYS B 1 117 ? -16.652 70.427 -14.335 1.00 36.85 136 LYS B CA 1
ATOM 3041 C C . LYS B 1 117 ? -15.395 70.350 -15.177 1.00 36.72 136 LYS B C 1
ATOM 3042 O O . LYS B 1 117 ? -15.395 69.753 -16.246 1.00 37.60 136 LYS B O 1
ATOM 3048 N N . LYS B 1 118 ? -14.321 70.960 -14.689 1.00 36.67 137 LYS B N 1
ATOM 3049 C CA . LYS B 1 118 ? -13.058 70.936 -15.403 1.00 38.71 137 LYS B CA 1
ATOM 3050 C C . LYS B 1 118 ? -12.546 69.508 -15.587 1.00 39.62 137 LYS B C 1
ATOM 3051 O O . LYS B 1 118 ? -12.009 69.175 -16.647 1.00 40.39 137 LYS B O 1
ATOM 3057 N N . LEU B 1 119 ? -12.723 68.658 -14.572 1.00 37.32 138 LEU B N 1
ATOM 3058 C CA . LEU B 1 119 ? -12.256 67.277 -14.665 1.00 36.87 138 LEU B CA 1
ATOM 3059 C C . LEU B 1 119 ? -13.139 66.440 -15.588 1.00 37.22 138 LEU B C 1
ATOM 3060 O O . LEU B 1 119 ? -12.642 65.572 -16.306 1.00 37.80 138 LEU B O 1
ATOM 3065 N N . GLY B 1 120 ? -14.444 66.692 -15.563 1.00 37.55 139 GLY B N 1
ATOM 3066 C CA . GLY B 1 120 ? -15.347 65.958 -16.434 1.00 40.71 139 GLY B CA 1
ATOM 3067 C C . GLY B 1 120 ? -15.030 66.287 -17.885 1.00 42.34 139 GLY B C 1
ATOM 3068 O O . GLY B 1 120 ? -14.974 65.411 -18.745 1.00 42.07 139 GLY B O 1
ATOM 3069 N N . GLU B 1 121 ? -14.815 67.569 -18.156 1.00 44.29 140 GLU B N 1
ATOM 3070 C CA . GLU B 1 121 ? -14.483 68.022 -19.500 1.00 46.93 140 GLU B CA 1
ATOM 3071 C C . GLU B 1 121 ? -13.166 67.411 -19.962 1.00 46.88 140 GLU B C 1
ATOM 3072 O O . GLU B 1 121 ? -13.035 66.999 -21.115 1.00 45.77 140 GLU B O 1
ATOM 3078 N N . LYS B 1 122 ? -12.188 67.372 -19.061 1.00 47.04 141 LYS B N 1
ATOM 3079 C CA . LYS B 1 122 ? -10.876 66.812 -19.372 1.00 47.30 141 LYS B CA 1
ATOM 3080 C C . LYS B 1 122 ? -11.011 65.329 -19.695 1.00 47.10 141 LYS B C 1
ATOM 3081 O O . LYS B 1 122 ? -10.382 64.822 -20.623 1.00 46.67 141 LYS B O 1
ATOM 3087 N N . ALA B 1 123 ? -11.836 64.636 -18.919 1.00 46.95 142 ALA B N 1
ATOM 3088 C CA . ALA B 1 123 ? -12.039 63.214 -19.125 1.00 47.88 142 ALA B CA 1
ATOM 3089 C C . ALA B 1 123 ? -12.611 62.925 -20.512 1.00 49.19 142 ALA B C 1
ATOM 3090 O O . ALA B 1 123 ? -12.078 62.092 -21.245 1.00 48.02 142 ALA B O 1
ATOM 3092 N N . LEU B 1 124 ? -13.690 63.618 -20.871 1.00 49.85 143 LEU B N 1
ATOM 3093 C CA . LEU B 1 124 ? -14.330 63.411 -22.171 1.00 50.60 143 LEU B CA 1
ATOM 3094 C C . LEU B 1 124 ? -13.458 63.882 -23.323 1.00 50.96 143 LEU B C 1
ATOM 3095 O O . LEU B 1 124 ? -13.630 63.454 -24.465 1.00 50.51 143 LEU B O 1
ATOM 3100 N N . GLU B 1 125 ? -12.520 64.765 -23.015 1.00 51.77 144 GLU B N 1
ATOM 3101 C CA . GLU B 1 125 ? -11.615 65.304 -24.015 1.00 53.49 144 GLU B CA 1
ATOM 3102 C C . GLU B 1 125 ? -10.456 64.334 -24.266 1.00 54.73 144 GLU B C 1
ATOM 3103 O O . GLU B 1 125 ? -10.014 64.171 -25.404 1.00 56.05 144 GLU B O 1
ATOM 3109 N N . LEU B 1 126 ? -9.975 63.679 -23.210 1.00 54.33 145 LEU B N 1
ATOM 3110 C CA . LEU B 1 126 ? -8.871 62.727 -23.338 1.00 54.98 145 LEU B CA 1
ATOM 3111 C C . LEU B 1 126 ? -9.353 61.323 -23.710 1.00 56.06 145 LEU B C 1
ATOM 3112 O O . LEU B 1 126 ? -8.561 60.484 -24.141 1.00 55.95 145 LEU B O 1
ATOM 3117 N N . THR B 1 127 ? -10.649 61.068 -23.541 1.00 56.46 146 THR B N 1
ATOM 3118 C CA . THR B 1 127 ? -11.226 59.767 -23.876 1.00 57.44 146 THR B CA 1
ATOM 3119 C C . THR B 1 127 ? -12.653 59.944 -24.400 1.00 58.18 146 THR B C 1
ATOM 3120 O O . THR B 1 127 ? -13.622 59.510 -23.773 1.00 57.99 146 THR B O 1
ATOM 3124 N N . PRO B 1 128 ? -12.794 60.585 -25.575 1.00 59.44 147 PRO B N 1
ATOM 3125 C CA . PRO B 1 128 ? -14.074 60.860 -26.242 1.00 59.84 147 PRO B CA 1
ATOM 3126 C C . PRO B 1 128 ? -14.946 59.634 -26.500 1.00 60.34 147 PRO B C 1
ATOM 3127 O O . PRO B 1 128 ? -16.168 59.741 -26.625 1.00 60.90 147 PRO B O 1
ATOM 3131 N N . SER B 1 129 ? -14.312 58.471 -26.576 1.00 60.66 148 SER B N 1
ATOM 3132 C CA . SER B 1 129 ? -15.018 57.224 -26.840 1.00 60.32 148 SER B CA 1
ATOM 3133 C C . SER B 1 129 ? -15.765 56.684 -25.620 1.00 59.72 148 SER B C 1
ATOM 3134 O O . SER B 1 129 ? -16.428 55.647 -25.696 1.00 60.30 148 SER B O 1
ATOM 3137 N N . ALA B 1 130 ? -15.664 57.387 -24.498 1.00 58.47 149 ALA B N 1
ATOM 3138 C CA . ALA B 1 130 ? -16.324 56.953 -23.273 1.00 56.66 149 ALA B CA 1
ATOM 3139 C C . ALA B 1 130 ? -17.843 56.991 -23.380 1.00 55.30 149 ALA B C 1
ATOM 3140 O O . ALA B 1 130 ? -18.411 57.935 -23.923 1.00 55.34 149 ALA B O 1
ATOM 3142 N N . LYS B 1 131 ? -18.498 55.961 -22.855 1.00 53.88 150 LYS B N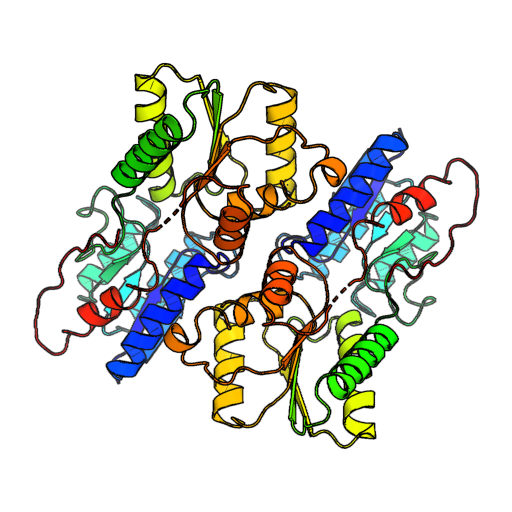 1
ATOM 3143 C CA . LYS B 1 131 ? -19.954 55.901 -22.881 1.00 53.60 150 LYS B CA 1
ATOM 3144 C C . LYS B 1 131 ? -20.501 55.588 -21.490 1.00 52.64 150 LYS B C 1
ATOM 3145 O O . LYS B 1 131 ? -21.697 55.757 -21.226 1.00 51.68 150 LYS B O 1
ATOM 3147 N N . ARG B 1 132 ? -19.608 55.144 -20.608 1.00 51.16 151 ARG B N 1
ATOM 3148 C CA . ARG B 1 132 ? -19.961 54.785 -19.237 1.00 49.62 151 ARG B CA 1
ATOM 3149 C C . ARG B 1 132 ? -18.901 55.259 -18.237 1.00 47.98 151 ARG B C 1
ATOM 3150 O O . ARG B 1 132 ? -17.708 55.005 -18.419 1.00 48.18 151 ARG B O 1
ATOM 3158 N N . ALA B 1 133 ? -19.336 55.928 -17.172 1.00 44.68 152 ALA B N 1
ATOM 3159 C CA . ALA B 1 133 ? -18.401 56.419 -16.166 1.00 42.43 152 ALA B CA 1
ATOM 3160 C C . ALA B 1 133 ? -18.817 56.049 -14.751 1.00 40.27 152 ALA B C 1
ATOM 3161 O O . ALA B 1 133 ? -19.997 55.849 -14.466 1.00 40.63 152 ALA B O 1
ATOM 3163 N N . LEU B 1 134 ? -17.828 55.965 -13.868 1.00 37.12 153 LEU B N 1
ATOM 3164 C CA . LEU B 1 134 ? -18.055 55.626 -12.471 1.00 33.96 153 LEU B CA 1
ATOM 3165 C C . LEU B 1 134 ? -17.413 56.684 -11.575 1.00 33.03 153 LEU B C 1
ATOM 3166 O O . LEU B 1 134 ? -16.238 57.008 -11.737 1.00 31.88 153 LEU B O 1
ATOM 3171 N N . VAL B 1 135 ? -18.188 57.220 -10.638 1.00 32.18 154 VAL B N 1
ATOM 3172 C CA . VAL B 1 135 ? -17.689 58.228 -9.706 1.00 30.08 154 VAL B CA 1
ATOM 3173 C C . VAL B 1 135 ? -17.583 57.593 -8.318 1.00 29.13 154 VAL B C 1
ATOM 3174 O O . VAL B 1 135 ? -18.553 57.035 -7.808 1.00 27.04 154 VAL B O 1
ATOM 3178 N N . LEU B 1 136 ? -16.394 57.670 -7.723 1.00 26.31 155 LEU B N 1
ATOM 3179 C CA . LEU B 1 136 ? -16.145 57.089 -6.413 1.00 24.50 155 LEU B CA 1
ATOM 3180 C C . LEU B 1 136 ? -16.062 58.158 -5.321 1.00 24.86 155 LEU B C 1
ATOM 3181 O O . LEU B 1 136 ? -15.127 58.969 -5.288 1.00 24.27 155 LEU B O 1
ATOM 3186 N N . ASN B 1 137 ? -17.040 58.142 -4.423 1.00 23.81 156 ASN B N 1
ATOM 3187 C CA . ASN B 1 137 ? -17.099 59.100 -3.333 1.00 23.34 156 ASN B CA 1
ATOM 3188 C C . ASN B 1 137 ? -16.709 58.417 -2.027 1.00 23.49 156 ASN B C 1
ATOM 3189 O O . ASN B 1 137 ? -17.438 57.559 -1.521 1.00 22.40 156 ASN B O 1
ATOM 3194 N N . PRO B 1 138 ? -15.543 58.777 -1.467 1.00 24.46 157 PRO B N 1
ATOM 3195 C CA . PRO B 1 138 ? -15.115 58.153 -0.214 1.00 22.93 157 PRO B CA 1
ATOM 3196 C C . PRO B 1 138 ? -15.890 58.658 1.002 1.00 25.01 157 PRO B C 1
ATOM 3197 O O . PRO B 1 138 ? -15.919 58.005 2.043 1.00 24.51 157 PRO B O 1
ATOM 3201 N N . GLN B 1 139 ? -16.527 59.818 0.876 1.00 26.62 158 GLN B N 1
ATOM 3202 C CA . GLN B 1 139 ? -17.289 60.350 1.997 1.00 28.78 158 GLN B CA 1
ATOM 3203 C C . GLN B 1 139 ? -18.540 61.109 1.574 1.00 28.04 158 GLN B C 1
ATOM 3204 O O . GLN B 1 139 ? -18.538 62.339 1.534 1.00 25.85 158 GLN B O 1
ATOM 3210 N N . PRO B 1 140 ? -19.631 60.386 1.261 1.00 28.63 159 PRO B N 1
ATOM 3211 C CA . PRO B 1 140 ? -20.881 61.043 0.848 1.00 28.69 159 PRO B CA 1
ATOM 3212 C C . PRO B 1 140 ? -21.310 61.954 1.994 1.00 30.53 159 PRO B C 1
ATOM 3213 O O . PRO B 1 140 ? -21.259 61.549 3.154 1.00 31.93 159 PRO B O 1
ATOM 3217 N N . GLY B 1 141 ? -21.722 63.175 1.680 1.00 31.40 160 GLY B N 1
ATOM 3218 C CA . GLY B 1 141 ? -22.134 64.098 2.723 1.00 31.10 160 GLY B CA 1
ATOM 3219 C C . GLY B 1 141 ? -21.185 65.277 2.791 1.00 30.35 160 GLY B C 1
ATOM 3220 O O . GLY B 1 141 ? -21.598 66.400 3.090 1.00 31.80 160 GLY B O 1
ATOM 3221 N N . HIS B 1 142 ? -19.906 65.011 2.532 1.00 27.83 161 HIS B N 1
ATOM 3222 C CA . HIS B 1 142 ? -18.871 66.038 2.518 1.00 25.51 161 HIS B CA 1
ATOM 3223 C C . HIS B 1 142 ? -19.344 67.021 1.443 1.00 25.81 161 HIS B C 1
ATOM 3224 O O . HIS B 1 142 ? -19.331 66.704 0.255 1.00 22.46 161 HIS B O 1
ATOM 3231 N N . ILE B 1 143 ? -19.784 68.203 1.868 1.00 27.15 162 ILE B N 1
ATOM 3232 C CA . ILE B 1 143 ? -20.310 69.196 0.934 1.00 28.46 162 ILE B CA 1
ATOM 3233 C C . ILE B 1 143 ? -19.349 69.597 -0.170 1.00 27.75 162 ILE B C 1
ATOM 3234 O O . ILE B 1 143 ? -19.782 70.006 -1.253 1.00 27.80 162 ILE B O 1
ATOM 3239 N N . GLY B 1 144 ? -18.050 69.486 0.092 1.00 26.19 163 GLY B N 1
ATOM 3240 C CA . GLY B 1 144 ? -17.077 69.827 -0.931 1.00 24.38 163 GLY B CA 1
ATOM 3241 C C . GLY B 1 144 ? -17.054 68.760 -2.023 1.00 24.62 163 GLY B C 1
ATOM 3242 O O . GLY B 1 144 ? -17.086 69.076 -3.220 1.00 22.29 163 GLY B O 1
ATOM 3243 N N . LEU B 1 145 ? -17.004 67.491 -1.617 1.00 23.59 164 LEU B N 1
ATOM 3244 C CA . LEU B 1 145 ? -16.980 66.393 -2.578 1.00 24.61 164 LEU B CA 1
ATOM 3245 C C . LEU B 1 145 ? -18.296 66.343 -3.358 1.00 27.90 164 LEU B C 1
ATOM 3246 O O . LEU B 1 145 ? -18.320 65.997 -4.536 1.00 26.83 164 LEU B O 1
ATOM 3251 N N . GLU B 1 146 ? -19.388 66.685 -2.687 1.00 30.03 165 GLU B N 1
ATOM 3252 C CA . GLU B 1 146 ? -20.696 66.701 -3.325 1.00 33.07 165 GLU B CA 1
ATOM 3253 C C . GLU B 1 146 ? -20.709 67.698 -4.492 1.00 32.49 165 GLU B C 1
ATOM 3254 O O . GLU B 1 146 ? -21.318 67.429 -5.522 1.00 32.16 165 GLU B O 1
ATOM 3260 N N . LYS B 1 147 ? -20.024 68.833 -4.338 1.00 33.56 166 LYS B N 1
ATOM 3261 C CA . LYS B 1 147 ? -19.969 69.839 -5.402 1.00 33.99 166 LYS B CA 1
ATOM 3262 C C . LYS B 1 147 ? -19.129 69.316 -6.558 1.00 33.00 166 LYS B C 1
ATOM 3263 O O . LYS B 1 147 ? -19.452 69.549 -7.721 1.00 31.58 166 LYS B O 1
ATOM 3269 N N . ARG B 1 148 ? -18.043 68.618 -6.238 1.00 31.79 167 ARG B N 1
ATOM 3270 C CA . ARG B 1 148 ? -17.175 68.052 -7.267 1.00 32.53 167 ARG B CA 1
ATOM 3271 C C . ARG B 1 148 ? -17.961 67.069 -8.122 1.00 32.41 167 ARG B C 1
ATOM 3272 O O . ARG B 1 148 ? -17.972 67.162 -9.351 1.00 32.86 167 ARG B O 1
ATOM 3280 N N . ALA B 1 149 ? -18.597 66.114 -7.453 1.00 31.92 168 ALA B N 1
ATOM 3281 C CA . ALA B 1 149 ? -19.388 65.098 -8.126 1.00 34.66 168 ALA B CA 1
ATOM 3282 C C . ALA B 1 149 ? -20.460 65.758 -8.998 1.00 36.42 168 ALA B C 1
ATOM 3283 O O . ALA B 1 149 ? -20.684 65.353 -10.141 1.00 36.77 168 ALA B O 1
ATOM 3285 N N . TYR B 1 150 ? -21.111 66.782 -8.453 1.00 38.20 169 TYR B N 1
ATOM 3286 C CA . TYR B 1 150 ? -22.152 67.490 -9.182 1.00 39.91 169 TYR B CA 1
ATOM 3287 C C . TYR B 1 150 ? -21.585 68.105 -10.455 1.00 39.88 169 TYR B C 1
ATOM 3288 O O . TYR B 1 150 ? -22.200 68.028 -11.517 1.00 39.82 169 TYR B O 1
ATOM 3297 N N . GLY B 1 151 ? -20.411 68.714 -10.344 1.00 38.57 170 GLY B N 1
ATOM 3298 C CA . GLY B 1 151 ? -19.784 69.315 -11.502 1.00 39.99 170 GLY B CA 1
ATOM 3299 C C . GLY B 1 151 ? -19.566 68.284 -12.594 1.00 41.72 170 GLY B C 1
ATOM 3300 O O . GLY B 1 151 ? -20.048 68.441 -13.717 1.00 42.15 170 GLY B O 1
ATOM 3301 N N . ILE B 1 152 ? -18.835 67.226 -12.260 1.00 41.04 171 ILE B N 1
ATOM 3302 C CA . ILE B 1 152 ? -18.556 66.147 -13.199 1.00 40.56 171 ILE B CA 1
ATOM 3303 C C . ILE B 1 152 ? -19.841 65.647 -13.860 1.00 42.26 171 ILE B C 1
ATOM 3304 O O . ILE B 1 152 ? -19.918 65.537 -15.082 1.00 42.65 171 ILE B O 1
ATOM 3309 N N . LYS B 1 153 ? -20.842 65.344 -13.039 1.00 43.32 172 LYS B N 1
ATOM 3310 C CA . LYS B 1 153 ? -22.119 64.826 -13.527 1.00 46.43 172 LYS B CA 1
ATOM 3311 C C . LYS B 1 153 ? -22.840 65.700 -14.549 1.00 47.55 172 LYS B C 1
ATOM 3312 O O . LYS B 1 153 ? -23.489 65.178 -15.456 1.00 47.04 172 LYS B O 1
ATOM 3318 N N . THR B 1 154 ? -22.743 67.020 -14.399 1.00 48.82 173 THR B N 1
ATOM 3319 C CA . THR B 1 154 ? -23.404 67.925 -15.334 1.00 49.82 173 THR B CA 1
ATOM 3320 C C . THR B 1 154 ? -22.712 67.863 -16.689 1.00 50.52 173 THR B C 1
ATOM 3321 O O . THR B 1 154 ? -23.342 68.059 -17.726 1.00 51.05 173 THR B O 1
ATOM 3325 N N . ILE B 1 155 ? -21.413 67.585 -16.677 1.00 50.39 174 ILE B N 1
ATOM 3326 C CA . ILE B 1 155 ? -20.645 67.477 -17.912 1.00 50.88 174 ILE B CA 1
ATOM 3327 C C . ILE B 1 155 ? -20.985 66.160 -18.608 1.00 51.82 174 ILE B C 1
ATOM 3328 O O . ILE B 1 155 ? -21.170 66.117 -19.827 1.00 52.39 174 ILE B O 1
ATOM 3333 N N . LEU B 1 156 ? -21.072 65.090 -17.821 1.00 51.47 175 LEU B N 1
ATOM 3334 C CA . LEU B 1 156 ? -21.376 63.766 -18.348 1.00 52.01 175 LEU B CA 1
ATOM 3335 C C . LEU B 1 156 ? -22.771 63.672 -18.950 1.00 54.04 175 LEU B C 1
ATOM 3336 O O . LEU B 1 156 ? -22.948 63.112 -20.033 1.00 55.01 175 LEU B O 1
ATOM 3341 N N . GLN B 1 157 ? -23.761 64.210 -18.249 1.00 56.03 176 GLN B N 1
ATOM 3342 C CA . GLN B 1 157 ? -25.132 64.170 -18.742 1.00 58.35 176 GLN B CA 1
ATOM 3343 C C . GLN B 1 157 ? -25.303 65.025 -19.997 1.00 59.03 176 GLN B C 1
ATOM 3344 O O . GLN B 1 157 ? -25.909 64.588 -20.975 1.00 60.08 176 GLN B O 1
ATOM 3350 N N . ASP B 1 158 ? -24.768 66.242 -19.969 1.00 59.76 177 ASP B N 1
ATOM 3351 C CA . ASP B 1 158 ? -24.864 67.141 -21.115 1.00 59.94 177 ASP B CA 1
ATOM 3352 C C . ASP B 1 158 ? -24.288 66.497 -22.369 1.00 58.57 177 ASP B C 1
ATOM 3353 O O . ASP B 1 158 ? -24.737 66.773 -23.481 1.00 58.92 177 ASP B O 1
ATOM 3358 N N . LYS B 1 159 ? -23.294 65.637 -22.186 1.00 57.22 178 LYS B N 1
ATOM 3359 C CA . LYS B 1 159 ? -22.664 64.954 -23.309 1.00 55.95 178 LYS B CA 1
ATOM 3360 C C . LYS B 1 159 ? -23.308 63.591 -23.572 1.00 55.07 178 LYS B C 1
ATOM 3361 O O . LYS B 1 159 ? -22.907 62.874 -24.494 1.00 55.71 178 LYS B O 1
ATOM 3367 N N . GLY B 1 160 ? -24.301 63.234 -22.759 1.00 52.99 179 GLY B N 1
ATOM 3368 C CA . GLY B 1 160 ? -24.991 61.966 -22.941 1.00 51.96 179 GLY B CA 1
ATOM 3369 C C . GLY B 1 160 ? -24.353 60.737 -22.314 1.00 51.90 179 GLY B C 1
ATOM 3370 O O . GLY B 1 160 ? -24.906 59.638 -22.401 1.00 52.11 179 GLY B O 1
ATOM 3371 N N . ILE B 1 161 ? -23.198 60.913 -21.675 1.00 50.61 180 ILE B N 1
ATOM 3372 C CA . ILE B 1 161 ? -22.498 59.798 -21.046 1.00 48.45 180 ILE B CA 1
ATOM 3373 C C . ILE B 1 161 ? -23.307 59.208 -19.896 1.00 48.33 180 ILE B C 1
ATOM 3374 O O . ILE B 1 161 ? -23.937 59.935 -19.130 1.00 48.92 180 ILE B O 1
ATOM 3379 N N . PHE B 1 162 ? -23.298 57.886 -19.781 1.00 48.59 181 PHE B N 1
ATOM 3380 C CA . PHE B 1 162 ? -24.008 57.236 -18.691 1.00 49.57 181 PHE B CA 1
ATOM 3381 C C . PHE B 1 162 ? -23.070 57.273 -17.485 1.00 48.94 181 PHE B C 1
ATOM 3382 O O . PHE B 1 162 ? -21.848 57.308 -17.644 1.00 47.11 181 PHE B O 1
ATOM 3390 N N . PHE B 1 163 ? -23.631 57.254 -16.283 1.00 49.10 182 PHE B N 1
ATOM 3391 C CA . PHE B 1 163 ? -22.801 57.310 -15.089 1.00 49.49 182 PHE B CA 1
ATOM 3392 C C . PHE B 1 163 ? -23.545 56.932 -13.823 1.00 49.73 182 PHE B C 1
ATOM 3393 O O . PHE B 1 163 ? -24.778 56.883 -13.795 1.00 49.92 182 PHE B O 1
ATOM 3401 N N . GLU B 1 164 ? -22.773 56.678 -12.771 1.00 48.75 183 GLU B N 1
ATOM 3402 C CA . GLU B 1 164 ? -23.312 56.342 -11.461 1.00 48.78 183 GLU B CA 1
ATOM 3403 C C . GLU B 1 164 ? -22.264 56.670 -10.400 1.00 47.04 183 GLU B C 1
ATOM 3404 O O . GLU B 1 164 ? -21.071 56.484 -10.620 1.00 47.21 183 GLU B O 1
ATOM 3410 N N . GLU B 1 165 ? -22.715 57.178 -9.259 1.00 46.14 184 GLU B N 1
ATOM 3411 C CA . GLU B 1 165 ? -21.812 57.522 -8.168 1.00 44.69 184 GLU B CA 1
ATOM 3412 C C . GLU B 1 165 ? -21.875 56.406 -7.141 1.00 42.25 184 GLU B C 1
ATOM 3413 O O . GLU B 1 165 ? -22.952 55.900 -6.825 1.00 41.34 184 GLU B O 1
ATOM 3419 N N . LEU B 1 166 ? -20.715 56.035 -6.614 1.00 38.71 185 LEU B N 1
ATOM 3420 C CA . LEU B 1 166 ? -20.636 54.957 -5.648 1.00 35.89 185 LEU B CA 1
ATOM 3421 C C . LEU B 1 166 ? -19.977 55.376 -4.330 1.00 35.01 185 LEU B C 1
ATOM 3422 O O . LEU B 1 166 ? -18.958 56.072 -4.328 1.00 33.03 185 LEU B O 1
ATOM 3427 N N . ASP B 1 167 ? -20.570 54.962 -3.214 1.00 31.74 186 ASP B N 1
ATOM 3428 C CA . ASP B 1 167 ? -20.010 55.251 -1.895 1.00 30.83 186 ASP B CA 1
ATOM 3429 C C . ASP B 1 167 ? -19.010 54.135 -1.604 1.00 29.51 186 ASP B C 1
ATOM 3430 O O . ASP B 1 167 ? -19.404 52.987 -1.413 1.00 30.52 186 ASP B O 1
ATOM 3435 N N . VAL B 1 168 ? -17.722 54.465 -1.588 1.00 27.23 187 VAL B N 1
ATOM 3436 C CA . VAL B 1 168 ? -16.695 53.459 -1.329 1.00 25.81 187 VAL B CA 1
ATOM 3437 C C . VAL B 1 168 ? -16.112 53.500 0.081 1.00 24.91 187 VAL B C 1
ATOM 3438 O O . VAL B 1 168 ? -15.413 52.566 0.489 1.00 24.89 187 VAL B O 1
ATOM 3442 N N . GLY B 1 169 ? -16.406 54.563 0.827 1.00 24.66 188 GLY B N 1
ATOM 3443 C CA . GLY B 1 169 ? -15.873 54.680 2.172 1.00 24.26 188 GLY B CA 1
ATOM 3444 C C . GLY B 1 169 ? -14.374 54.933 2.089 1.00 26.10 188 GLY B C 1
ATOM 3445 O O . GLY B 1 169 ? -13.879 55.318 1.031 1.00 23.48 188 GLY B O 1
ATOM 3446 N N . THR B 1 170 ? -13.641 54.712 3.175 1.00 27.77 189 THR B N 1
ATOM 3447 C CA . THR B 1 170 ? -12.199 54.948 3.148 1.00 32.14 189 THR B CA 1
ATOM 3448 C C . THR B 1 170 ? -11.346 53.702 3.380 1.00 32.85 189 THR B C 1
ATOM 3449 O O . THR B 1 170 ? -10.126 53.749 3.229 1.00 34.30 189 THR B O 1
ATOM 3453 N N . ASP B 1 171 ? -11.983 52.596 3.750 1.00 33.04 190 ASP B N 1
ATOM 3454 C CA . ASP B 1 171 ? -11.274 51.342 3.985 1.00 34.05 190 ASP B CA 1
ATOM 3455 C C . ASP B 1 171 ? -10.881 50.729 2.630 1.00 33.31 190 ASP B C 1
ATOM 3456 O O . ASP B 1 171 ? -11.743 50.304 1.862 1.00 32.92 190 ASP B O 1
ATOM 3461 N N . PRO B 1 172 ? -9.568 50.662 2.333 1.00 31.40 191 PRO B N 1
ATOM 3462 C CA . PRO B 1 172 ? -8.998 50.122 1.089 1.00 28.46 191 PRO B CA 1
ATOM 3463 C C . PRO B 1 172 ? -9.651 48.855 0.540 1.00 27.72 191 PRO B C 1
ATOM 3464 O O . PRO B 1 172 ? -10.007 48.791 -0.640 1.00 25.55 191 PRO B O 1
ATOM 3468 N N . ASN B 1 173 ? -9.791 47.849 1.398 1.00 28.89 192 ASN B N 1
ATOM 3469 C CA . ASN B 1 173 ? -10.404 46.580 1.022 1.00 30.00 192 ASN B CA 1
ATOM 3470 C C . ASN B 1 173 ? -11.843 46.786 0.524 1.00 29.46 192 ASN B C 1
ATOM 3471 O O . ASN B 1 173 ? -12.279 46.152 -0.442 1.00 30.01 192 ASN B O 1
ATOM 3476 N N . GLN B 1 174 ? -12.581 47.666 1.188 1.00 28.07 193 GLN B N 1
ATOM 3477 C CA . GLN B 1 174 ? -13.963 47.941 0.796 1.00 29.36 193 GLN B CA 1
ATOM 3478 C C . GLN B 1 174 ? -14.030 48.715 -0.515 1.00 27.42 193 GLN B C 1
ATOM 3479 O O . GLN B 1 174 ? -14.924 48.486 -1.331 1.00 27.55 193 GLN B O 1
ATOM 3485 N N . VAL B 1 175 ? -13.091 49.635 -0.716 1.00 24.25 194 VAL B N 1
ATOM 3486 C CA . VAL B 1 175 ? -13.071 50.407 -1.948 1.00 23.68 194 VAL B CA 1
ATOM 3487 C C . VAL B 1 175 ? -12.857 49.455 -3.114 1.00 24.40 194 VAL B C 1
ATOM 3488 O O . VAL B 1 175 ? -13.597 49.492 -4.103 1.00 24.43 194 VAL B O 1
ATOM 3492 N N . GLN B 1 176 ? -11.854 48.587 -2.983 1.00 24.70 195 GLN B N 1
ATOM 3493 C CA . GLN B 1 176 ? -11.532 47.623 -4.025 1.00 25.22 195 GLN B CA 1
ATOM 3494 C C . GLN B 1 176 ? -12.688 46.669 -4.334 1.00 26.01 195 GLN B C 1
ATOM 3495 O O . GLN B 1 176 ? -12.981 46.408 -5.504 1.00 26.49 195 GLN B O 1
ATOM 3501 N N . SER B 1 177 ? -13.354 46.146 -3.307 1.00 27.41 196 SER B N 1
ATOM 3502 C CA . SER B 1 177 ? -14.444 45.203 -3.571 1.00 30.22 196 SER B CA 1
ATOM 3503 C C . SER B 1 177 ? -15.689 45.879 -4.147 1.00 30.83 196 SER B C 1
ATOM 3504 O O . SER B 1 177 ? -16.380 45.301 -4.990 1.00 31.3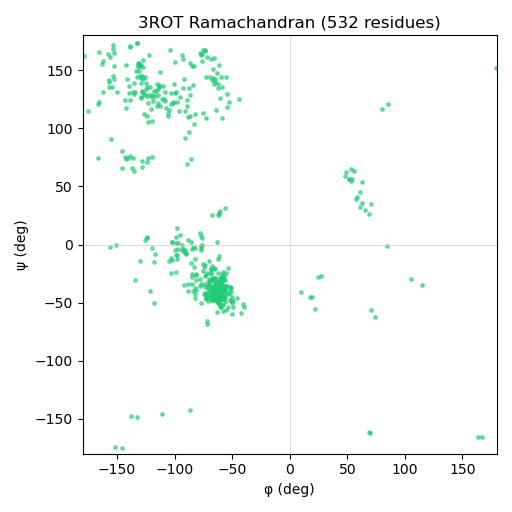7 196 SER B O 1
ATOM 3507 N N . ARG B 1 178 ? -15.976 47.101 -3.707 1.00 30.05 197 ARG B N 1
ATOM 3508 C CA . ARG B 1 178 ? -17.124 47.829 -4.236 1.00 30.85 197 ARG B CA 1
ATOM 3509 C C . ARG B 1 178 ? -16.883 48.115 -5.725 1.00 31.23 197 ARG B C 1
ATOM 3510 O O . ARG B 1 178 ? -17.806 48.053 -6.538 1.00 30.31 197 ARG B O 1
ATOM 3518 N N . VAL B 1 179 ? -15.636 48.421 -6.077 1.00 29.15 198 VAL B N 1
ATOM 3519 C CA . VAL B 1 179 ? -15.291 48.696 -7.466 1.00 29.46 198 VAL B CA 1
ATOM 3520 C C . VAL B 1 179 ? -15.290 47.419 -8.307 1.00 30.34 198 VAL B C 1
ATOM 3521 O O . VAL B 1 179 ? -15.787 47.416 -9.432 1.00 27.77 198 VAL B O 1
ATOM 3525 N N . LYS B 1 180 ? -14.726 46.339 -7.771 1.00 31.25 199 LYS B N 1
ATOM 3526 C CA . LYS B 1 180 ? -14.696 45.078 -8.510 1.00 34.29 199 LYS B CA 1
ATOM 3527 C C . LYS B 1 180 ? -16.129 44.591 -8.739 1.00 36.02 199 LYS B C 1
ATOM 3528 O O . LYS B 1 180 ? -16.437 44.032 -9.786 1.00 35.50 199 LYS B O 1
ATOM 3534 N N . SER B 1 181 ? -17.004 44.830 -7.765 1.00 37.81 200 SER B N 1
ATOM 3535 C CA . SER B 1 181 ? -18.408 44.438 -7.876 1.00 41.30 200 SER B CA 1
ATOM 3536 C C . SER B 1 181 ? -19.098 45.211 -8.994 1.00 41.60 200 SER B C 1
ATOM 3537 O O . SER B 1 181 ? -19.879 44.652 -9.762 1.00 42.45 200 SER B O 1
ATOM 3540 N N . TYR B 1 182 ? -18.806 46.504 -9.075 1.00 42.01 201 TYR B N 1
ATOM 3541 C CA . TYR B 1 182 ? -19.405 47.353 -10.095 1.00 41.70 201 TYR B CA 1
ATOM 3542 C C . TYR B 1 182 ? -18.968 46.943 -11.497 1.00 41.53 201 TYR B C 1
ATOM 3543 O O . TYR B 1 182 ? -19.787 46.870 -12.412 1.00 42.96 201 TYR B O 1
ATOM 3552 N N . PHE B 1 183 ? -17.680 46.674 -11.671 1.00 40.56 202 PHE B N 1
ATOM 3553 C CA . PHE B 1 183 ? -17.189 46.298 -12.988 1.00 42.08 202 PHE B CA 1
ATOM 3554 C C . PHE B 1 183 ? -17.671 44.937 -13.477 1.00 43.62 202 PHE B C 1
ATOM 3555 O O . PHE B 1 183 ? -17.735 44.700 -14.684 1.00 44.03 202 PHE B O 1
ATOM 3563 N N . LYS B 1 184 ? -18.010 44.042 -12.557 1.00 45.20 203 LYS B N 1
ATOM 3564 C CA . LYS B 1 184 ? -18.504 42.732 -12.966 1.00 48.20 203 LYS B CA 1
ATOM 3565 C C . LYS B 1 184 ? -19.902 42.874 -13.548 1.00 48.21 203 LYS B C 1
ATOM 3566 O O . LYS B 1 184 ? -20.283 42.132 -14.446 1.00 48.72 203 LYS B O 1
ATOM 3572 N N . ILE B 1 185 ? -20.658 43.840 -13.039 1.00 47.93 204 ILE B N 1
ATOM 3573 C CA . ILE B 1 185 ? -22.009 44.076 -13.521 1.00 48.55 204 ILE B CA 1
ATOM 3574 C C . ILE B 1 185 ? -21.981 44.976 -14.756 1.00 49.08 204 ILE B C 1
ATOM 3575 O O . ILE B 1 185 ? -22.793 44.818 -15.669 1.00 49.35 204 ILE B O 1
ATOM 3580 N N . HIS B 1 186 ? -21.033 45.909 -14.785 1.00 48.11 205 HIS B N 1
ATOM 3581 C CA . HIS B 1 186 ? -20.884 46.819 -15.912 1.00 47.92 205 HIS B CA 1
ATOM 3582 C C . HIS B 1 186 ? -19.440 46.807 -16.392 1.00 47.34 205 HIS B C 1
ATOM 3583 O O . HIS B 1 186 ? -18.732 47.805 -16.274 1.00 48.26 205 HIS B O 1
ATOM 3590 N N . PRO B 1 187 ? -18.985 45.672 -16.947 1.00 47.04 206 PRO B N 1
ATOM 3591 C CA . PRO B 1 187 ? -17.619 45.501 -17.454 1.00 46.76 206 PRO B CA 1
ATOM 3592 C C . PRO B 1 187 ? -17.244 46.415 -18.618 1.00 47.08 206 PRO B C 1
ATOM 3593 O O . PRO B 1 187 ? -16.137 46.337 -19.142 1.00 47.30 206 PRO B O 1
ATOM 3597 N N . GLU B 1 188 ? -18.165 47.286 -19.010 1.00 47.46 207 GLU B N 1
ATOM 3598 C CA . GLU B 1 188 ? -17.920 48.209 -20.113 1.00 47.32 207 GLU B CA 1
ATOM 3599 C C . GLU B 1 188 ? -17.531 49.614 -19.650 1.00 44.70 207 GLU B C 1
ATOM 3600 O O . GLU B 1 188 ? -17.211 50.474 -20.471 1.00 43.32 207 GLU B O 1
ATOM 3606 N N . THR B 1 189 ? -17.559 49.839 -18.337 1.00 43.39 208 THR B N 1
ATOM 3607 C CA . THR B 1 189 ? -17.206 51.140 -17.766 1.00 39.49 208 THR B CA 1
ATOM 3608 C C . THR B 1 189 ? -15.841 51.575 -18.282 1.00 37.92 208 THR B C 1
ATOM 3609 O O . THR B 1 189 ? -14.852 50.864 -18.106 1.00 37.43 208 THR B O 1
ATOM 3613 N N . ASN B 1 190 ? -15.793 52.747 -18.916 1.00 38.06 209 ASN B N 1
ATOM 3614 C CA . ASN B 1 190 ? -14.550 53.259 -19.495 1.00 38.84 209 ASN B CA 1
ATOM 3615 C C . ASN B 1 190 ? -13.803 54.282 -18.656 1.00 37.92 209 ASN B C 1
ATOM 3616 O O . ASN B 1 190 ? -12.597 54.450 -18.821 1.00 36.48 209 ASN B O 1
ATOM 3621 N N . ILE B 1 191 ? -14.517 54.974 -17.772 1.00 37.57 210 ILE B N 1
ATOM 3622 C CA . ILE B 1 191 ? -13.898 56.016 -16.957 1.00 37.38 210 ILE B CA 1
ATOM 3623 C C . ILE B 1 191 ? -14.249 55.945 -15.479 1.00 35.40 210 ILE B C 1
ATOM 3624 O O . ILE B 1 191 ? -15.376 55.609 -15.109 1.00 35.35 210 ILE B O 1
ATOM 3629 N N . ILE B 1 192 ? -13.270 56.275 -14.641 1.00 33.35 211 ILE B N 1
ATOM 3630 C CA . ILE B 1 192 ? -13.468 56.280 -13.197 1.00 31.11 211 ILE B CA 1
ATOM 3631 C C . ILE B 1 192 ? -12.985 57.609 -12.624 1.00 30.63 211 ILE B C 1
ATOM 3632 O O . ILE B 1 192 ? -11.853 58.027 -12.869 1.00 29.53 211 ILE B O 1
ATOM 3637 N N . PHE B 1 193 ? -13.857 58.276 -11.874 1.00 28.59 212 PHE B N 1
ATOM 3638 C CA . PHE B 1 193 ? -13.519 59.546 -11.240 1.00 29.49 212 PHE B CA 1
ATOM 3639 C C . PHE B 1 193 ? -13.385 59.299 -9.741 1.00 27.82 212 PHE B C 1
ATOM 3640 O O . PHE B 1 193 ? -14.318 58.803 -9.119 1.00 28.17 212 PHE B O 1
ATOM 3648 N N . CYS B 1 194 ? -12.229 59.632 -9.169 1.00 26.94 213 CYS B N 1
ATOM 3649 C CA . CYS B 1 194 ? -12.018 59.476 -7.728 1.00 27.54 213 CYS B CA 1
ATOM 3650 C C . CYS B 1 194 ? -12.124 60.861 -7.098 1.00 26.26 213 CYS B C 1
ATOM 3651 O O . C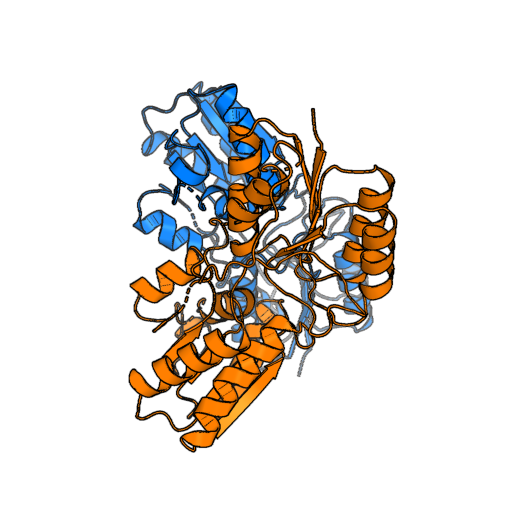YS B 1 194 ? -11.364 61.766 -7.448 1.00 27.56 213 CYS B O 1
ATOM 3654 N N . LEU B 1 195 ? -13.056 61.037 -6.170 1.00 25.65 214 LEU B N 1
ATOM 3655 C CA . LEU B 1 195 ? -13.224 62.345 -5.558 1.00 24.20 214 LEU B CA 1
ATOM 3656 C C . LEU B 1 195 ? -12.044 62.767 -4.668 1.00 25.85 214 LEU B C 1
ATOM 3657 O O . LEU B 1 195 ? -11.853 63.962 -4.411 1.00 25.18 214 LEU B O 1
ATOM 3662 N N . THR B 1 196 ? -11.254 61.802 -4.203 1.00 23.65 215 THR B N 1
ATOM 3663 C CA . THR B 1 196 ? -10.062 62.118 -3.402 1.00 25.58 215 THR B CA 1
ATOM 3664 C C . THR B 1 196 ? -9.061 60.987 -3.592 1.00 25.55 215 THR B C 1
ATOM 3665 O O . THR B 1 196 ? -9.407 59.926 -4.120 1.00 26.73 215 THR B O 1
ATOM 3669 N N . SER B 1 197 ? -7.825 61.204 -3.149 1.00 24.95 216 SER B N 1
ATOM 3670 C CA . SER B 1 197 ? -6.800 60.178 -3.260 1.00 25.05 216 SER B CA 1
ATOM 3671 C C . SER B 1 197 ? -7.157 58.984 -2.371 1.00 26.44 216 SER B C 1
ATOM 3672 O O . SER B 1 197 ? -6.652 57.881 -2.569 1.00 27.85 216 SER B O 1
ATOM 3675 N N . GLN B 1 198 ? -8.026 59.196 -1.388 1.00 27.57 217 GLN B N 1
ATOM 3676 C CA . GLN B 1 198 ? -8.427 58.101 -0.508 1.00 32.01 217 GLN B CA 1
ATOM 3677 C C . GLN B 1 198 ? -9.107 56.998 -1.314 1.00 32.49 217 GLN B C 1
ATOM 3678 O O . GLN B 1 198 ? -9.038 55.823 -0.956 1.00 32.13 217 GLN B O 1
ATOM 3684 N N . ALA B 1 199 ? -9.769 57.379 -2.401 1.00 31.29 218 ALA B N 1
ATOM 3685 C CA . ALA B 1 199 ? -10.426 56.407 -3.259 1.00 30.64 218 ALA B CA 1
ATOM 3686 C C . ALA B 1 199 ? -9.445 55.898 -4.315 1.00 29.62 218 ALA B C 1
ATOM 3687 O O . ALA B 1 199 ? -9.494 54.733 -4.712 1.00 30.15 218 ALA B O 1
ATOM 3689 N N . LEU B 1 200 ? -8.541 56.764 -4.761 1.00 28.94 219 LEU B N 1
ATOM 3690 C CA . LEU B 1 200 ? -7.577 56.373 -5.788 1.00 28.39 219 LEU B CA 1
ATOM 3691 C C . LEU B 1 200 ? -6.541 55.332 -5.357 1.00 29.05 219 LEU B C 1
ATOM 3692 O O . LEU B 1 200 ? -6.285 54.365 -6.073 1.00 28.60 219 LEU B O 1
ATOM 3697 N N . ASP B 1 201 ? -5.941 55.530 -4.192 1.00 29.52 220 ASP B N 1
ATOM 3698 C CA . ASP B 1 201 ? -4.917 54.611 -3.717 1.00 31.17 220 ASP B CA 1
ATOM 3699 C C . ASP B 1 201 ? -5.305 53.140 -3.790 1.00 29.17 220 ASP B C 1
ATOM 3700 O O . ASP B 1 201 ? -4.569 52.339 -4.370 1.00 29.61 220 ASP B O 1
ATOM 3705 N N . PRO B 1 202 ? -6.460 52.759 -3.210 1.00 27.09 221 PRO B N 1
ATOM 3706 C CA . PRO B 1 202 ? -6.840 51.338 -3.285 1.00 26.43 221 PRO B CA 1
ATOM 3707 C C . PRO B 1 202 ? -7.017 50.891 -4.745 1.00 25.30 221 PRO B C 1
ATOM 3708 O O . PRO B 1 202 ? -6.657 49.772 -5.108 1.00 22.19 221 PRO B O 1
ATOM 3712 N N . LEU B 1 203 ? -7.572 51.773 -5.574 1.00 24.96 222 LEU B N 1
ATOM 3713 C CA . LEU B 1 203 ? -7.767 51.473 -6.993 1.00 24.88 222 LEU B CA 1
ATOM 3714 C C . LEU B 1 203 ? -6.421 51.343 -7.708 1.00 24.12 222 LEU B C 1
ATOM 3715 O O . LEU B 1 203 ? -6.229 50.448 -8.537 1.00 24.45 222 LEU B O 1
ATOM 3720 N N . GLY B 1 204 ? -5.497 52.245 -7.385 1.00 24.22 223 GLY B N 1
ATOM 3721 C CA . GLY B 1 204 ? -4.177 52.225 -7.996 1.00 23.82 223 GLY B CA 1
ATOM 3722 C C . GLY B 1 204 ? -3.465 50.902 -7.814 1.00 24.60 223 GLY B C 1
ATOM 3723 O O . GLY B 1 204 ? -2.795 50.403 -8.719 1.00 24.24 223 GLY B O 1
ATOM 3724 N N . GLN B 1 205 ? -3.620 50.323 -6.631 1.00 25.50 224 GLN B N 1
ATOM 3725 C CA . GLN B 1 205 ? -2.988 49.050 -6.330 1.00 28.25 224 GLN B CA 1
ATOM 3726 C C . GLN B 1 205 ? -3.512 47.969 -7.281 1.00 28.27 224 GLN B C 1
ATOM 3727 O O . GLN B 1 205 ? -2.753 47.122 -7.741 1.00 27.26 224 GLN B O 1
ATOM 3741 N N . LEU B 1 207 ? -4.672 48.572 -10.269 1.00 28.53 226 LEU B N 1
ATOM 3742 C CA . LEU B 1 207 ? -4.195 48.957 -11.596 1.00 29.25 226 LEU B CA 1
ATOM 3743 C C . LEU B 1 207 ? -2.737 48.552 -11.773 1.00 29.14 226 LEU B C 1
ATOM 3744 O O . LEU B 1 207 ? -2.286 48.304 -12.891 1.00 26.37 226 LEU B O 1
ATOM 3749 N N . LEU B 1 208 ? -2.000 48.492 -10.665 1.00 29.96 227 LEU B N 1
ATOM 3750 C CA . LEU B 1 208 ? -0.589 48.118 -10.698 1.00 30.67 227 LEU B CA 1
ATOM 3751 C C . LEU B 1 208 ? -0.386 46.604 -10.751 1.00 31.75 227 LEU B C 1
ATOM 3752 O O . LEU B 1 208 ? 0.640 46.131 -11.241 1.00 33.31 227 LEU B O 1
ATOM 3757 N N . HIS B 1 209 ? -1.362 45.853 -10.246 1.00 30.74 228 HIS B N 1
ATOM 3758 C CA . HIS B 1 209 ? -1.300 44.390 -10.230 1.00 31.05 228 HIS B CA 1
ATOM 3759 C C . HIS B 1 209 ? -2.644 43.831 -10.678 1.00 29.34 228 HIS B C 1
ATOM 3760 O O . HIS B 1 209 ? -3.328 43.139 -9.922 1.00 28.12 228 HIS B O 1
ATOM 3767 N N . PRO B 1 210 ? -3.030 44.114 -11.936 1.00 28.59 229 PRO B N 1
ATOM 3768 C CA . PRO B 1 210 ? -4.309 43.646 -12.480 1.00 29.52 229 PRO B CA 1
ATOM 3769 C C . PRO B 1 210 ? -4.618 42.151 -12.359 1.00 29.69 229 PRO B C 1
ATOM 3770 O O . PRO B 1 210 ? -5.765 41.785 -12.125 1.00 30.11 229 PRO B O 1
ATOM 3774 N N . ASP B 1 211 ? -3.613 41.286 -12.489 1.00 32.45 230 ASP B N 1
ATOM 3775 C CA . ASP B 1 211 ? -3.856 39.840 -12.373 1.00 34.59 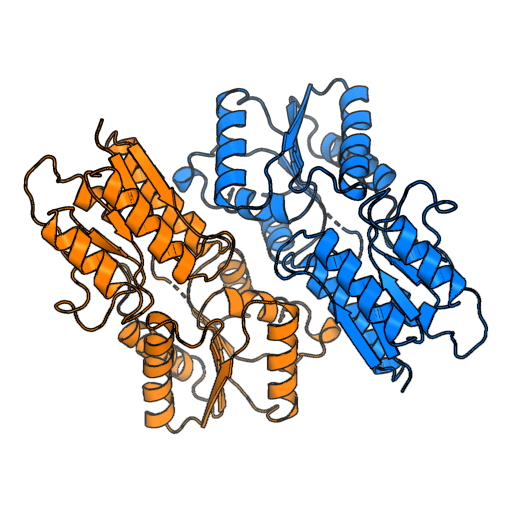230 ASP B CA 1
ATOM 3776 C C . ASP B 1 211 ? -4.127 39.412 -10.929 1.00 33.28 230 ASP B C 1
ATOM 3777 O O . ASP B 1 211 ? -5.049 38.643 -10.662 1.00 32.01 230 ASP B O 1
ATOM 3782 N N . ARG B 1 212 ? -3.326 39.908 -9.994 1.00 32.54 231 ARG B N 1
ATOM 3783 C CA . ARG B 1 212 ? -3.529 39.568 -8.590 1.00 32.20 231 ARG B CA 1
ATOM 3784 C C . ARG B 1 212 ? -4.916 39.963 -8.103 1.00 32.34 231 ARG B C 1
ATOM 3785 O O . ARG B 1 212 ? -5.502 39.287 -7.256 1.00 34.03 231 ARG B O 1
ATOM 3793 N N . TYR B 1 213 ? -5.445 41.060 -8.635 1.00 31.82 232 TYR B N 1
ATOM 3794 C CA . TYR B 1 213 ? -6.753 41.550 -8.212 1.00 32.23 232 TYR B CA 1
ATOM 3795 C C . TYR B 1 213 ? -7.897 41.236 -9.167 1.00 33.17 232 TYR B C 1
ATOM 3796 O O . TYR B 1 213 ? -9.029 41.627 -8.912 1.00 33.31 232 TYR B O 1
ATOM 3805 N N . ASP B 1 214 ? -7.612 40.520 -10.249 1.00 35.39 233 ASP B N 1
ATOM 3806 C CA . ASP B 1 214 ? -8.639 40.193 -11.235 1.00 36.37 233 ASP B CA 1
AT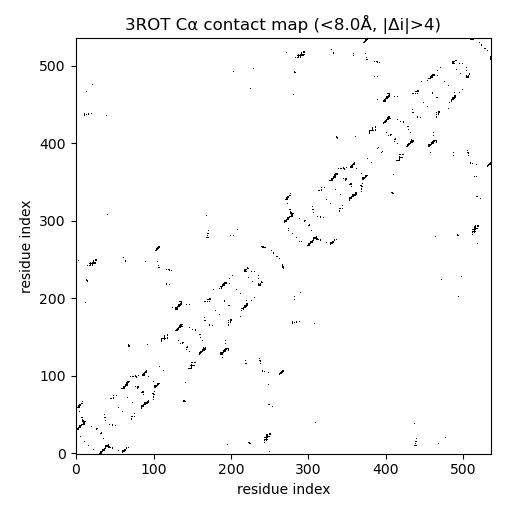OM 3807 C C . ASP B 1 214 ? -9.347 41.480 -11.628 1.00 35.03 233 ASP B C 1
ATOM 3808 O O . ASP B 1 214 ? -10.564 41.612 -11.504 1.00 34.09 233 ASP B O 1
ATOM 3813 N N . PHE B 1 215 ? -8.555 42.437 -12.087 1.00 34.77 234 PHE B N 1
ATOM 3814 C CA . PHE B 1 215 ? -9.071 43.727 -12.501 1.00 35.50 234 PHE B CA 1
ATOM 3815 C C . PHE B 1 215 ? -8.270 44.165 -13.722 1.00 35.92 234 PHE B C 1
ATOM 3816 O O . PHE B 1 215 ? -7.436 45.057 -13.637 1.00 35.59 234 PHE B O 1
ATOM 3824 N N . ASN B 1 216 ? -8.531 43.527 -14.858 1.00 38.55 235 ASN B N 1
ATOM 3825 C CA . ASN B 1 216 ? -7.807 43.815 -16.099 1.00 39.72 235 ASN B CA 1
ATOM 3826 C C . ASN B 1 216 ? -8.487 44.807 -17.039 1.00 39.71 235 ASN B C 1
ATOM 3827 O O . ASN B 1 216 ? -8.029 45.019 -18.163 1.00 40.17 235 ASN B O 1
ATOM 3832 N N . TYR B 1 217 ? -9.560 45.427 -16.567 1.00 38.76 236 TYR B N 1
ATOM 3833 C CA . TYR B 1 217 ? -10.326 46.377 -17.365 1.00 38.62 236 TYR B CA 1
ATOM 3834 C C . TYR B 1 217 ? -9.546 47.567 -17.925 1.00 39.28 236 TYR B C 1
ATOM 3835 O O . TYR B 1 217 ? -9.899 48.097 -18.981 1.00 40.03 236 TYR B O 1
ATOM 3844 N N . GLN B 1 218 ? -8.496 47.992 -17.231 1.00 39.36 237 GLN B N 1
ATOM 3845 C CA . GLN B 1 218 ? -7.706 49.140 -17.683 1.00 39.83 237 GLN B CA 1
ATOM 3846 C C . GLN B 1 218 ? -8.557 50.378 -17.992 1.00 38.49 237 GLN B C 1
ATOM 3847 O O . GLN B 1 218 ? -8.513 50.911 -19.097 1.00 39.66 237 GLN B O 1
ATOM 3853 N N . PRO B 1 219 ? -9.343 50.856 -17.019 1.00 36.76 238 PRO B N 1
ATOM 3854 C CA . PRO B 1 219 ? -10.162 52.044 -17.297 1.00 34.87 238 PRO B CA 1
ATOM 3855 C C . PRO B 1 219 ? -9.335 53.336 -17.303 1.00 32.90 238 PRO B C 1
ATOM 3856 O O . PRO B 1 219 ? -8.171 53.339 -16.887 1.00 30.84 238 PRO B O 1
ATOM 3860 N N . GLN B 1 220 ? -9.931 54.419 -17.800 1.00 31.70 239 GLN B N 1
ATOM 3861 C CA . GLN B 1 220 ? -9.271 55.722 -17.830 1.00 32.98 239 GLN B CA 1
ATOM 3862 C C . GLN B 1 220 ? -9.646 56.345 -16.491 1.00 31.74 239 GLN B C 1
ATOM 3863 O O . GLN B 1 220 ? -10.829 56.465 -16.178 1.00 31.62 239 GLN B O 1
ATOM 3869 N N . VAL B 1 221 ? -8.646 56.748 -15.713 1.00 29.62 240 VAL B N 1
ATOM 3870 C CA . VAL B 1 221 ? -8.895 57.291 -14.384 1.00 27.17 240 VAL B CA 1
ATOM 3871 C C . VAL B 1 221 ? -8.515 58.766 -14.195 1.00 26.46 240 VAL B C 1
ATOM 3872 O O . VAL B 1 221 ? -7.474 59.227 -14.662 1.00 25.96 240 VAL B O 1
ATOM 3876 N N . TYR B 1 222 ? -9.385 59.487 -13.494 1.00 25.75 241 TYR B N 1
ATOM 3877 C CA . TYR B 1 222 ? -9.204 60.901 -13.200 1.00 28.44 241 TYR B CA 1
ATOM 3878 C C . TYR B 1 222 ? -9.393 61.065 -11.696 1.00 28.62 241 TYR B C 1
ATOM 3879 O O . TYR B 1 222 ? -10.236 60.391 -11.102 1.00 29.13 241 TYR B O 1
ATOM 3888 N N . SER B 1 223 ? -8.622 61.959 -11.083 1.00 27.93 242 SER B N 1
ATOM 3889 C CA . SER B 1 223 ? -8.714 62.135 -9.640 1.00 26.85 242 SER B CA 1
ATOM 3890 C C . SER B 1 223 ? -8.492 63.566 -9.159 1.00 26.57 242 SER B C 1
ATOM 3891 O O . SER B 1 223 ? -8.351 64.493 -9.952 1.00 25.21 242 SER B O 1
ATOM 3894 N N . PHE B 1 224 ? -8.465 63.712 -7.836 1.00 27.36 243 PHE B N 1
ATOM 3895 C CA . PHE B 1 224 ? -8.234 64.992 -7.179 1.00 28.21 243 PHE B CA 1
ATOM 3896 C C . PHE B 1 224 ? -7.063 64.838 -6.216 1.00 27.06 243 PHE B C 1
ATOM 3897 O O . PHE B 1 224 ? -6.999 63.862 -5.472 1.00 27.30 243 PHE B O 1
ATOM 3905 N N . ASP B 1 225 ? -6.141 65.799 -6.262 1.00 26.94 244 ASP B N 1
ATOM 3906 C CA . ASP B 1 225 ? -4.954 65.863 -5.397 1.00 27.69 244 ASP B CA 1
ATOM 3907 C C . ASP B 1 225 ? -3.744 65.072 -5.864 1.00 27.72 244 ASP B C 1
ATOM 3908 O O . ASP B 1 225 ? -3.800 63.858 -6.025 1.00 28.12 244 ASP B O 1
ATOM 3913 N N . LYS B 1 226 ? -2.637 65.776 -6.058 1.00 28.66 245 LYS B N 1
ATOM 3914 C CA . LYS B 1 226 ? -1.416 65.138 -6.514 1.00 31.09 245 LYS B CA 1
ATOM 3915 C C . LYS B 1 226 ? -0.537 64.617 -5.382 1.00 30.61 245 LYS B C 1
ATOM 3916 O O . LYS B 1 226 ? 0.550 65.136 -5.129 1.00 31.60 245 LYS B O 1
ATOM 3922 N N . THR B 1 227 ? -1.018 63.576 -4.707 1.00 30.11 246 THR B N 1
ATOM 3923 C CA . THR B 1 227 ? -0.267 62.962 -3.621 1.00 28.87 246 THR B CA 1
ATOM 3924 C C . THR B 1 227 ? 0.878 62.164 -4.244 1.00 28.67 246 THR B C 1
ATOM 3925 O O . THR B 1 227 ? 0.893 61.934 -5.456 1.00 25.56 246 THR B O 1
ATOM 3929 N N . PRO B 1 228 ? 1.866 61.745 -3.433 1.00 29.30 247 PRO B N 1
ATOM 3930 C CA . PRO B 1 228 ? 2.983 60.975 -3.991 1.00 29.98 247 PRO B CA 1
ATOM 3931 C C . PRO B 1 228 ? 2.573 59.769 -4.838 1.00 28.83 247 PRO B C 1
ATOM 3932 O O . PRO B 1 228 ? 3.071 59.598 -5.949 1.00 27.36 247 PRO B O 1
ATOM 3936 N N . ASN B 1 229 ? 1.670 58.937 -4.329 1.00 28.95 248 ASN B N 1
ATOM 3937 C CA . ASN B 1 229 ? 1.248 57.773 -5.104 1.00 30.42 248 ASN B CA 1
ATOM 3938 C C . ASN B 1 229 ? 0.483 58.200 -6.357 1.00 30.36 248 ASN B C 1
ATOM 3939 O O . ASN B 1 229 ? 0.596 57.561 -7.404 1.00 31.30 248 ASN B O 1
ATOM 3944 N N . THR B 1 230 ? -0.293 59.277 -6.251 1.00 28.23 249 THR B N 1
ATOM 3945 C CA . THR B 1 230 ? -1.064 59.756 -7.398 1.00 27.48 249 THR B CA 1
ATOM 3946 C C . THR B 1 230 ? -0.095 60.131 -8.515 1.00 27.76 249 THR B C 1
ATOM 3947 O O . THR B 1 230 ? -0.299 59.777 -9.678 1.00 29.10 249 THR B O 1
ATOM 3951 N N . VAL B 1 231 ? 0.970 60.832 -8.151 1.00 27.36 250 VAL B N 1
ATOM 3952 C CA . VAL B 1 231 ? 1.985 61.253 -9.109 1.00 28.07 250 VAL B CA 1
ATOM 3953 C C . VAL B 1 231 ? 2.637 60.039 -9.770 1.00 28.42 250 VAL B C 1
ATOM 3954 O O . VAL B 1 231 ? 2.906 60.047 -10.970 1.00 26.10 250 VAL B O 1
ATOM 3958 N N . SER B 1 232 ? 2.884 58.994 -8.986 1.00 28.40 251 SER B N 1
ATOM 3959 C CA . SER B 1 232 ? 3.495 57.779 -9.520 1.00 28.49 251 SER B CA 1
ATOM 3960 C C . SER B 1 232 ? 2.593 57.097 -10.555 1.00 28.98 251 SER B C 1
ATOM 3961 O O . SER B 1 232 ? 3.078 56.586 -11.566 1.00 29.45 251 SER B O 1
ATOM 3964 N N . LEU B 1 233 ? 1.285 57.096 -10.307 1.00 27.64 252 LEU B N 1
ATOM 3965 C CA . LEU B 1 233 ? 0.336 56.473 -11.228 1.00 27.10 252 LEU B CA 1
ATOM 3966 C C . LEU B 1 233 ? 0.222 57.273 -12.519 1.00 27.90 252 LEU B C 1
ATOM 3967 O O . LEU B 1 233 ? -0.001 56.705 -13.588 1.00 27.52 252 LEU B O 1
ATOM 3972 N N . ILE B 1 234 ? 0.353 58.594 -12.413 1.00 29.54 253 ILE B N 1
ATOM 3973 C CA . ILE B 1 234 ? 0.276 59.459 -13.585 1.00 32.64 253 ILE B CA 1
ATOM 3974 C C . ILE B 1 234 ? 1.491 59.165 -14.442 1.00 34.66 253 ILE B C 1
ATOM 3975 O O . ILE B 1 234 ? 1.378 58.961 -15.651 1.00 35.55 253 ILE B O 1
ATOM 3980 N N . HIS B 1 235 ? 2.654 59.136 -13.801 1.00 36.31 254 HIS B N 1
ATOM 3981 C CA . HIS B 1 235 ? 3.898 58.841 -14.490 1.00 39.34 254 HIS B CA 1
ATOM 3982 C C . HIS B 1 235 ? 3.793 57.496 -15.207 1.00 39.96 254 HIS B C 1
ATOM 3983 O O . HIS B 1 235 ? 4.253 57.350 -16.340 1.00 40.11 254 HIS B O 1
ATOM 3990 N N . LYS B 1 236 ? 3.177 56.518 -14.547 1.00 40.11 255 LYS B N 1
ATOM 3991 C CA . LYS B 1 236 ? 3.003 55.187 -15.125 1.00 41.02 255 LYS B CA 1
ATOM 3992 C C . LYS B 1 236 ? 1.893 55.140 -16.170 1.00 40.90 255 LYS B C 1
ATOM 3993 O O . LYS B 1 236 ? 1.626 54.085 -16.754 1.00 41.17 255 LYS B O 1
ATOM 3999 N N . LYS B 1 237 ? 1.244 56.279 -16.395 1.00 39.36 256 LYS B N 1
ATOM 4000 C CA . LYS B 1 237 ? 0.159 56.373 -17.370 1.00 39.24 256 LYS B CA 1
ATOM 4001 C C . LYS B 1 237 ? -1.036 55.492 -17.015 1.00 36.93 256 LYS B C 1
ATOM 4002 O O . LYS B 1 237 ? -1.695 54.934 -17.897 1.00 36.35 256 LYS B O 1
ATOM 4008 N N . LEU B 1 238 ? -1.314 55.372 -15.721 1.00 33.43 257 LEU B N 1
ATOM 4009 C CA . LEU B 1 238 ? -2.446 54.580 -15.264 1.00 30.40 257 LEU B CA 1
ATOM 4010 C C . LEU B 1 238 ? -3.563 55.522 -14.840 1.00 29.50 257 LEU B C 1
ATOM 4011 O O . LEU B 1 238 ? -4.703 55.107 -14.661 1.00 29.10 257 LEU B O 1
ATOM 4016 N N . VAL B 1 239 ? -3.208 56.796 -14.681 1.00 28.72 258 VAL B N 1
ATOM 4017 C CA . VAL B 1 239 ? -4.143 57.857 -14.313 1.00 27.88 258 VAL B CA 1
ATOM 4018 C C . VAL B 1 239 ? -3.915 58.938 -15.354 1.00 29.64 258 VAL B C 1
ATOM 4019 O O . VAL B 1 239 ? -2.769 59.313 -15.611 1.00 30.36 258 VAL B O 1
ATOM 4023 N N . ASN B 1 240 ? -4.995 59.438 -15.947 1.00 32.01 259 ASN B N 1
ATOM 4024 C CA . ASN B 1 240 ? -4.894 60.457 -16.992 1.00 33.40 259 ASN B CA 1
ATOM 4025 C C . ASN B 1 240 ? -4.731 61.897 -16.538 1.00 34.67 259 ASN B C 1
ATOM 4026 O O . ASN B 1 240 ? -3.900 62.617 -17.080 1.00 35.87 259 ASN B O 1
ATOM 4031 N N . TYR B 1 241 ? -5.529 62.330 -15.568 1.00 35.01 260 TYR B N 1
ATOM 4032 C CA . TYR B 1 241 ? -5.453 63.718 -15.114 1.00 34.12 260 TYR B CA 1
ATOM 4033 C C . TYR B 1 241 ? -5.911 63.888 -13.668 1.00 32.61 260 TYR B C 1
ATOM 4034 O O . TYR B 1 241 ? -6.839 63.221 -13.217 1.00 32.35 260 TYR B O 1
ATOM 4043 N N . VAL B 1 242 ? -5.265 64.806 -12.954 1.00 31.14 261 VAL B N 1
ATOM 4044 C CA . VAL B 1 242 ? -5.589 65.066 -11.556 1.00 29.13 261 VAL B CA 1
ATOM 4045 C C . VAL B 1 242 ? -5.609 66.557 -11.223 1.00 28.83 261 VAL B C 1
ATOM 4046 O O . VAL B 1 242 ? -4.643 67.270 -11.469 1.00 30.21 261 VAL B O 1
ATOM 4058 N N . ASP B 1 244 ? -5.185 69.678 -9.085 1.00 30.77 263 ASP B N 1
ATOM 4059 C CA . ASP B 1 244 ? -4.323 70.009 -7.967 1.00 30.75 263 ASP B CA 1
ATOM 4060 C C . ASP B 1 244 ? -4.834 71.282 -7.287 1.00 30.24 263 ASP B C 1
ATOM 4061 O O . ASP B 1 244 ? -4.974 72.321 -7.927 1.00 30.70 263 ASP B O 1
ATOM 4066 N N . GLN B 1 245 ? -5.128 71.176 -5.992 1.00 27.03 264 GLN B N 1
ATOM 4067 C CA . GLN B 1 245 ? -5.624 72.298 -5.199 1.00 27.46 264 GLN B CA 1
ATOM 4068 C C . GLN B 1 245 ? -4.494 73.041 -4.481 1.00 25.54 264 GLN B C 1
ATOM 4069 O O . GLN B 1 245 ? -4.744 74.054 -3.821 1.00 24.84 264 GLN B O 1
ATOM 4075 N N . GLN B 1 246 ? -3.272 72.521 -4.584 1.00 22.92 265 GLN B N 1
ATOM 4076 C CA . GLN B 1 246 ? -2.113 73.126 -3.925 1.00 24.25 265 GLN B CA 1
ATOM 4077 C C . GLN B 1 246 ? -2.351 73.343 -2.433 1.00 23.18 265 GLN B C 1
ATOM 4078 O O . GLN B 1 246 ? -2.391 74.474 -1.966 1.00 24.37 265 GLN B O 1
ATOM 4084 N N . PRO B 1 247 ? -2.512 72.254 -1.667 1.00 24.29 266 PRO B N 1
ATOM 4085 C CA . PRO B 1 247 ? -2.745 72.386 -0.226 1.00 24.30 266 PRO B CA 1
ATOM 4086 C C . PRO B 1 247 ? -1.648 73.138 0.529 1.00 23.72 266 PRO B C 1
ATOM 4087 O O . PRO B 1 247 ? -1.935 73.863 1.475 1.00 24.56 266 PRO B O 1
ATOM 4091 N N . PHE B 1 248 ? -0.398 72.964 0.115 1.00 26.03 267 PHE B N 1
ATOM 4092 C CA . PHE B 1 248 ? 0.712 73.653 0.770 1.00 25.54 267 PHE B CA 1
ATOM 4093 C C . PHE B 1 248 ? 0.510 75.166 0.612 1.00 27.06 267 PHE B C 1
ATOM 4094 O O . PHE B 1 248 ? 0.624 75.917 1.573 1.00 23.23 267 PHE B O 1
ATOM 4102 N N . LEU B 1 249 ? 0.207 75.613 -0.606 1.00 26.55 268 LEU B N 1
ATOM 4103 C CA . LEU B 1 249 ? -0.001 77.042 -0.833 1.00 27.92 268 LEU B CA 1
ATOM 4104 C C . LEU B 1 249 ? -1.183 77.506 0.021 1.00 26.92 268 LEU B C 1
ATOM 4105 O O . LEU B 1 249 ? -1.149 78.581 0.622 1.00 27.65 268 LEU B O 1
ATOM 4118 N N . GLY B 1 251 ? -2.300 76.229 2.885 1.00 26.56 270 GLY B N 1
ATOM 4119 C CA . GLY B 1 251 ? -1.928 76.332 4.285 1.00 25.94 270 GLY B CA 1
ATOM 4120 C C . GLY B 1 251 ? -1.079 77.554 4.585 1.00 25.98 270 GLY B C 1
ATOM 4121 O O . GLY B 1 251 ? -1.324 78.261 5.559 1.00 26.12 270 GLY B O 1
ATOM 4122 N N . TYR B 1 252 ? -0.088 77.803 3.734 1.00 26.23 271 TYR B N 1
ATOM 4123 C CA . TYR B 1 252 ? 0.830 78.923 3.895 1.00 24.62 271 TYR B CA 1
ATOM 4124 C C . TYR B 1 252 ? 0.095 80.264 3.832 1.00 25.07 271 TYR B C 1
ATOM 4125 O O . TYR B 1 252 ? 0.243 81.119 4.707 1.00 21.81 271 TYR B O 1
ATOM 4134 N N . LEU B 1 253 ? -0.713 80.442 2.794 1.00 23.56 272 LEU B N 1
ATOM 4135 C CA . LEU B 1 253 ? -1.440 81.689 2.628 1.00 25.84 272 LEU B CA 1
ATOM 4136 C C . LEU B 1 253 ? -2.501 81.943 3.689 1.00 26.12 272 LEU B C 1
ATOM 4137 O O . LEU B 1 253 ? -2.770 83.095 4.018 1.00 25.56 272 LEU B O 1
ATOM 4142 N N . SER B 1 254 ? -3.107 80.888 4.235 1.00 26.16 273 SER B N 1
ATOM 4143 C CA . SER B 1 254 ? -4.143 81.099 5.245 1.00 26.29 273 SER B CA 1
ATOM 4144 C C . SER B 1 254 ? -3.550 81.668 6.526 1.00 25.92 273 SER B C 1
ATOM 4145 O O . SER B 1 254 ? -4.085 82.620 7.088 1.00 25.75 273 SER B O 1
ATOM 4148 N N . ILE B 1 255 ? -2.430 81.117 6.980 1.00 24.52 274 ILE B N 1
ATOM 4149 C CA . ILE B 1 255 ? -1.802 81.640 8.191 1.00 25.65 274 ILE B CA 1
ATOM 4150 C C . ILE B 1 255 ? -1.252 83.038 7.915 1.00 25.49 274 ILE B C 1
ATOM 4151 O O . ILE B 1 255 ? -1.288 83.914 8.777 1.00 26.80 274 ILE B O 1
ATOM 4156 N N . THR B 1 256 ? -0.756 83.239 6.702 1.00 24.95 275 THR B N 1
ATOM 4157 C CA . THR B 1 256 ? -0.207 84.530 6.305 1.00 22.91 275 THR B CA 1
ATOM 4158 C C . THR B 1 256 ? -1.256 85.636 6.375 1.00 23.48 275 THR B C 1
ATOM 4159 O O . THR B 1 256 ? -1.000 86.716 6.918 1.00 23.16 275 THR B O 1
ATOM 4163 N N . GLN B 1 257 ? -2.443 85.381 5.841 1.00 20.96 276 GLN B N 1
ATOM 4164 C CA . GLN B 1 257 ? -3.474 86.405 5.884 1.00 22.02 276 GLN B CA 1
ATOM 4165 C C . GLN B 1 257 ? -3.940 86.697 7.303 1.00 21.38 276 GLN B C 1
ATOM 4166 O O . GLN B 1 257 ? -4.228 87.845 7.627 1.00 21.34 276 GLN B O 1
ATOM 4172 N N . LEU B 1 258 ? -4.014 85.666 8.146 1.00 22.17 277 LEU B N 1
ATOM 4173 C CA . LEU B 1 258 ? -4.426 85.854 9.530 1.00 24.91 277 LEU B CA 1
ATOM 4174 C C . LEU B 1 258 ? -3.411 86.740 10.251 1.00 26.41 277 LEU B C 1
ATOM 4175 O O . LEU B 1 258 ? -3.784 87.626 11.020 1.00 27.01 277 LEU B O 1
ATOM 4180 N N . VAL B 1 259 ? -2.129 86.488 10.000 1.00 27.80 278 VAL B N 1
ATOM 4181 C CA . VAL B 1 259 ? -1.054 87.267 10.614 1.00 28.03 278 VAL B CA 1
ATOM 4182 C C . VAL B 1 259 ? -1.078 88.718 10.128 1.00 28.33 278 VAL B C 1
ATOM 4183 O O . VAL B 1 259 ? -1.016 89.642 10.931 1.00 26.71 278 VAL B O 1
ATOM 4187 N N . LEU B 1 260 ? -1.183 88.909 8.814 1.00 29.10 279 LEU B N 1
ATOM 4188 C CA . LEU B 1 260 ? -1.216 90.252 8.236 1.00 31.65 279 LEU B CA 1
ATOM 4189 C C . LEU B 1 260 ? -2.393 91.051 8.756 1.00 32.77 279 LEU B C 1
ATOM 4190 O O . LEU B 1 260 ? -2.320 92.272 8.886 1.00 31.22 279 LEU B O 1
ATOM 4203 N N . ASN B 1 262 ? -3.892 90.674 11.802 1.00 36.03 281 ASN B N 1
ATOM 4204 C CA . ASN B 1 262 ? -3.587 91.026 13.182 1.00 37.84 281 ASN B CA 1
ATOM 4205 C C . ASN B 1 262 ? -2.517 92.092 13.342 1.00 37.43 281 ASN B C 1
ATOM 4206 O O . ASN B 1 262 ? -2.686 93.019 14.132 1.00 38.30 281 ASN B O 1
ATOM 4211 N N . ARG B 1 263 ? -1.426 91.966 12.595 1.00 36.43 282 ARG B N 1
ATOM 4212 C CA . ARG B 1 263 ? -0.330 92.915 12.703 1.00 37.96 282 ARG B CA 1
ATOM 4213 C C . ARG B 1 263 ? -0.499 94.222 11.939 1.00 38.46 282 ARG B C 1
ATOM 4214 O O . ARG B 1 263 ? 0.072 95.241 12.331 1.00 38.44 282 ARG B O 1
ATOM 4222 N N . TYR B 1 264 ? -1.288 94.212 10.868 1.00 38.27 283 TYR B N 1
ATOM 4223 C CA . TYR B 1 264 ? -1.456 95.422 10.070 1.00 37.05 283 TYR B CA 1
ATOM 4224 C C . TYR B 1 264 ? -2.884 95.903 9.845 1.00 37.54 283 TYR B C 1
ATOM 4225 O O . TYR B 1 264 ? -3.102 96.874 9.132 1.00 37.76 283 TYR B O 1
ATOM 4234 N N . GLN B 1 265 ? -3.853 95.237 10.453 1.00 39.51 284 GLN B N 1
ATOM 4235 C CA . GLN B 1 265 ? -5.249 95.626 10.285 1.00 41.80 284 GLN B CA 1
ATOM 4236 C C . GLN B 1 265 ? -5.640 95.617 8.811 1.00 41.02 284 GLN B C 1
ATOM 4237 O O . GLN B 1 265 ? -6.354 96.498 8.342 1.00 42.29 284 GLN B O 1
ATOM 4243 N N . LEU B 1 266 ? -5.146 94.631 8.076 1.00 39.02 285 LEU B N 1
ATOM 4244 C CA . LEU B 1 266 ? -5.485 94.507 6.670 1.00 37.17 285 LEU B CA 1
ATOM 4245 C C . LEU B 1 266 ? -6.681 93.575 6.624 1.00 34.67 285 LEU B C 1
ATOM 4246 O O . LEU B 1 266 ? -6.923 92.850 7.581 1.00 34.78 285 LEU B O 1
ATOM 4251 N N . ASN B 1 267 ? -7.438 93.608 5.532 1.00 31.43 286 ASN B N 1
ATOM 4252 C CA . ASN B 1 267 ? -8.587 92.726 5.383 1.00 30.74 286 ASN B CA 1
ATOM 4253 C C . ASN B 1 267 ? -8.195 91.570 4.466 1.00 28.54 286 ASN B C 1
ATOM 4254 O O . ASN B 1 267 ? -7.773 91.788 3.333 1.00 27.31 286 ASN B O 1
ATOM 4259 N N . PRO B 1 268 ? -8.316 90.324 4.950 1.00 25.90 287 PRO B N 1
ATOM 4260 C CA . PRO B 1 268 ? -7.968 89.159 4.128 1.00 24.55 287 PRO B CA 1
ATOM 4261 C C . PRO B 1 268 ? -8.927 89.049 2.954 1.00 22.32 287 PRO B C 1
ATOM 4262 O O . PRO B 1 268 ? -10.019 89.599 2.986 1.00 22.59 287 PRO B O 1
ATOM 4266 N N . VAL B 1 269 ? -8.518 88.319 1.928 1.00 21.68 288 VAL B N 1
ATOM 4267 C CA . VAL B 1 269 ? -9.367 88.137 0.765 1.00 20.17 288 VAL B CA 1
ATOM 4268 C C . VAL B 1 269 ? -9.448 86.671 0.370 1.00 20.54 288 VAL B C 1
ATOM 4269 O O . VAL B 1 269 ? -8.561 85.872 0.698 1.00 19.27 288 VAL B O 1
ATOM 4273 N N . ASN B 1 270 ? -10.536 86.334 -0.315 1.00 21.00 289 ASN B N 1
ATOM 4274 C CA . ASN B 1 270 ? -10.760 84.992 -0.817 1.00 22.89 289 ASN B CA 1
ATOM 4275 C C . ASN B 1 270 ? -9.650 84.696 -1.825 1.00 21.84 289 ASN B C 1
ATOM 4276 O O . ASN B 1 270 ? -9.174 85.600 -2.517 1.00 21.58 289 ASN B O 1
ATOM 4281 N N . ILE B 1 271 ? -9.244 83.433 -1.910 1.00 20.96 290 ILE B N 1
ATOM 4282 C CA . ILE B 1 271 ? -8.211 83.034 -2.856 1.00 21.13 290 ILE B CA 1
ATOM 4283 C C . ILE B 1 271 ? -8.509 81.650 -3.425 1.00 21.48 290 ILE B C 1
ATOM 4284 O O . ILE B 1 271 ? -8.685 80.693 -2.675 1.00 21.61 290 ILE B O 1
ATOM 4289 N N . ASN B 1 272 ? -8.577 81.547 -4.749 1.00 23.05 291 ASN B N 1
ATOM 4290 C CA . ASN B 1 272 ? -8.791 80.250 -5.381 1.00 23.22 291 ASN B CA 1
ATOM 4291 C C . ASN B 1 272 ? -7.371 79.703 -5.548 1.00 23.69 291 ASN B C 1
ATOM 4292 O O . ASN B 1 272 ? -6.598 80.211 -6.355 1.00 24.13 291 ASN B O 1
ATOM 4297 N N . THR B 1 273 ? -7.027 78.679 -4.778 1.00 22.91 292 THR B N 1
ATOM 4298 C CA . THR B 1 273 ? -5.681 78.130 -4.827 1.00 23.28 292 THR B CA 1
ATOM 4299 C C . THR B 1 273 ? -5.407 77.096 -5.915 1.00 25.58 292 THR B C 1
ATOM 4300 O O . THR B 1 273 ? -4.271 76.645 -6.053 1.00 24.53 292 THR B O 1
ATOM 4304 N N . ALA B 1 274 ? -6.430 76.721 -6.682 1.00 27.22 293 ALA B N 1
ATOM 4305 C CA . ALA B 1 274 ? -6.251 75.715 -7.724 1.00 31.45 293 ALA B CA 1
ATOM 4306 C C . ALA B 1 274 ? -5.155 76.097 -8.708 1.00 33.49 293 ALA B C 1
ATOM 4307 O O . ALA B 1 274 ? -5.132 77.272 -9.124 1.00 32.75 293 ALA B O 1
#

Secondary structure (DSSP, 8-state):
--EEEEE-S---SHHHHHHHHHHHHHHHHHT-EEEEE--SSS--HHHHHHHHHHHHHT--SEEEE----SSTTHHHHHHHHHHT--EEEES---S-TTTS--S-EEE--HHHHHHHHHHHHHHH-TT--EEEEEES-TT-HHHHHHHHHHHHHHHHTT-EEEEEE--S-HHHHHHHHHHHHHH-TT--EEEESSHHHHHHHH---SHHHHT-----EEE-S---HHHHHHHHTTS--B----S---HHHHHHHH---S-PPP--EE--/--EEEEE-S--SSHHHHHHHHHHHHHHHHHT-EEEEE--SSS--HHHHHHHHHHHHTT--SEEEE----SSSSHHHHHHHHHTT--EEEES---S-TTTS--S-EEE--HHHHHHHHHHHHHHH-TT--EEEEEESSTT-HHHHHHHHHHHHHHHHTT-EEEEEE--S-HHHHHHHHHHHHHH-TT--EEEESSHHHHHHHH---SHHHHT-----EEE-S---HHHHHHHHTTS--B----S---HHHHHHHH---S-PPP--EE--

Radius of gyration: 24.54 Å; Cα contacts (8 Å, |Δi|>4): 1131; chains: 2; bounding box: 56×80×53 Å

B-factor: mean 34.27, std 9.43, range [16.09, 70.36]

Organism: Legionella pneumophila subsp. pneumophila (strain Philadelphia 1 / ATCC 33152 / DSM 7513) (NCBI:txid272624)

CATH classification: 3.40.50.2300 (+1 more: 3.40.50.2300)

Sequence (536 aa):
RDKYYLITHGSQDPYWTSLFQGAKKAAEELKVDLQILAPPGANDVPKQVQFIESALATYPSGIATTIPSDTAFSKSLQRANKLNIPVIAVDTRPKDKTKNPYLVFLGSDNLLAGKKLGEKALELTPSAKRALVLNPQPGHIGLEKRAYGIKTILQDKGIFFEELDVGTDPNQVQSRVKSYFKIHPETNIIFCLTSQALDPLGQLLHPDRYDFNYQPQVYSFDKTPNTVSLIHKKLVNYVDQQPFLGYLSITQLVLNRYQLNPVNINTARDKYYLITHGSQDPYWTSLFQGAKKAAEELKVDLQILAPPGANDVPKQVQFIESALATYPSGIATTIPSDTAFSKSLQRANKLNIPVIAVDTRPKDKTKNPYLVFLGSDNLLAGKKLGEKALELTPSAKRALVLNPQPGHIGLEKRAYGIKTILQDKGIFFEELDVGTDPNQVQSRVKSYFKIHPETNIIFCLTSQALDPLGQLLHPDRYDFNYQPQVYSFDKTPNTVSLIHKKLVNYVDQQPFLGYLSITQLVLNRYQLNPVNINTA

InterPro domains:
  IPR025997 Periplasmic binding protein [PF13407] (26-278)
  IPR028082 Periplasmic binding protein-like I [SSF53822] (26-280)

Solvent-accessible surface area: 22452 Å² total

Foldseek 3Di:
DFEEEEFEFADDALLNVLLVVLLVVLCVVLVHHYDYYYDHHGGDLVSSLVVLVVVVVVVGLAYEYADQAQPSCQVSQVVCVVSVHAYEHEAHDHPDCVSRPHQAYEWADLLVVLLVLLVVCCVVCVVAAEEEEEAQDPSRNSLVSNVNSNVVSCVVVVHHYDYDHQHQPLVSLLVVVVVVCVVVVVHAEYEYAACSSVPSVVVCVCCVVSVNPSLHEYEYEDDRPSNVVCVVVNSYPYYYGSSSVSNLVSNQSVVSVVPDRDYYHRSD/DAEEEEFEFAQPDLLNVLLVQLLVVLCVVLVHHYDYHYDHHGGDLVVSLVVLQVVVVVVGLEYEYADQAQQSCQVSQVVCVVVVHAYEHEAHDHPDCVSRPHQAYEWAPLLVVLLVQLVVVCVVPVVFQEEEEEDQDPSRVSLVSSVNNNVVSCVVSNHHYDYDHQHQPLVSLLVSVVVVCVVVVPHAEYEYSAVSSVVSVLVCVCCVVSVNPSLHEYEYEDDRPVNVVCVVVVSYPYYHTSSSVNNVVSVQSSVSVVPDRDYYHRRD